Protein 4HZY (pdb70)

Structure (mmCIF, N/CA/C/O backbone):
data_4HZY
#
_entry.id   4HZY
#
_cell.length_a   106.413
_cell.length_b   106.413
_cell.length_c   62.251
_cell.angle_alpha   90.00
_cell.angle_beta   90.00
_cell.angle_gamma   90.00
#
_symmetry.space_group_name_H-M   'I 4'
#
loop_
_entity.id
_entity.type
_entity.pdbx_description
1 polymer Neuraminidase
2 branched 2-acetamido-2-deoxy-beta-D-glucopyranose-(1-4)-[alpha-L-fucopyranose-(1-6)]2-acetamido-2-deoxy-beta-D-glucopyranose
3 non-polymer 'CALCIUM ION'
4 water water
#
loop_
_atom_site.group_PDB
_atom_site.id
_atom_site.type_symbol
_atom_site.label_atom_id
_atom_site.label_alt_id
_atom_site.label_comp_id
_atom_site.label_asym_id
_atom_site.label_entity_id
_atom_site.label_seq_id
_atom_site.pdbx_PDB_ins_code
_atom_site.Cartn_x
_atom_site.Cartn_y
_atom_site.Cartn_z
_atom_site.occupancy
_atom_site.B_iso_or_equiv
_atom_site.auth_seq_id
_atom_site.auth_comp_id
_atom_site.auth_asym_id
_atom_site.auth_atom_id
_atom_site.pdbx_PDB_model_num
ATOM 1 N N . PHE A 1 1 ? 8.358 2.267 -4.040 1.00 68.95 82 PHE A N 1
ATOM 2 C CA . PHE A 1 1 ? 9.712 2.612 -3.599 1.00 73.93 82 PHE A CA 1
ATOM 3 C C . PHE A 1 1 ? 10.751 1.585 -4.054 1.00 67.91 82 PHE A C 1
ATOM 4 O O . PHE A 1 1 ? 10.613 0.388 -3.805 1.00 70.87 82 PHE A O 1
ATOM 12 N N . ARG A 1 2 ? 11.788 2.066 -4.729 1.00 42.41 83 ARG A N 1
ATOM 13 C CA . ARG A 1 2 ? 12.855 1.207 -5.221 1.00 36.13 83 ARG A CA 1
ATOM 14 C C . ARG A 1 2 ? 14.181 1.814 -4.820 1.00 31.41 83 ARG A C 1
ATOM 15 O O . ARG A 1 2 ? 14.356 3.028 -4.882 1.00 28.56 83 ARG A O 1
ATOM 23 N N . PRO A 1 3 ? 15.134 0.968 -4.420 1.00 25.66 84 PRO A N 1
ATOM 24 C CA . PRO A 1 3 ? 16.446 1.485 -4.039 1.00 20.16 84 PRO A CA 1
ATOM 25 C C . PRO A 1 3 ? 17.299 1.765 -5.268 1.00 17.62 84 PRO A C 1
ATOM 26 O O . PRO A 1 3 ? 17.007 1.252 -6.343 1.00 20.40 84 PRO A O 1
ATOM 30 N N . PHE A 1 4 ? 18.344 2.571 -5.106 1.00 18.02 85 PHE A N 1
ATOM 31 C CA . PHE A 1 4 ? 19.302 2.759 -6.192 1.00 17.33 85 PHE A CA 1
ATOM 32 C C . PHE A 1 4 ? 20.045 1.455 -6.434 1.00 18.39 85 PHE A C 1
ATOM 33 O O . PHE A 1 4 ? 20.321 0.699 -5.496 1.00 20.63 85 PHE A O 1
ATOM 41 N N . LYS A 1 5 ? 20.388 1.198 -7.690 1.00 17.97 86 LYS A N 1
ATOM 42 C CA . LYS A 1 5 ? 21.229 0.061 -8.042 1.00 19.91 86 LYS A CA 1
ATOM 43 C C . LYS A 1 5 ? 22.580 0.113 -7.325 1.00 22.23 86 LYS A C 1
ATOM 44 O O . LYS A 1 5 ? 23.185 1.184 -7.198 1.00 24.13 86 LYS A O 1
ATOM 50 N N . SER A 1 6 ? 23.029 -1.053 -6.860 1.00 19.56 87 SER A N 1
ATOM 51 C CA . SER A 1 6 ? 24.234 -1.214 -6.039 1.00 22.03 87 SER A CA 1
ATOM 52 C C . SER A 1 6 ? 25.420 -1.729 -6.847 1.00 20.39 87 SER A C 1
ATOM 53 O O . SER A 1 6 ? 25.246 -2.187 -7.965 1.00 23.00 87 SER A O 1
ATOM 56 N N . PRO A 1 7 ? 26.638 -1.657 -6.275 1.00 18.18 88 PRO A N 1
ATOM 57 C CA . PRO A 1 7 ? 27.884 -2.148 -6.901 1.00 20.24 88 PRO A CA 1
ATOM 58 C C . PRO A 1 7 ? 28.144 -3.666 -6.841 1.00 25.29 88 PRO A C 1
ATOM 59 O O . PRO A 1 7 ? 29.103 -4.092 -6.198 1.00 30.09 88 PRO A O 1
ATOM 63 N N . LEU A 1 8 ? 27.351 -4.465 -7.543 1.00 17.74 89 LEU A N 1
ATOM 64 C CA . LEU A 1 8 ? 27.476 -5.916 -7.461 1.00 16.90 89 LEU A CA 1
ATOM 65 C C . LEU A 1 8 ? 28.579 -6.422 -8.382 1.00 14.86 89 LEU A C 1
ATOM 66 O O . LEU A 1 8 ? 28.865 -5.799 -9.404 1.00 14.48 89 LEU A O 1
ATOM 71 N N . PRO A 1 9 ? 29.174 -7.572 -8.040 1.00 16.70 90 PRO A N 1
ATOM 72 C CA . PRO A 1 9 ? 30.151 -8.217 -8.925 1.00 17.10 90 PRO A CA 1
ATOM 73 C C . PRO A 1 9 ? 29.472 -8.811 -10.156 1.00 15.68 90 PRO A C 1
ATOM 74 O O . PRO A 1 9 ? 28.262 -9.046 -10.150 1.00 17.15 90 PRO A O 1
ATOM 78 N N . LEU A 1 10 ? 30.254 -9.086 -11.189 1.00 17.08 91 LEU A N 1
ATOM 79 C CA . LEU A 1 10 ? 29.743 -9.792 -12.353 1.00 17.59 91 LEU A CA 1
ATOM 80 C C . LEU A 1 10 ? 29.499 -11.253 -11.985 1.00 19.53 91 LEU A C 1
ATOM 81 O O . LEU A 1 10 ? 30.280 -11.865 -11.248 1.00 20.81 91 LEU A O 1
ATOM 86 N N . CYS A 1 11 ? 28.405 -11.810 -12.492 1.00 18.39 92 CYS A N 1
ATOM 87 C CA . CYS A 1 11 ? 28.117 -13.226 -12.312 1.00 19.36 92 CYS A CA 1
ATOM 88 C C . CYS A 1 11 ? 29.169 -14.085 -13.002 1.00 18.53 92 CYS A C 1
ATOM 89 O O . CYS A 1 11 ? 29.799 -13.664 -13.964 1.00 21.40 92 CYS A O 1
ATOM 92 N N . PRO A 1 12 ? 29.349 -15.314 -12.521 1.00 19.73 93 PRO A N 1
ATOM 93 C CA . PRO A 1 12 ? 30.220 -16.217 -13.276 1.00 24.19 93 PRO A CA 1
ATOM 94 C C . PRO A 1 12 ? 29.552 -16.646 -14.578 1.00 18.66 93 PRO A C 1
ATOM 95 O O . PRO A 1 12 ? 28.323 -16.754 -14.663 1.00 18.94 93 PRO A O 1
ATOM 99 N N . PHE A 1 13 ? 30.361 -16.872 -15.603 1.00 16.93 94 PHE A N 1
ATOM 100 C CA . PHE A 1 13 ? 29.829 -17.306 -16.887 1.00 14.61 94 PHE A CA 1
ATOM 101 C C . PHE A 1 13 ? 30.898 -18.041 -17.668 1.00 15.51 94 PHE A C 1
ATOM 102 O O . PHE A 1 13 ? 32.096 -17.813 -17.466 1.00 16.64 94 PHE A O 1
ATOM 110 N N . ARG A 1 14 ? 30.482 -18.934 -18.559 1.00 14.25 95 ARG A N 1
ATOM 111 C CA . ARG A 1 14 ? 31.461 -19.632 -19.386 1.00 16.10 95 ARG A CA 1
ATOM 112 C C . ARG A 1 14 ? 31.035 -19.672 -20.847 1.00 15.23 95 ARG A C 1
ATOM 113 O O . ARG A 1 14 ? 31.697 -20.287 -21.681 1.00 15.93 95 ARG A O 1
ATOM 121 N N . GLY A 1 15 ? 29.942 -18.993 -21.168 1.00 13.95 96 GLY A N 1
ATOM 122 C CA . GLY A 1 15 ? 29.492 -18.935 -22.546 1.00 14.10 96 GLY A CA 1
ATOM 123 C C . GLY A 1 15 ? 28.329 -17.983 -22.708 1.00 11.96 96 GLY A C 1
ATOM 124 O O . GLY A 1 15 ? 27.723 -17.570 -21.732 1.00 13.03 96 GLY A O 1
ATOM 125 N N . PHE A 1 16 ? 28.019 -17.656 -23.955 1.00 12.45 97 PHE A N 1
ATOM 126 C CA . PHE A 1 16 ? 26.957 -16.707 -24.258 1.00 13.15 97 PHE A CA 1
ATOM 127 C C . PHE A 1 16 ? 25.843 -17.362 -25.064 1.00 12.37 97 PHE A C 1
ATOM 128 O O . PHE A 1 16 ? 26.087 -18.230 -25.900 1.00 12.95 97 PHE A O 1
ATOM 136 N N . PHE A 1 17 ? 24.617 -16.934 -24.791 1.00 11.67 98 PHE A N 1
ATOM 137 C CA . PHE A 1 17 ? 23.428 -17.627 -25.277 1.00 11.63 98 PHE A CA 1
ATOM 138 C C . PHE A 1 17 ? 22.455 -16.655 -25.938 1.00 11.32 98 PHE A C 1
ATOM 139 O O . PHE A 1 17 ? 22.285 -15.538 -25.470 1.00 11.70 98 PHE A O 1
ATOM 147 N N . PRO A 1 18 ? 21.802 -17.086 -27.029 1.00 10.39 99 PRO A N 1
ATOM 148 C CA . PRO A 1 18 ? 20.924 -16.180 -27.778 1.00 11.28 99 PRO A CA 1
ATOM 149 C C . PRO A 1 18 ? 19.688 -15.771 -26.978 1.00 11.01 99 PRO A C 1
ATOM 150 O O . PRO A 1 18 ? 19.015 -16.624 -26.397 1.00 13.52 99 PRO A O 1
ATOM 154 N N . PHE A 1 19 ? 19.401 -14.468 -26.970 1.00 11.53 100 PHE A N 1
ATOM 155 C CA . PHE A 1 19 ? 18.402 -13.879 -26.074 1.00 12.06 100 PHE A CA 1
ATOM 156 C C . PHE A 1 19 ? 17.224 -13.371 -26.923 1.00 12.70 100 PHE A C 1
ATOM 157 O O . PHE A 1 19 ? 16.223 -14.084 -27.107 1.00 12.21 100 PHE A O 1
ATOM 165 N N . HIS A 1 20 ? 17.360 -12.155 -27.451 1.00 12.24 101 HIS A N 1
ATOM 166 C CA . HIS A 1 20 ? 16.298 -11.498 -28.229 1.00 11.49 101 HIS A CA 1
ATOM 167 C C . HIS A 1 20 ? 16.827 -11.157 -29.626 1.00 12.03 101 HIS A C 1
ATOM 168 O O . HIS A 1 20 ? 17.996 -10.837 -29.786 1.00 11.61 101 HIS A O 1
ATOM 175 N N . LYS A 1 21 ? 15.970 -11.216 -30.643 1.00 11.08 102 LYS A N 1
ATOM 176 C CA . LYS A 1 21 ? 16.364 -10.824 -31.997 1.00 10.68 102 LYS A CA 1
ATOM 177 C C . LYS A 1 21 ? 15.187 -10.146 -32.654 1.00 11.90 102 LYS A C 1
ATOM 178 O O . LYS A 1 21 ? 14.091 -10.698 -32.648 1.00 14.16 102 LYS A O 1
ATOM 184 N N . ASP A 1 22 ? 15.394 -8.976 -33.250 1.00 11.66 103 ASP A N 1
ATOM 185 C CA . ASP A 1 22 ? 14.222 -8.270 -33.742 1.00 11.31 103 ASP A CA 1
ATOM 186 C C . ASP A 1 22 ? 13.844 -8.490 -35.202 1.00 11.25 103 ASP A C 1
ATOM 187 O O . ASP A 1 22 ? 12.710 -8.240 -35.571 1.00 12.17 103 ASP A O 1
ATOM 192 N N . ASN A 1 23 ? 14.773 -8.962 -36.026 1.00 12.08 104 ASN A N 1
ATOM 193 C CA . ASN A 1 23 ? 14.441 -9.208 -37.434 1.00 10.76 104 ASN A CA 1
ATOM 194 C C . ASN A 1 23 ? 13.830 -7.962 -38.083 1.00 11.56 104 ASN A C 1
ATOM 195 O O . ASN A 1 23 ? 12.955 -8.050 -38.941 1.00 11.88 104 ASN A O 1
ATOM 200 N N . ALA A 1 24 ? 14.326 -6.793 -37.697 1.00 9.25 105 ALA A N 1
ATOM 201 C CA . ALA A 1 24 ? 13.673 -5.530 -38.059 1.00 12.64 105 ALA A CA 1
ATOM 202 C C . ALA A 1 24 ? 13.680 -5.224 -39.557 1.00 13.00 105 ALA A C 1
ATOM 203 O O . ALA A 1 24 ? 12.720 -4.658 -40.077 1.00 13.69 105 ALA A O 1
ATOM 205 N N . ILE A 1 25 ? 14.753 -5.584 -40.256 1.00 11.79 106 ILE A N 1
ATOM 206 C CA . ILE A 1 25 ? 14.807 -5.308 -41.689 1.00 12.25 106 ILE A CA 1
ATOM 207 C C . ILE A 1 25 ? 13.842 -6.225 -42.447 1.00 12.56 106 ILE A C 1
ATOM 208 O O . ILE A 1 25 ? 13.053 -5.755 -43.274 1.00 12.63 106 ILE A O 1
ATOM 213 N N . ARG A 1 26 ? 13.872 -7.522 -42.136 1.00 11.66 107 ARG A N 1
ATOM 214 C CA . ARG A 1 26 ? 12.907 -8.467 -42.705 1.00 11.79 107 ARG A CA 1
ATOM 215 C C . ARG A 1 26 ? 11.484 -7.955 -42.500 1.00 12.21 107 ARG A C 1
ATOM 216 O O . ARG A 1 26 ? 10.673 -7.939 -43.428 1.00 11.91 107 ARG A O 1
ATOM 224 N N . LEU A 1 27 ? 11.187 -7.532 -41.277 1.00 11.88 108 LEU A N 1
ATOM 225 C CA . LEU A 1 27 ? 9.831 -7.095 -40.950 1.00 9.98 108 LEU A CA 1
ATOM 226 C C . LEU A 1 27 ? 9.512 -5.727 -41.525 1.00 11.28 108 LEU A C 1
ATOM 227 O O . LEU A 1 27 ? 8.350 -5.304 -41.512 1.00 13.52 108 LEU A O 1
ATOM 232 N N . GLY A 1 28 ? 10.532 -5.055 -42.065 1.00 12.61 109 GLY A N 1
ATOM 233 C CA . GLY A 1 28 ? 10.352 -3.722 -42.627 1.00 13.07 109 GLY A CA 1
ATOM 234 C C . GLY A 1 28 ? 10.070 -3.698 -44.118 1.00 14.81 109 GLY A C 1
ATOM 235 O O . GLY A 1 28 ? 10.022 -2.634 -44.735 1.00 14.83 109 GLY A O 1
ATOM 236 N N . GLU A 1 29 ? 9.854 -4.872 -44.699 1.00 12.89 110 GLU A N 1
ATOM 237 C CA . GLU A 1 29 ? 9.717 -4.972 -46.147 1.00 13.27 110 GLU A CA 1
ATOM 238 C C . GLU A 1 29 ? 8.526 -4.163 -46.669 1.00 15.91 110 GLU A C 1
ATOM 239 O O . GLU A 1 29 ? 8.547 -3.702 -47.809 1.00 17.33 110 GLU A O 1
ATOM 245 N N . ASN A 1 30 ? 7.492 -3.998 -45.841 1.00 13.85 111 ASN A N 1
ATOM 246 C CA . ASN A 1 30 ? 6.289 -3.278 -46.270 1.00 14.53 111 ASN A CA 1
ATOM 247 C C . ASN A 1 30 ? 6.233 -1.846 -45.726 1.00 15.37 111 ASN A C 1
ATOM 248 O O . ASN A 1 30 ? 5.161 -1.250 -45.638 1.00 15.49 111 ASN A O 1
ATOM 253 N N . LYS A 1 31 ? 7.404 -1.312 -45.371 1.00 13.72 112 LYS A N 1
ATOM 254 C CA . LYS A 1 31 ? 7.582 0.103 -44.995 1.00 13.34 112 LYS A CA 1
ATOM 255 C C . LYS A 1 31 ? 7.004 0.478 -43.628 1.00 14.87 112 LYS A C 1
ATOM 256 O O . LYS A 1 31 ? 6.677 1.646 -43.388 1.00 16.85 112 LYS A O 1
ATOM 262 N N . ASP A 1 32 ? 6.887 -0.496 -42.728 1.00 15.49 113 ASP A N 1
ATOM 263 C CA . ASP A 1 32 ? 6.355 -0.210 -41.392 1.00 13.98 113 ASP A CA 1
ATOM 264 C C . ASP A 1 32 ? 7.424 0.252 -40.390 1.00 12.35 113 ASP A C 1
ATOM 265 O O . ASP A 1 32 ? 7.118 0.893 -39.379 1.00 16.28 113 ASP A O 1
ATOM 270 N N . VAL A 1 33 ? 8.680 -0.060 -40.674 1.00 12.12 114 VAL A N 1
ATOM 271 C CA . VAL A 1 33 ? 9.715 0.046 -39.663 1.00 10.91 114 VAL A CA 1
ATOM 272 C C . VAL A 1 33 ? 10.495 1.360 -39.729 1.00 11.05 114 VAL A C 1
ATOM 273 O O . VAL A 1 33 ? 10.801 1.867 -40.807 1.00 13.73 114 VAL A O 1
ATOM 277 N N . ILE A 1 34 ? 10.801 1.917 -38.562 1.00 9.77 115 ILE A N 1
ATOM 278 C CA . ILE A 1 34 ? 11.525 3.178 -38.493 1.00 10.51 115 ILE A CA 1
ATOM 279 C C . ILE A 1 34 ? 13.008 2.933 -38.795 1.00 11.30 115 ILE A C 1
ATOM 280 O O . ILE A 1 34 ? 13.593 1.984 -38.273 1.00 11.86 115 ILE A O 1
ATOM 285 N N . VAL A 1 35 ? 13.602 3.777 -39.645 1.00 9.82 116 VAL A N 1
ATOM 286 C CA . VAL A 1 35 ? 15.031 3.692 -39.935 1.00 11.00 116 VAL A CA 1
ATOM 287 C C . VAL A 1 35 ? 15.835 4.058 -38.690 1.00 11.44 116 VAL A C 1
ATOM 288 O O . VAL A 1 35 ? 15.548 5.061 -38.037 1.00 11.38 116 VAL A O 1
ATOM 292 N N . THR A 1 36 ? 16.835 3.241 -38.367 1.00 11.24 117 THR A N 1
ATOM 293 C CA . THR A 1 36 ? 17.662 3.463 -37.184 1.00 11.25 117 THR A CA 1
ATOM 294 C C . THR A 1 36 ? 19.120 3.133 -37.474 1.00 12.81 117 THR A C 1
ATOM 295 O O . THR A 1 36 ? 19.455 2.616 -38.541 1.00 14.46 117 THR A O 1
ATOM 299 N N . ARG A 1 37 ? 19.982 3.480 -36.522 1.00 10.25 118 ARG A N 1
ATOM 300 C CA . ARG A 1 37 ? 21.321 2.918 -36.396 1.00 10.25 118 ARG A CA 1
ATOM 301 C C . ARG A 1 37 ? 21.757 3.204 -34.965 1.00 11.46 118 ARG A C 1
ATOM 302 O O . ARG A 1 37 ? 21.026 3.839 -34.193 1.00 12.44 118 ARG A O 1
ATOM 310 N N . GLU A 1 38 ? 22.935 2.712 -34.611 1.00 10.96 119 GLU A N 1
ATOM 311 C CA . GLU A 1 38 ? 23.470 2.865 -33.255 1.00 12.30 119 GLU A CA 1
ATOM 312 C C . GLU A 1 38 ? 22.488 2.418 -32.175 1.00 11.10 119 GLU A C 1
ATOM 313 O O . GLU A 1 38 ? 22.173 3.178 -31.252 1.00 12.57 119 GLU A O 1
ATOM 319 N N . PRO A 1 39 ? 22.016 1.173 -32.275 1.00 11.69 120 PRO A N 1
ATOM 320 C CA . PRO A 1 39 ? 21.094 0.659 -31.264 1.00 12.22 120 PRO A CA 1
ATOM 321 C C . PRO A 1 39 ? 21.845 0.255 -30.009 1.00 11.94 120 PRO A C 1
ATOM 322 O O . PRO A 1 39 ? 23.069 0.111 -30.017 1.00 12.21 120 PRO A O 1
ATOM 326 N N . TYR A 1 40 ? 21.096 0.052 -28.933 1.00 10.48 121 TYR A N 1
ATOM 327 C CA . TYR A 1 40 ? 21.643 -0.571 -27.734 1.00 11.27 121 TYR A CA 1
ATOM 328 C C . TYR A 1 40 ? 20.520 -1.083 -26.854 1.00 12.43 121 TYR A C 1
ATOM 329 O O . TYR A 1 40 ? 19.346 -0.947 -27.195 1.00 11.82 121 TYR A O 1
ATOM 338 N N . VAL A 1 41 ? 20.880 -1.686 -25.728 1.00 9.51 122 VAL A N 1
ATOM 339 C CA . VAL A 1 41 ? 19.893 -2.243 -24.829 1.00 11.14 122 VAL A CA 1
ATOM 340 C C . VAL A 1 41 ? 20.170 -1.759 -23.420 1.00 11.84 122 VAL A C 1
ATOM 341 O O . VAL A 1 41 ? 21.317 -1.630 -23.014 1.00 13.49 122 VAL A O 1
ATOM 345 N N . SER A 1 42 ? 19.115 -1.473 -22.673 1.00 11.03 123 SER A N 1
ATOM 346 C CA . SER A 1 42 ? 19.278 -1.148 -21.268 1.00 11.53 123 SER A CA 1
ATOM 347 C C . SER A 1 42 ? 18.019 -1.562 -20.525 1.00 12.90 123 SER A C 1
ATOM 348 O O . SER A 1 42 ? 16.936 -1.586 -21.100 1.00 14.24 123 SER A O 1
ATOM 351 N N . CYS A 1 43 ? 18.164 -1.910 -19.249 1.00 13.99 124 CYS A N 1
ATOM 352 C CA . CYS A 1 43 ? 17.048 -2.486 -18.508 1.00 14.84 124 CYS A CA 1
ATOM 353 C C . CYS A 1 43 ? 16.702 -1.673 -17.267 1.00 16.40 124 CYS A C 1
ATOM 354 O O . CYS A 1 43 ? 17.577 -1.070 -16.633 1.00 15.33 124 CYS A O 1
ATOM 357 N N . ASP A 1 44 ? 15.416 -1.648 -16.925 1.00 14.76 125 ASP A N 1
ATOM 358 C CA . ASP A 1 44 ? 14.997 -1.090 -15.648 1.00 13.69 125 ASP A CA 1
ATOM 359 C C . ASP A 1 44 ? 14.732 -2.213 -14.647 1.00 17.74 125 ASP A C 1
ATOM 360 O O . ASP A 1 44 ? 15.263 -3.308 -14.794 1.00 20.22 125 ASP A O 1
ATOM 365 N N . ASN A 1 45 ? 13.936 -1.943 -13.621 1.00 16.83 126 ASN A N 1
ATOM 366 C CA . ASN A 1 45 ? 13.655 -2.968 -12.621 1.00 22.49 126 ASN A CA 1
ATOM 367 C C . ASN A 1 45 ? 12.839 -4.136 -13.183 1.00 25.65 126 ASN A C 1
ATOM 368 O O . ASN A 1 45 ? 12.907 -5.251 -12.663 1.00 34.14 126 ASN A O 1
ATOM 373 N N . ASP A 1 46 ? 12.075 -3.876 -14.242 1.00 23.13 127 ASP A N 1
ATOM 374 C CA . ASP A 1 46 ? 11.044 -4.807 -14.701 1.00 28.16 127 ASP A CA 1
ATOM 375 C C . ASP A 1 46 ? 11.295 -5.356 -16.100 1.00 28.51 127 ASP A C 1
ATOM 376 O O . ASP A 1 46 ? 10.926 -6.491 -16.405 1.00 31.29 127 ASP A O 1
ATOM 381 N N . ASN A 1 47 ? 11.891 -4.540 -16.961 1.00 21.49 128 ASN A N 1
ATOM 382 C CA . ASN A 1 47 ? 12.017 -4.910 -18.362 1.00 20.07 128 ASN A CA 1
ATOM 383 C C . ASN A 1 47 ? 13.333 -4.456 -18.961 1.00 17.42 128 ASN A C 1
ATOM 384 O O . ASN A 1 47 ? 13.884 -3.443 -18.543 1.00 16.33 128 ASN A O 1
ATOM 389 N N . CYS A 1 48 ? 13.811 -5.196 -19.962 1.00 17.30 129 CYS A N 1
ATOM 390 C CA . CYS A 1 48 ? 14.852 -4.692 -20.852 1.00 15.50 129 CYS A CA 1
ATOM 391 C C . CYS A 1 48 ? 14.216 -4.013 -22.062 1.00 13.49 129 CYS A C 1
ATOM 392 O O . CYS A 1 48 ? 13.120 -4.371 -22.489 1.00 14.53 129 CYS A O 1
ATOM 395 N N . TRP A 1 49 ? 14.906 -3.015 -22.597 1.00 11.67 130 TRP A N 1
ATOM 396 C CA . TRP A 1 49 ? 14.389 -2.211 -23.703 1.00 11.41 130 TRP A CA 1
ATOM 397 C C . TRP A 1 49 ? 15.417 -2.080 -24.797 1.00 12.33 130 TRP A C 1
ATOM 398 O O . TRP A 1 49 ? 16.618 -2.042 -24.520 1.00 11.34 130 TRP A O 1
ATOM 409 N N . SER A 1 50 ? 14.939 -2.016 -26.034 1.00 9.78 131 SER A N 1
ATOM 410 C CA . SER A 1 50 ? 15.761 -1.573 -27.156 1.00 9.54 131 SER A CA 1
ATOM 411 C C . SER A 1 50 ? 15.758 -0.049 -27.250 1.00 12.13 131 SER A C 1
ATOM 412 O O . SER A 1 50 ? 14.713 0.579 -27.070 1.00 12.60 131 SER A O 1
ATOM 415 N N . PHE A 1 51 ? 16.934 0.518 -27.522 1.00 9.63 132 PHE A N 1
ATOM 416 C CA . PHE A 1 51 ? 17.094 1.932 -27.833 1.00 10.86 132 PHE A CA 1
ATOM 417 C C . PHE A 1 51 ? 17.815 2.024 -29.158 1.00 12.52 132 PHE A C 1
ATOM 418 O O . PHE A 1 51 ? 18.589 1.135 -29.516 1.00 12.82 132 PHE A O 1
ATOM 426 N N . ALA A 1 52 ? 17.568 3.099 -29.889 1.00 11.00 133 ALA A N 1
ATOM 427 C CA . ALA A 1 52 ? 18.334 3.363 -31.107 1.00 10.52 133 ALA A CA 1
ATOM 428 C C . ALA A 1 52 ? 18.171 4.803 -31.527 1.00 12.95 133 ALA A C 1
ATOM 429 O O . ALA A 1 52 ? 17.232 5.479 -31.106 1.00 12.14 133 ALA A O 1
ATOM 431 N N . LEU A 1 53 ? 19.089 5.275 -32.365 1.00 9.81 134 LEU A N 1
ATOM 432 C CA . LEU A 1 53 ? 18.948 6.588 -32.976 1.00 10.51 134 LEU A CA 1
ATOM 433 C C . LEU A 1 53 ? 18.143 6.473 -34.260 1.00 11.70 134 LEU A C 1
ATOM 434 O O . LEU A 1 53 ? 18.623 5.950 -35.271 1.00 12.36 134 LEU A O 1
ATOM 439 N N . ALA A 1 54 ? 16.902 6.938 -34.215 1.00 11.49 135 ALA A N 1
ATOM 440 C CA . ALA A 1 54 ? 16.062 6.914 -35.408 1.00 10.27 135 ALA A CA 1
ATOM 441 C C . ALA A 1 54 ? 16.530 7.989 -36.383 1.00 11.56 135 ALA A C 1
ATOM 442 O O . ALA A 1 54 ? 17.326 8.866 -36.032 1.00 12.09 135 ALA A O 1
ATOM 444 N N . GLN A 1 55 ? 16.073 7.888 -37.624 1.00 10.85 136 GLN A N 1
ATOM 445 C CA . GLN A 1 55 ? 16.433 8.855 -38.658 1.00 11.38 136 GLN A CA 1
ATOM 446 C C . GLN A 1 55 ? 15.228 9.666 -39.115 1.00 12.61 136 GLN A C 1
ATOM 447 O O . GLN A 1 55 ? 15.290 10.361 -40.119 1.00 13.81 136 GLN A O 1
ATOM 453 N N . GLY A 1 56 ? 14.118 9.564 -38.389 1.00 12.24 137 GLY A N 1
ATOM 454 C CA . GLY A 1 56 ? 12.955 10.366 -38.735 1.00 10.88 137 GLY A CA 1
ATOM 455 C C . GLY A 1 56 ? 12.357 10.004 -40.089 1.00 12.67 137 GLY A C 1
ATOM 456 O O . GLY A 1 56 ? 11.781 10.849 -40.788 1.00 11.83 137 GLY A O 1
ATOM 457 N N . ALA A 1 57 ? 12.453 8.729 -40.448 1.00 12.27 138 ALA A N 1
ATOM 458 C CA . ALA A 1 57 ? 11.887 8.237 -41.701 1.00 11.76 138 ALA A CA 1
ATOM 459 C C . ALA A 1 57 ? 11.552 6.758 -41.552 1.00 12.27 138 ALA A C 1
ATOM 460 O O . ALA A 1 57 ? 12.169 6.054 -40.736 1.00 12.51 138 ALA A O 1
ATOM 462 N N . LEU A 1 58 ? 10.578 6.298 -42.336 1.00 10.06 139 LEU A N 1
ATOM 463 C CA . LEU A 1 58 ? 10.284 4.879 -42.421 1.00 10.61 139 LEU A CA 1
ATOM 464 C C . LEU A 1 58 ? 11.120 4.212 -43.512 1.00 11.96 139 LEU A C 1
ATOM 465 O O . LEU A 1 58 ? 11.361 4.776 -44.576 1.00 12.89 139 LEU A O 1
ATOM 470 N N . LEU A 1 59 ? 11.563 3.002 -43.215 1.00 11.99 140 LEU A N 1
ATOM 471 C CA . LEU A 1 59 ? 12.424 2.233 -44.105 1.00 12.88 140 LEU A CA 1
ATOM 472 C C . LEU A 1 59 ? 11.737 1.989 -45.443 1.00 13.77 140 LEU A C 1
ATOM 473 O O . LEU A 1 59 ? 10.602 1.499 -45.491 1.00 13.75 140 LEU A O 1
ATOM 478 N N . GLY A 1 60 ? 12.424 2.330 -46.531 1.00 11.35 141 GLY A N 1
ATOM 479 C CA . GLY A 1 60 ? 11.908 2.082 -47.866 1.00 12.57 141 GLY A CA 1
ATOM 480 C C . GLY A 1 60 ? 11.077 3.226 -48.425 1.00 14.30 141 GLY A C 1
ATOM 481 O O . GLY A 1 60 ? 10.642 3.173 -49.578 1.00 16.60 141 GLY A O 1
ATOM 482 N N . THR A 1 61 ? 10.845 4.261 -47.618 1.00 14.39 142 THR A N 1
ATOM 483 C CA . THR A 1 61 ? 10.199 5.463 -48.135 1.00 12.66 142 THR A CA 1
ATOM 484 C C . THR A 1 61 ? 11.242 6.370 -48.768 1.00 12.95 142 THR A C 1
ATOM 485 O O . THR A 1 61 ? 12.445 6.140 -48.634 1.00 13.98 142 THR A O 1
ATOM 489 N N . LYS A 1 62 ? 10.783 7.399 -49.467 1.00 12.62 143 LYS A N 1
ATOM 490 C CA . LYS A 1 62 ? 11.706 8.328 -50.115 1.00 11.25 143 LYS A CA 1
ATOM 491 C C . LYS A 1 62 ? 12.565 9.093 -49.114 1.00 11.94 143 LYS A C 1
ATOM 492 O O . LYS A 1 62 ? 13.731 9.398 -49.389 1.00 12.01 143 LYS A O 1
ATOM 498 N N . HIS A 1 63 ? 12.010 9.376 -47.937 1.00 12.11 144 HIS A N 1
ATOM 499 C CA . HIS A 1 63 ? 12.793 10.055 -46.911 1.00 11.76 144 HIS A CA 1
ATOM 500 C C . HIS A 1 63 ? 13.904 9.173 -46.335 1.00 14.07 144 HIS A C 1
ATOM 501 O O . HIS A 1 63 ? 14.799 9.680 -45.672 1.00 14.77 144 HIS A O 1
ATOM 508 N N . SER A 1 64 ? 13.855 7.865 -46.586 1.00 11.21 145 SER A N 1
ATOM 509 C CA . SER A 1 64 ? 14.912 6.984 -46.080 1.00 12.56 145 SER A CA 1
ATOM 510 C C . SER A 1 64 ? 16.153 6.998 -46.974 1.00 14.02 145 SER A C 1
ATOM 511 O O . SER A 1 64 ? 17.218 6.527 -46.578 1.00 12.45 145 SER A O 1
ATOM 514 N N . ASN A 1 65 ? 16.008 7.550 -48.180 1.00 11.56 146 ASN A N 1
ATOM 515 C CA . ASN A 1 65 ? 17.132 7.661 -49.111 1.00 12.80 146 ASN A CA 1
ATOM 516 C C . ASN A 1 65 ? 18.205 8.566 -48.503 1.00 12.41 146 ASN A C 1
ATOM 517 O O . ASN A 1 65 ? 17.905 9.693 -48.113 1.00 15.69 146 ASN A O 1
ATOM 522 N N . GLY A 1 66 ? 19.432 8.056 -48.363 1.00 13.25 147 GLY A N 1
ATOM 523 C CA . GLY A 1 66 ? 20.551 8.855 -47.868 1.00 12.95 147 GLY A CA 1
ATOM 524 C C . GLY A 1 66 ? 20.808 8.817 -46.374 1.00 14.56 147 GLY A C 1
ATOM 525 O O . GLY A 1 66 ? 21.602 9.600 -45.837 1.00 13.80 147 GLY A O 1
ATOM 526 N N . THR A 1 67 ? 20.154 7.890 -45.695 1.00 13.51 148 THR A N 1
ATOM 527 C CA . THR A 1 67 ? 20.274 7.798 -44.247 1.00 11.14 148 THR A CA 1
ATOM 528 C C . THR A 1 67 ? 21.615 7.225 -43.759 1.00 15.24 148 THR A C 1
ATOM 529 O O . THR A 1 67 ? 21.778 6.967 -42.573 1.00 12.41 148 THR A O 1
ATOM 533 N N . ILE A 1 68 ? 22.581 7.046 -44.656 1.00 13.07 149 ILE A N 1
ATOM 534 C CA . ILE A 1 68 ? 23.939 6.748 -44.215 1.00 13.90 149 ILE A CA 1
ATOM 535 C C . ILE A 1 68 ? 24.484 7.927 -43.391 1.00 14.58 149 ILE A C 1
ATOM 536 O O . ILE A 1 68 ? 25.336 7.744 -42.524 1.00 17.13 149 ILE A O 1
ATOM 541 N N . LYS A 1 69 ? 23.960 9.125 -43.641 1.00 15.68 150 LYS A N 1
ATOM 542 C CA . LYS A 1 69 ? 24.425 10.332 -42.951 1.00 14.16 150 LYS A CA 1
ATOM 543 C C . LYS A 1 69 ? 24.232 10.221 -41.427 1.00 14.01 150 LYS A C 1
ATOM 544 O O . LYS A 1 69 ? 23.149 9.865 -40.959 1.00 15.37 150 LYS A O 1
ATOM 550 N N . ASP A 1 70 ? 25.280 10.525 -40.665 1.00 14.72 151 ASP A N 1
ATOM 551 C CA . ASP A 1 70 ? 25.287 10.243 -39.223 1.00 14.54 151 ASP A CA 1
ATOM 552 C C . ASP A 1 70 ? 24.520 11.248 -38.370 1.00 14.32 151 ASP A C 1
ATOM 553 O O . ASP A 1 70 ? 23.904 10.879 -37.372 1.00 14.11 151 ASP A O 1
ATOM 558 N N . ARG A 1 71 ? 24.580 12.522 -38.744 1.00 14.33 152 ARG A N 1
ATOM 559 C CA . ARG A 1 71 ? 24.043 13.574 -37.891 1.00 11.59 152 ARG A CA 1
ATOM 560 C C . ARG A 1 71 ? 23.100 14.469 -38.665 1.00 13.79 152 ARG A C 1
ATOM 561 O O . ARG A 1 71 ? 23.502 15.116 -39.632 1.00 15.09 152 ARG A O 1
ATOM 569 N N . THR A 1 72 ? 21.841 14.477 -38.243 1.00 12.47 153 THR A N 1
ATOM 570 C CA . THR A 1 72 ? 20.823 15.365 -38.784 1.00 13.39 153 THR A CA 1
ATOM 571 C C . THR A 1 72 ? 19.939 15.810 -37.626 1.00 13.31 153 THR A C 1
ATOM 572 O O . THR A 1 72 ? 19.919 15.165 -36.577 1.00 12.21 153 THR A O 1
ATOM 576 N N . PRO A 1 73 ? 19.183 16.894 -37.822 1.00 12.72 154 PRO A N 1
ATOM 577 C CA . PRO A 1 73 ? 18.245 17.330 -36.778 1.00 12.26 154 PRO A CA 1
ATOM 578 C C . PRO A 1 73 ? 17.040 16.404 -36.654 1.00 14.10 154 PRO A C 1
ATOM 579 O O . PRO A 1 73 ? 16.250 16.567 -35.733 1.00 13.64 154 PRO A O 1
ATOM 583 N N . TYR A 1 74 ? 16.903 15.447 -37.569 1.00 11.62 155 TYR A N 1
ATOM 584 C CA . TYR A 1 74 ? 15.712 14.591 -37.606 1.00 10.20 155 TYR A CA 1
ATOM 585 C C . TYR A 1 74 ? 15.976 13.277 -36.897 1.00 10.41 155 TYR A C 1
ATOM 586 O O . TYR A 1 74 ? 15.151 12.366 -36.949 1.00 12.93 155 TYR A O 1
ATOM 595 N N . ARG A 1 75 ? 17.135 13.170 -36.252 1.00 10.14 156 ARG A N 1
ATOM 596 C CA . ARG A 1 75 ? 17.452 11.980 -35.473 1.00 10.26 156 ARG A CA 1
ATOM 597 C C . ARG A 1 75 ? 17.006 12.163 -34.031 1.00 9.73 156 ARG A C 1
ATOM 598 O O . ARG A 1 75 ? 17.201 13.239 -33.442 1.00 10.55 156 ARG A O 1
ATOM 606 N N . SER A 1 76 ? 16.363 11.126 -33.498 1.00 13.65 157 SER A N 1
ATOM 607 C CA . SER A 1 76 ? 15.902 11.097 -32.114 1.00 10.66 157 SER A CA 1
ATOM 608 C C . SER A 1 76 ? 16.311 9.783 -31.500 1.00 11.24 157 SER A C 1
ATOM 609 O O . SER A 1 76 ? 16.310 8.764 -32.176 1.00 13.32 157 SER A O 1
ATOM 612 N N . LEU A 1 77 ? 16.655 9.801 -30.215 1.00 10.00 158 LEU A N 1
ATOM 613 C CA . LEU A 1 77 ? 16.752 8.561 -29.480 1.00 10.07 158 LEU A CA 1
ATOM 614 C C . LEU A 1 77 ? 15.344 8.035 -29.281 1.00 10.98 158 LEU A C 1
ATOM 615 O O . LEU A 1 77 ? 14.470 8.751 -28.772 1.00 10.94 158 LEU A O 1
ATOM 620 N N . ILE A 1 78 ? 15.126 6.785 -29.675 1.00 9.81 159 ILE A N 1
ATOM 621 C CA . ILE A 1 78 ? 13.826 6.141 -29.452 1.00 10.48 159 ILE A CA 1
ATOM 622 C C . ILE A 1 78 ? 13.994 4.870 -28.637 1.00 11.72 159 ILE A C 1
ATOM 623 O O . ILE A 1 78 ? 15.082 4.284 -28.598 1.00 11.16 159 ILE A O 1
ATOM 628 N N . ARG A 1 79 ? 12.904 4.456 -27.996 1.00 10.63 160 ARG A N 1
ATOM 629 C CA . ARG A 1 79 ? 12.874 3.246 -27.202 1.00 10.52 160 ARG A CA 1
ATOM 630 C C . ARG A 1 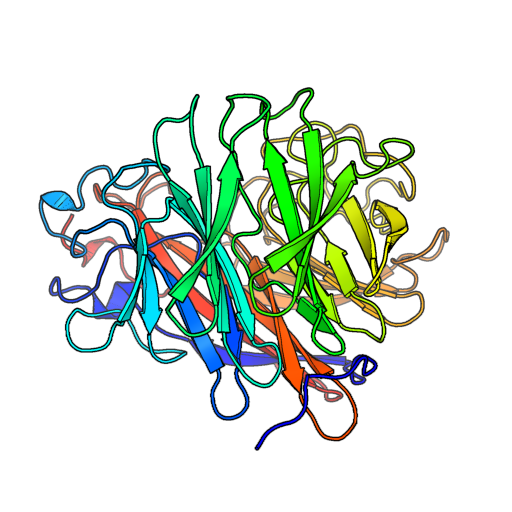79 ? 11.716 2.380 -27.690 1.00 10.30 160 ARG A C 1
ATOM 631 O O . ARG A 1 79 ? 10.643 2.891 -28.033 1.00 11.83 160 ARG A O 1
ATOM 639 N N . PHE A 1 80 ? 11.930 1.070 -27.734 1.00 9.80 161 PHE A N 1
ATOM 640 C CA . PHE A 1 80 ? 10.868 0.163 -28.145 1.00 11.09 161 PHE A CA 1
ATOM 641 C C . PHE A 1 80 ? 11.071 -1.178 -27.449 1.00 11.79 161 PHE A C 1
ATOM 642 O O . PHE A 1 80 ? 12.153 -1.431 -26.914 1.00 12.23 161 PHE A O 1
ATOM 650 N N . PRO A 1 81 ? 10.026 -2.021 -27.406 1.00 10.86 162 PRO A N 1
ATOM 651 C CA . PRO A 1 81 ? 10.157 -3.264 -26.632 1.00 10.21 162 PRO A CA 1
ATOM 652 C C . PRO A 1 81 ? 11.313 -4.124 -27.141 1.00 13.08 162 PRO A C 1
ATOM 653 O O . PRO A 1 81 ? 11.513 -4.243 -28.355 1.00 12.38 162 PRO A O 1
ATOM 657 N N . ILE A 1 82 ? 12.082 -4.700 -26.219 1.00 13.42 163 ILE A N 1
ATOM 658 C CA . ILE A 1 82 ? 13.259 -5.459 -26.617 1.00 11.87 163 ILE A CA 1
ATOM 659 C C . ILE A 1 82 ? 12.881 -6.599 -27.556 1.00 11.75 163 ILE A C 1
ATOM 660 O O . ILE A 1 82 ? 11.890 -7.300 -27.341 1.00 13.16 163 ILE A O 1
ATOM 665 N N . GLY A 1 83 ? 13.657 -6.746 -28.623 1.00 10.77 164 GLY A N 1
ATOM 666 C CA . GLY A 1 83 ? 13.407 -7.785 -29.608 1.00 11.86 164 GLY A CA 1
ATOM 667 C C . GLY A 1 83 ? 12.263 -7.488 -30.563 1.00 11.07 164 GLY A C 1
ATOM 668 O O . GLY A 1 83 ? 11.999 -8.289 -31.451 1.00 11.44 164 GLY A O 1
ATOM 669 N N . THR A 1 84 ? 11.574 -6.360 -30.401 1.00 11.71 165 THR A N 1
ATOM 670 C CA . THR A 1 84 ? 10.599 -5.950 -31.420 1.00 12.55 165 THR A CA 1
ATOM 671 C C . THR A 1 84 ? 11.203 -5.000 -32.463 1.00 11.35 165 THR A C 1
ATOM 672 O O . THR A 1 84 ? 12.218 -4.330 -32.220 1.00 11.36 165 THR A O 1
ATOM 676 N N . ALA A 1 85 ? 10.587 -4.958 -33.638 1.00 11.44 166 ALA A N 1
ATOM 677 C CA . ALA A 1 85 ? 10.967 -3.948 -34.625 1.00 10.18 166 ALA A CA 1
ATOM 678 C C . ALA A 1 85 ? 10.365 -2.612 -34.223 1.00 10.20 166 ALA A C 1
ATOM 679 O O . ALA A 1 85 ? 9.247 -2.569 -33.711 1.00 10.99 166 ALA A O 1
ATOM 681 N N . PRO A 1 86 ? 11.098 -1.516 -34.450 1.00 10.15 167 PRO A N 1
ATOM 682 C CA . PRO A 1 86 ? 10.549 -0.209 -34.064 1.00 10.60 167 PRO A CA 1
ATOM 683 C C . PRO A 1 86 ? 9.543 0.293 -35.091 1.00 11.74 167 PRO A C 1
ATOM 684 O O . PRO A 1 86 ? 9.885 0.483 -36.252 1.00 11.35 167 PRO A O 1
ATOM 688 N N . VAL A 1 87 ? 8.301 0.487 -34.670 1.00 12.41 168 VAL A N 1
ATOM 689 C CA . VAL A 1 87 ? 7.271 0.974 -35.576 1.00 10.60 168 VAL A CA 1
ATOM 690 C C . VAL A 1 87 ? 6.542 2.127 -34.917 1.00 11.40 168 VAL A C 1
ATOM 691 O O . VAL A 1 87 ? 6.693 2.354 -33.713 1.00 11.86 168 VAL A O 1
ATOM 695 N N . LEU A 1 88 ? 5.764 2.868 -35.696 1.00 10.73 169 LEU A N 1
ATOM 696 C CA . LEU A 1 88 ? 5.127 4.053 -35.131 1.00 12.29 169 LEU A CA 1
ATOM 697 C C . LEU A 1 88 ? 4.180 3.690 -33.998 1.00 11.00 169 LEU A C 1
ATOM 698 O O . LEU A 1 88 ? 3.973 4.476 -33.070 1.00 12.87 169 LEU A O 1
ATOM 703 N N . GLY A 1 89 ? 3.606 2.496 -34.073 1.00 12.78 170 GLY A N 1
ATOM 704 C CA . GLY A 1 89 ? 2.661 2.069 -33.061 1.00 14.02 170 GLY A CA 1
ATOM 705 C C . GLY A 1 89 ? 3.275 1.561 -31.763 1.00 15.64 170 GLY A C 1
ATOM 706 O O . GLY A 1 89 ? 2.544 1.338 -30.800 1.00 18.67 170 GLY A O 1
ATOM 707 N N . ASN A 1 90 A 4.594 1.351 -31.714 1.00 11.95 171 ASN A N 1
ATOM 708 C CA . ASN A 1 90 A 5.190 0.845 -30.472 1.00 13.08 171 ASN A CA 1
ATOM 709 C C . ASN A 1 90 A 6.329 1.671 -29.859 1.00 12.29 171 ASN A C 1
ATOM 710 O O . ASN A 1 90 A 6.740 1.420 -28.727 1.00 14.36 171 ASN A O 1
ATOM 715 N N . TYR A 1 91 ? 6.811 2.678 -30.573 1.00 11.89 171 TYR A N 1
ATOM 716 C CA . TYR A 1 91 ? 7.972 3.406 -30.074 1.00 10.85 171 TYR A CA 1
ATOM 717 C C . TYR A 1 91 ? 7.639 4.550 -29.123 1.00 12.25 171 TYR A C 1
ATOM 718 O O . TYR A 1 91 ? 6.513 5.050 -29.071 1.00 12.31 171 TYR A O 1
ATOM 727 N N . LYS A 1 92 ? 8.653 4.947 -28.361 1.00 12.42 172 LYS A N 1
ATOM 728 C CA . LYS A 1 92 ? 8.626 6.185 -27.598 1.00 11.97 172 LYS A CA 1
ATOM 729 C C . LYS A 1 92 ? 9.820 7.020 -28.016 1.00 13.67 172 LYS A C 1
ATOM 730 O O . LYS A 1 92 ? 10.908 6.486 -28.258 1.00 12.71 172 LYS A O 1
ATOM 736 N N . GLU A 1 93 ? 9.623 8.328 -28.091 1.00 11.36 173 GLU A N 1
ATOM 737 C CA . GLU A 1 93 ? 10.712 9.233 -28.415 1.00 10.30 173 GLU A CA 1
ATOM 738 C C . GLU A 1 93 ? 11.278 9.766 -27.109 1.00 14.75 173 GLU A C 1
ATOM 739 O O . GLU A 1 93 ? 10.552 10.345 -26.298 1.00 15.15 173 GLU A O 1
ATOM 745 N N . ILE A 1 94 ? 12.569 9.540 -26.893 1.00 10.43 174 ILE A N 1
ATOM 746 C CA . ILE A 1 94 ? 13.198 9.919 -25.632 1.00 10.21 174 ILE A CA 1
ATOM 747 C C . ILE A 1 94 ? 13.690 11.365 -25.685 1.00 11.05 174 ILE A C 1
ATOM 748 O O . ILE A 1 94 ? 13.467 12.144 -24.750 1.00 12.56 174 ILE A O 1
ATOM 753 N N . CYS A 1 95 ? 14.364 11.720 -26.772 1.00 11.98 175 CYS A N 1
ATOM 754 C CA . CYS A 1 95 ? 14.898 13.068 -26.936 1.00 12.47 175 CYS A CA 1
ATOM 755 C C . CYS A 1 95 ? 15.445 13.206 -28.338 1.00 12.78 175 CYS A C 1
ATOM 756 O O . CYS A 1 95 ? 15.693 12.215 -29.012 1.00 13.13 175 CYS A O 1
ATOM 759 N N . ILE A 1 96 ? 15.657 14.445 -28.762 1.00 10.33 176 ILE A N 1
ATOM 760 C CA . ILE A 1 96 ? 16.317 14.710 -30.030 1.00 10.89 176 ILE A CA 1
ATOM 761 C C . ILE A 1 96 ? 17.782 14.351 -29.834 1.00 11.39 176 ILE A C 1
ATOM 762 O O . ILE A 1 96 ? 18.394 14.803 -28.875 1.00 11.43 176 ILE A O 1
ATOM 767 N N . ALA A 1 97 ? 18.348 13.529 -30.719 1.00 10.54 177 ALA A N 1
ATOM 768 C CA . ALA A 1 97 ? 19.722 13.068 -30.524 1.00 11.18 177 ALA A CA 1
ATOM 769 C C . ALA A 1 97 ? 20.345 12.472 -31.775 1.00 11.51 177 ALA A C 1
ATOM 770 O O . ALA A 1 97 ? 19.728 11.634 -32.444 1.00 11.24 177 ALA A O 1
ATOM 772 N N . TRP A 1 98 ? 21.596 12.850 -32.046 1.00 10.72 178 TRP A N 1
ATOM 773 C CA . TRP A 1 98 ? 22.405 12.076 -32.983 1.00 11.71 178 TRP A CA 1
ATOM 774 C C . TRP A 1 98 ? 23.571 11.335 -32.327 1.00 10.81 178 TRP A C 1
ATOM 775 O O . TRP A 1 98 ? 24.387 10.728 -33.011 1.00 12.53 178 TRP A O 1
ATOM 786 N N . SER A 1 99 ? 23.624 11.387 -30.995 1.00 10.54 179 SER A N 1
ATOM 787 C CA . SER A 1 99 ? 24.515 10.556 -30.185 1.00 9.02 179 SER A CA 1
ATOM 788 C C . SER A 1 99 ? 23.826 10.421 -28.836 1.00 10.22 179 SER A C 1
ATOM 789 O O . SER A 1 99 ? 23.233 11.384 -28.366 1.00 11.85 179 SER A O 1
ATOM 792 N N . SER A 1 100 ? 23.879 9.250 -28.211 1.00 9.64 180 SER A N 1
ATOM 793 C CA . SER A 1 100 ? 23.176 9.096 -26.936 1.00 10.68 180 SER A CA 1
ATOM 794 C C . SER A 1 100 ? 23.746 8.025 -26.030 1.00 11.55 180 SER A C 1
ATOM 795 O O . SER A 1 100 ? 24.544 7.181 -26.441 1.00 12.47 180 SER A O 1
ATOM 798 N N . SER A 1 101 ? 23.292 8.065 -24.782 1.00 10.40 181 SER A N 1
ATOM 799 C CA . SER A 1 101 ? 23.512 6.987 -23.827 1.00 11.86 181 SER A CA 1
ATOM 800 C C . SER A 1 101 ? 22.315 7.000 -22.887 1.00 13.52 181 SER A C 1
ATOM 801 O O . SER A 1 101 ? 21.698 8.053 -22.683 1.00 12.55 181 SER A O 1
ATOM 804 N N . SER A 1 102 ? 21.961 5.840 -22.340 1.00 12.15 182 SER A N 1
ATOM 805 C CA . SER A 1 102 ? 20.857 5.759 -21.380 1.00 11.05 182 SER A CA 1
ATOM 806 C C . SER A 1 102 ? 21.217 4.797 -20.268 1.00 12.09 182 SER A C 1
ATOM 807 O O . SER A 1 102 ? 21.90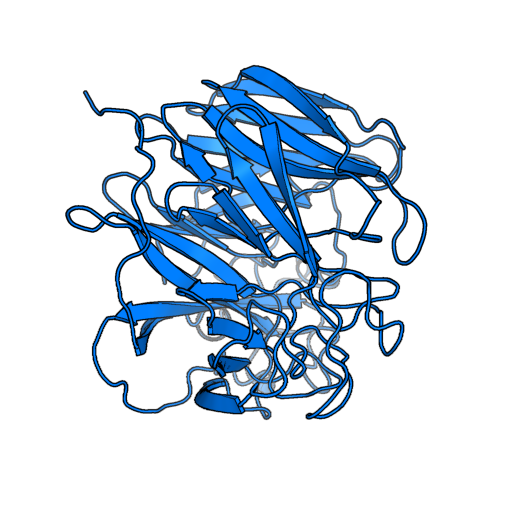2 3.808 -20.496 1.00 13.53 182 SER A O 1
ATOM 810 N N . CYS A 1 103 ? 20.737 5.062 -19.063 1.00 12.55 183 CYS A N 1
ATOM 811 C CA . CYS A 1 103 ? 20.873 4.077 -17.997 1.00 13.43 183 CYS A CA 1
ATOM 812 C C . CYS A 1 103 ? 19.824 4.322 -16.932 1.00 13.27 183 CYS A C 1
ATOM 813 O O . CYS A 1 103 ? 19.341 5.430 -16.774 1.00 13.94 183 CYS A O 1
ATOM 816 N N . PHE A 1 104 ? 19.469 3.255 -16.229 1.00 13.32 184 PHE A N 1
ATOM 817 C CA . PHE A 1 104 ? 18.458 3.304 -15.188 1.00 12.06 184 PHE A CA 1
ATOM 818 C C . PHE A 1 104 ? 19.155 3.202 -13.838 1.00 13.84 184 PHE A C 1
ATOM 819 O O . PHE A 1 104 ? 19.980 2.311 -13.624 1.00 16.66 184 PHE A O 1
ATOM 827 N N . ASP A 1 105 ? 18.848 4.114 -12.925 1.00 12.65 185 ASP A N 1
ATOM 828 C CA . ASP A 1 105 ? 19.613 4.162 -11.672 1.00 13.83 185 ASP A CA 1
ATOM 829 C C . ASP A 1 105 ? 18.995 3.349 -10.551 1.00 15.24 185 ASP A C 1
ATOM 830 O O . ASP A 1 105 ? 19.531 3.309 -9.452 1.00 15.82 185 ASP A O 1
ATOM 835 N N . GLY A 1 106 ? 17.892 2.670 -10.847 1.00 12.73 186 GLY A N 1
ATOM 836 C CA . GLY A 1 106 ? 17.154 1.939 -9.828 1.00 13.47 186 GLY A CA 1
ATOM 837 C C . GLY A 1 106 ? 15.817 2.584 -9.522 1.00 13.60 186 GLY A C 1
ATOM 838 O O . GLY A 1 106 ? 14.876 1.918 -9.081 1.00 16.54 186 GLY A O 1
ATOM 839 N N . LYS A 1 107 ? 15.738 3.889 -9.759 1.00 12.26 187 LYS A N 1
ATOM 840 C CA . LYS A 1 107 ? 14.519 4.661 -9.544 1.00 13.84 187 LYS A CA 1
ATOM 841 C C . LYS A 1 107 ? 13.993 5.275 -10.851 1.00 15.20 187 LYS A C 1
ATOM 842 O O . LYS A 1 107 ? 12.785 5.230 -11.132 1.00 15.87 187 LYS A O 1
ATOM 848 N N . GLU A 1 108 ? 14.893 5.868 -11.637 1.00 13.33 188 GLU A N 1
ATOM 849 C CA . GLU A 1 108 ? 14.493 6.573 -12.863 1.00 13.72 188 GLU A CA 1
ATOM 850 C C . GLU A 1 108 ? 15.510 6.382 -13.974 1.00 11.06 188 GLU A C 1
ATOM 851 O O . GLU A 1 108 ? 16.677 6.059 -13.719 1.00 12.09 188 GLU A O 1
ATOM 857 N N . TRP A 1 109 ? 15.057 6.603 -15.207 1.00 13.07 189 TRP A N 1
ATOM 858 C CA . TRP A 1 109 ? 15.943 6.632 -16.359 1.00 11.43 189 TRP A CA 1
ATOM 859 C C . TRP A 1 109 ? 16.676 7.950 -16.483 1.00 12.86 189 TRP A C 1
ATOM 860 O O . TRP A 1 109 ? 16.074 9.018 -16.349 1.00 13.03 189 TRP A O 1
ATOM 871 N N . MET A 1 110 ? 17.965 7.862 -16.787 1.00 11.55 190 MET A N 1
ATOM 872 C CA . MET A 1 110 ? 18.727 9.015 -17.242 1.00 11.23 190 MET A CA 1
ATOM 873 C C . MET A 1 110 ? 19.096 8.800 -18.710 1.00 11.75 190 MET A C 1
ATOM 874 O O . MET A 1 110 ? 19.414 7.678 -19.108 1.00 11.44 190 MET A O 1
ATOM 879 N N . HIS A 1 111 ? 19.036 9.868 -19.501 1.00 13.51 191 HIS A N 1
ATOM 880 C CA . HIS A 1 111 ? 19.527 9.838 -20.879 1.00 12.69 191 HIS A CA 1
ATOM 881 C C . HIS A 1 111 ? 20.448 11.011 -21.143 1.00 11.03 191 HIS A C 1
ATOM 882 O O . HIS A 1 111 ? 20.275 12.084 -20.571 1.00 11.99 191 HIS A O 1
ATOM 889 N N . VAL A 1 112 ? 21.418 10.800 -22.030 1.00 10.66 192 VAL A N 1
ATOM 890 C CA . VAL A 1 112 ? 22.325 11.845 -22.484 1.00 11.07 192 VAL A CA 1
ATOM 891 C C . VAL A 1 112 ? 22.144 11.967 -23.998 1.00 12.47 192 VAL A C 1
ATOM 892 O O . VAL A 1 112 ? 22.355 11.001 -24.729 1.00 11.70 192 VAL A O 1
ATOM 896 N N . CYS A 1 113 ? 21.716 13.141 -24.463 1.00 14.04 193 CYS A N 1
ATOM 897 C CA . CYS A 1 113 ? 21.318 13.313 -25.870 1.00 11.72 193 CYS A CA 1
ATOM 898 C C . CYS A 1 113 ? 22.052 14.472 -26.527 1.00 12.65 193 CYS A C 1
ATOM 899 O O . CYS A 1 113 ? 21.850 15.619 -26.146 1.00 13.53 193 CYS A O 1
ATOM 902 N N . MET A 1 114 ? 22.894 14.198 -27.523 1.00 12.46 194 MET A N 1
ATOM 903 C CA . MET A 1 114 ? 23.585 15.288 -28.215 1.00 11.43 194 MET A CA 1
ATOM 904 C C . MET A 1 114 ? 22.862 15.635 -29.504 1.00 11.92 194 MET A C 1
ATOM 905 O O . MET A 1 114 ? 22.472 14.749 -30.269 1.00 12.76 194 MET A O 1
ATOM 910 N N . THR A 1 115 ? 22.694 16.923 -29.759 1.00 11.95 195 THR A N 1
ATOM 911 C CA . THR A 1 115 ? 22.170 17.335 -31.053 1.00 13.05 195 THR A CA 1
ATOM 912 C C . THR A 1 115 ? 22.631 18.758 -31.356 1.00 13.68 195 THR A C 1
ATOM 913 O O . THR A 1 115 ? 23.280 19.394 -30.520 1.00 15.10 195 THR A O 1
ATOM 917 N N . GLY A 1 116 ? 22.317 19.231 -32.557 1.00 11.33 196 GLY A N 1
ATOM 918 C CA . GLY A 1 116 ? 22.750 20.548 -33.001 1.00 13.19 196 GLY A CA 1
ATOM 919 C C . GLY A 1 116 ? 23.877 20.498 -34.021 1.00 12.52 196 GLY A C 1
ATOM 920 O O . GLY A 1 116 ? 24.247 19.429 -34.503 1.00 12.99 196 GLY A O 1
ATOM 921 N N . ASN A 1 117 ? 24.423 21.667 -34.344 1.00 14.03 197 ASN A N 1
ATOM 922 C CA . ASN A 1 117 ? 25.498 21.776 -35.327 1.00 14.21 197 ASN A CA 1
ATOM 923 C C . ASN A 1 117 ? 26.756 21.066 -34.849 1.00 15.67 197 ASN A C 1
ATOM 924 O O . ASN A 1 117 ? 27.041 21.036 -33.653 1.00 15.13 197 ASN A O 1
ATOM 929 N N . ASP A 1 118 ? 27.523 20.514 -35.790 1.00 15.78 198 ASP A N 1
ATOM 930 C CA . ASP A 1 118 ? 28.776 19.844 -35.452 1.00 17.22 198 ASP A CA 1
ATOM 931 C C . ASP A 1 118 ? 29.702 20.721 -34.621 1.00 17.10 198 ASP A C 1
ATOM 932 O O . ASP A 1 118 ? 30.392 20.220 -33.735 1.00 17.91 198 ASP A O 1
ATOM 937 N N . ASN A 1 119 ? 29.722 22.021 -34.905 1.00 15.20 199 ASN A N 1
ATOM 938 C CA . ASN A 1 119 ? 30.634 22.913 -34.209 1.00 19.16 199 ASN A CA 1
ATOM 939 C C . ASN A 1 119 ? 30.034 23.625 -32.992 1.00 19.75 199 ASN A C 1
ATOM 940 O O . ASN A 1 119 ? 30.682 24.484 -32.394 1.00 21.79 199 ASN A O 1
ATOM 945 N N . ASP A 1 120 ? 28.810 23.259 -32.608 1.00 16.44 200 ASP A N 1
ATOM 946 C CA . ASP A 1 120 ? 28.142 23.944 -31.505 1.00 18.63 200 ASP A CA 1
ATOM 947 C C . ASP A 1 120 ? 27.056 23.050 -30.901 1.00 16.01 200 ASP A C 1
ATOM 948 O O . ASP A 1 120 ? 25.942 23.492 -30.622 1.00 16.57 200 ASP A O 1
ATOM 953 N N . ALA A 1 121 ? 27.384 21.783 -30.705 1.00 15.72 201 ALA A N 1
ATOM 954 C CA . ALA A 1 121 ? 26.402 20.855 -30.169 1.00 14.09 201 ALA A CA 1
ATOM 955 C C . ALA A 1 121 ? 26.249 21.027 -28.673 1.00 14.50 201 ALA A C 1
ATOM 956 O O . ALA A 1 121 ? 27.089 21.628 -27.998 1.00 16.41 201 ALA A O 1
ATOM 958 N N . SER A 1 122 ? 25.150 20.499 -28.160 1.00 13.57 202 SER A N 1
ATOM 959 C CA . SER A 1 122 ? 24.962 20.414 -26.731 1.00 13.43 202 SER A CA 1
ATOM 960 C C . SER A 1 122 ? 24.380 19.058 -26.399 1.00 12.78 202 SER A C 1
ATOM 961 O O . SER A 1 122 ? 23.661 18.452 -27.210 1.00 13.84 202 SER A O 1
ATOM 964 N N . ALA A 1 123 ? 24.709 18.583 -25.203 1.00 12.00 203 ALA A N 1
ATOM 965 C CA . ALA A 1 123 ? 24.137 17.352 -24.690 1.00 12.68 203 ALA A CA 1
ATOM 966 C C . ALA A 1 123 ? 23.062 17.716 -23.680 1.00 14.38 203 ALA A C 1
ATOM 967 O O . ALA A 1 123 ? 23.305 18.492 -22.752 1.00 17.12 203 ALA A O 1
ATOM 969 N N . GLN A 1 124 ? 21.869 17.171 -23.869 1.00 11.84 204 GLN A N 1
ATOM 970 C CA . GLN A 1 124 ? 20.807 17.361 -22.898 1.00 13.56 204 GLN A CA 1
ATOM 971 C C . GLN A 1 124 ? 20.753 16.158 -21.971 1.00 13.38 204 GLN A C 1
ATOM 972 O O . GLN A 1 124 ? 20.799 15.017 -22.422 1.00 12.95 204 GLN A O 1
ATOM 978 N N . ILE A 1 125 ? 20.681 16.421 -20.670 1.00 12.76 205 ILE A N 1
ATOM 979 C CA . ILE A 1 125 ? 20.538 15.355 -19.690 1.00 12.29 205 ILE A CA 1
ATOM 980 C C . ILE A 1 125 ? 19.079 15.284 -19.312 1.00 12.17 205 ILE A C 1
ATOM 981 O O . ILE A 1 125 ? 18.503 16.282 -18.866 1.00 13.35 205 ILE A O 1
ATOM 986 N N . ILE A 1 126 ? 18.484 14.109 -19.499 1.00 11.32 206 ILE A N 1
ATOM 987 C CA . ILE A 1 126 ? 17.083 13.873 -19.175 1.00 15.85 206 ILE A CA 1
ATOM 988 C C . ILE A 1 126 ? 17.033 12.916 -18.000 1.00 14.12 206 ILE A C 1
ATOM 989 O O . ILE A 1 126 ? 17.734 11.902 -17.989 1.00 13.20 206 ILE A O 1
ATOM 994 N N . TYR A 1 127 ? 16.230 13.234 -16.992 1.00 12.88 207 TYR A N 1
ATOM 995 C CA . TYR A 1 127 ? 16.134 12.366 -15.826 1.00 13.37 207 TYR A CA 1
ATOM 996 C C . TYR A 1 127 ? 14.675 12.278 -15.411 1.00 13.31 207 TYR A C 1
ATOM 997 O O . TYR A 1 127 ? 14.034 13.290 -15.143 1.00 12.88 207 TYR A O 1
ATOM 1006 N N . GLY A 1 128 ? 14.143 11.064 -15.356 1.00 12.19 208 GLY A N 1
ATOM 1007 C CA . GLY A 1 128 ? 12.717 10.902 -15.105 1.00 14.81 208 GLY A CA 1
ATOM 1008 C C . GLY A 1 128 ? 11.834 11.657 -16.088 1.00 16.78 208 GLY A C 1
ATOM 1009 O O . GLY A 1 128 ? 10.749 12.117 -15.724 1.00 17.65 208 GLY A O 1
ATOM 1010 N N . GLY A 1 129 ? 12.298 11.795 -17.326 1.00 14.83 209 GLY A N 1
ATOM 1011 C CA . GLY A 1 129 ? 11.525 12.452 -18.367 1.00 13.61 209 GLY A CA 1
ATOM 1012 C C . GLY A 1 129 ? 11.673 13.961 -18.422 1.00 14.02 209 GLY A C 1
ATOM 1013 O O . GLY A 1 129 ? 11.153 14.588 -19.342 1.00 15.79 209 GLY A O 1
ATOM 1014 N N . ARG A 1 130 ? 12.362 14.537 -17.445 1.00 13.57 210 ARG A N 1
ATOM 1015 C CA . ARG A 1 130 ? 12.559 15.981 -17.406 1.00 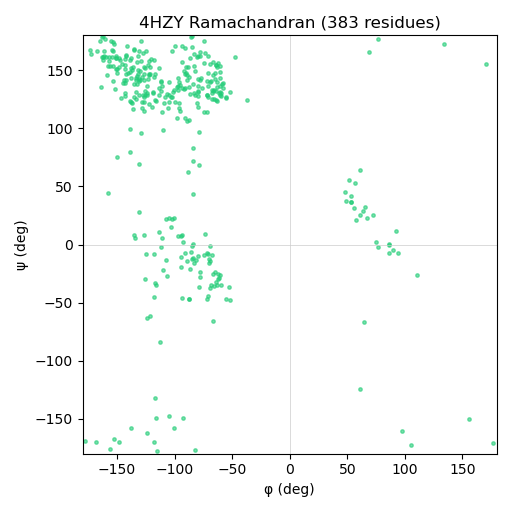13.35 210 ARG A CA 1
ATOM 1016 C C . ARG A 1 130 ? 13.966 16.341 -17.820 1.00 14.64 210 ARG A C 1
ATOM 1017 O O . ARG A 1 130 ? 14.912 15.677 -17.423 1.00 13.73 210 ARG A O 1
ATOM 1025 N N . MET A 1 131 ? 14.117 17.407 -18.599 1.00 13.17 211 MET A N 1
ATOM 1026 C CA . MET A 1 131 ? 15.457 17.897 -18.899 1.00 11.94 211 MET A CA 1
ATOM 1027 C C . MET A 1 131 ? 16.046 18.624 -17.686 1.00 15.19 211 MET A C 1
ATOM 1028 O O . MET A 1 131 ? 15.548 19.675 -17.278 1.00 16.65 211 MET A O 1
ATOM 1033 N N . THR A 1 132 ? 17.104 18.058 -17.115 1.00 11.90 212 THR A N 1
ATOM 1034 C CA . THR A 1 132 ? 17.631 18.517 -15.833 1.00 13.28 212 THR A CA 1
ATOM 1035 C C . THR A 1 132 ? 18.988 19.229 -15.921 1.00 14.97 212 THR A C 1
ATOM 1036 O O . THR A 1 132 ? 19.350 19.984 -15.023 1.00 16.81 212 THR A O 1
ATOM 1040 N N . ASP A 1 133 ? 19.748 18.988 -16.982 1.00 12.61 213 ASP A N 1
ATOM 1041 C CA . ASP A 1 133 ? 21.076 19.598 -17.093 1.00 11.98 213 ASP A CA 1
ATOM 1042 C C . ASP A 1 133 ? 21.550 19.510 -18.540 1.00 13.28 213 ASP A C 1
ATOM 1043 O O . ASP A 1 133 ? 20.850 18.973 -19.407 1.00 12.29 213 ASP A O 1
ATOM 1048 N N . SER A 1 134 ? 22.727 20.055 -18.810 1.00 13.69 214 SER A N 1
ATOM 1049 C CA . SER A 1 134 ? 23.248 20.022 -20.167 1.00 13.08 214 SER A CA 1
ATOM 1050 C C . SER A 1 134 ? 24.754 20.167 -20.162 1.00 16.21 214 SER A C 1
ATOM 1051 O O . SER A 1 134 ? 25.350 20.606 -19.174 1.00 15.85 214 SER A O 1
ATOM 1054 N N . ILE A 1 135 ? 25.364 19.769 -21.272 1.00 14.44 215 ILE A N 1
ATOM 1055 C CA . ILE A 1 135 ? 26.789 19.960 -21.490 1.00 14.93 215 ILE A CA 1
ATOM 1056 C C . ILE A 1 135 ? 26.977 20.694 -22.804 1.00 16.07 215 ILE A C 1
ATOM 1057 O O . ILE A 1 135 ? 26.432 20.282 -23.824 1.00 17.81 215 ILE A O 1
ATOM 1062 N N . LYS A 1 136 ? 27.743 21.781 -22.787 1.00 17.14 216 LYS A N 1
ATOM 1063 C CA . LYS A 1 136 ? 28.006 22.539 -24.006 1.00 16.42 216 LYS A CA 1
ATOM 1064 C C . LYS A 1 136 ? 29.326 22.093 -24.636 1.00 19.83 216 LYS A C 1
ATOM 1065 O O . LYS A 1 136 ? 30.307 21.868 -23.937 1.00 20.21 216 LYS A O 1
ATOM 1071 N N . SER A 1 137 ? 29.343 21.937 -25.954 1.00 17.25 217 SER A N 1
ATOM 1072 C CA . SER A 1 137 ? 30.568 21.554 -26.643 1.00 18.45 217 SER A CA 1
ATOM 1073 C C . SER A 1 137 ? 31.669 22.548 -26.290 1.00 19.55 217 SER A C 1
ATOM 1074 O O . SER A 1 137 ? 31.483 23.758 -26.431 1.00 23.67 217 SER A O 1
ATOM 1077 N N . TRP A 1 138 ? 32.806 22.046 -25.824 1.00 18.84 218 TRP A N 1
ATOM 1078 C CA . TRP A 1 138 ? 33.898 22.934 -25.435 1.00 22.51 218 TRP A CA 1
ATOM 1079 C C . TRP A 1 138 ? 35.046 22.890 -26.435 1.00 24.56 218 TRP A C 1
ATOM 1080 O O . TRP A 1 138 ? 35.941 23.739 -26.402 1.00 24.75 218 TRP A O 1
ATOM 1091 N N . ARG A 1 139 ? 35.028 21.895 -27.316 1.00 19.56 219 ARG A N 1
ATOM 1092 C CA . ARG A 1 139 ? 36.013 21.814 -28.395 1.00 19.79 219 ARG A CA 1
ATOM 1093 C C . ARG A 1 139 ? 35.372 22.044 -29.759 1.00 22.36 219 ARG A C 1
ATOM 1094 O O . ARG A 1 139 ? 36.057 22.048 -30.778 1.00 24.46 219 ARG A O 1
ATOM 1102 N N . LYS A 1 140 ? 34.056 22.229 -29.774 1.00 21.05 220 LYS A N 1
ATOM 1103 C CA . LYS A 1 140 ? 33.348 22.560 -31.009 1.00 20.60 220 LYS A CA 1
ATOM 1104 C C . LYS A 1 140 ? 33.628 21.589 -32.160 1.00 19.01 220 LYS A C 1
ATOM 1105 O O . LYS A 1 140 ? 33.801 22.007 -33.306 1.00 20.45 220 LYS A O 1
ATOM 1111 N N . ASP A 1 141 ? 33.669 20.297 -31.856 1.00 18.39 221 ASP A N 1
ATOM 1112 C CA . ASP A 1 141 ? 33.916 19.275 -32.872 1.00 22.16 221 ASP A CA 1
ATOM 1113 C C . ASP A 1 141 ? 33.222 17.959 -32.522 1.00 17.80 221 ASP A C 1
ATOM 1114 O O . ASP A 1 141 ? 33.851 17.001 -32.069 1.00 17.44 221 ASP A O 1
ATOM 1119 N N . ILE A 1 142 ? 31.908 17.945 -32.716 1.00 18.54 222 ILE A N 1
ATOM 1120 C CA . ILE A 1 142 ? 31.091 16.742 -32.551 1.00 16.48 222 ILE A CA 1
ATOM 1121 C C . ILE A 1 142 ? 31.118 16.162 -31.137 1.00 15.56 222 ILE A C 1
ATOM 1122 O O . ILE A 1 142 ? 31.569 15.034 -30.904 1.00 17.59 222 ILE A O 1
ATOM 1127 N N . LEU A 1 143 ? 30.602 16.937 -30.204 1.00 14.92 223 LEU A N 1
ATOM 1128 C CA . LEU A 1 143 ? 30.370 16.446 -28.856 1.00 14.83 223 LEU A CA 1
ATOM 1129 C C . LEU A 1 143 ? 29.556 15.149 -28.964 1.00 15.10 223 LEU A C 1
ATOM 1130 O O . LEU A 1 143 ? 28.559 15.100 -29.678 1.00 15.86 223 LEU A O 1
ATOM 1135 N N . ARG A 1 144 ? 29.983 14.097 -28.268 1.00 13.35 224 ARG A N 1
ATOM 1136 C CA . ARG A 1 144 ? 29.441 12.766 -28.533 1.00 13.74 224 ARG A CA 1
ATOM 1137 C C . ARG A 1 144 ? 29.645 11.819 -27.360 1.00 14.74 224 ARG A C 1
ATOM 1138 O O . ARG A 1 144 ? 30.485 12.054 -26.484 1.00 15.47 224 ARG A O 1
ATOM 1146 N N . THR A 1 145 ? 28.869 10.744 -27.343 1.00 12.70 225 THR A N 1
ATOM 1147 C CA . THR A 1 145 ? 28.897 9.834 -26.205 1.00 14.24 225 THR A CA 1
ATOM 1148 C C . THR A 1 145 ? 28.862 8.345 -26.602 1.00 16.17 225 THR A C 1
ATOM 1149 O O . THR A 1 145 ? 29.221 7.987 -27.728 1.00 15.72 225 THR A O 1
ATOM 1153 N N . GLN A 1 146 ? 28.441 7.486 -25.683 1.00 13.36 226 GLN A N 1
ATOM 1154 C CA . GLN A 1 146 ? 28.734 6.050 -25.772 1.00 13.81 226 GLN A CA 1
ATOM 1155 C C . GLN A 1 146 ? 28.053 5.262 -26.889 1.00 13.53 226 GLN A C 1
ATOM 1156 O O . GLN A 1 146 ? 28.648 4.328 -27.449 1.00 14.14 226 GLN A O 1
ATOM 1162 N N . GLU A 1 147 ? 26.816 5.638 -27.206 1.00 13.48 227 GLU A N 1
ATOM 1163 C CA . GLU A 1 147 ? 25.930 4.847 -28.063 1.00 12.39 227 GLU A CA 1
ATOM 1164 C C . GLU A 1 147 ? 25.648 3.481 -27.454 1.00 11.79 227 GLU A C 1
ATOM 1165 O O . GLU A 1 147 ? 25.363 2.538 -28.183 1.00 12.33 227 GLU A O 1
ATOM 1171 N N . SER A 1 148 ? 25.752 3.375 -26.125 1.00 12.82 228 SER A N 1
ATOM 1172 C CA . SER A 1 148 ? 25.245 2.214 -25.400 1.00 11.22 228 SER A CA 1
ATOM 1173 C C . SER A 1 148 ? 24.971 2.638 -23.966 1.00 12.32 228 SER A C 1
ATOM 1174 O O . SER A 1 148 ? 25.109 3.822 -23.639 1.00 13.70 228 SER A O 1
ATOM 1177 N N . GLU A 1 149 ? 24.582 1.696 -23.117 1.00 10.67 229 GLU A N 1
ATOM 1178 C CA . GLU A 1 149 ? 24.101 2.072 -21.787 1.00 11.92 229 GLU A CA 1
ATOM 1179 C C . GLU A 1 149 ? 25.214 2.614 -20.908 1.00 15.24 229 GLU A C 1
ATOM 1180 O O . GLU A 1 149 ? 26.354 2.124 -20.933 1.00 14.42 229 GLU A O 1
ATOM 1186 N N . CYS A 1 150 ? 24.880 3.649 -20.151 1.00 16.05 230 CYS A N 1
ATOM 1187 C CA . CYS A 1 150 ? 25.764 4.107 -19.104 1.00 13.57 230 CYS A CA 1
ATOM 1188 C C . CYS A 1 150 ? 25.525 3.224 -17.878 1.00 13.43 230 CYS A C 1
ATOM 1189 O O . CYS A 1 150 ? 24.751 2.255 -17.939 1.00 14.01 230 CYS A O 1
ATOM 1192 N N . GLN A 1 151 ? 26.196 3.521 -16.772 1.00 12.68 231 GLN A N 1
ATOM 1193 C CA . GLN A 1 151 ? 26.059 2.694 -15.582 1.00 13.38 231 GLN A CA 1
ATOM 1194 C C . GLN A 1 151 ? 25.846 3.592 -14.375 1.00 14.27 231 GLN A C 1
ATOM 1195 O O . GLN A 1 151 ? 26.445 4.660 -14.289 1.00 15.68 231 GLN A O 1
ATOM 1201 N N . CYS A 1 152 ? 25.016 3.149 -13.439 1.00 14.05 232 CYS A N 1
ATOM 1202 C CA . CYS A 1 152 ? 24.752 3.941 -12.234 1.00 13.57 232 CYS A CA 1
ATOM 1203 C C . CYS A 1 152 ? 25.022 3.097 -10.995 1.00 16.06 232 CYS A C 1
ATOM 1204 O O . CYS A 1 152 ? 24.585 1.947 -10.917 1.00 18.58 232 CYS A O 1
ATOM 1207 N N . ILE A 1 153 ? 25.762 3.663 -10.042 1.00 14.53 233 ILE A N 1
ATOM 1208 C CA . ILE A 1 153 ? 26.044 2.980 -8.785 1.00 15.45 233 ILE A CA 1
ATOM 1209 C C . ILE A 1 153 ? 25.655 3.865 -7.610 1.00 14.51 233 ILE A C 1
ATOM 1210 O O . ILE A 1 153 ? 26.122 5.006 -7.490 1.00 15.65 233 ILE A O 1
ATOM 1215 N N . ASP A 1 154 ? 24.774 3.341 -6.765 1.00 15.67 234 ASP A N 1
ATOM 1216 C CA . ASP A 1 154 ? 24.336 4.042 -5.563 1.00 19.03 234 ASP A CA 1
ATOM 1217 C C . ASP A 1 154 ? 23.834 5.444 -5.891 1.00 15.30 234 ASP A C 1
ATOM 1218 O O . ASP A 1 154 ? 24.044 6.395 -5.131 1.00 18.80 234 ASP A O 1
ATOM 1223 N N . GLY A 1 155 ? 23.171 5.567 -7.032 1.00 15.90 235 GLY A N 1
ATOM 1224 C CA . GLY A 1 155 ? 22.545 6.820 -7.403 1.00 17.45 235 GLY A CA 1
ATOM 1225 C C . GLY A 1 155 ? 23.365 7.750 -8.276 1.00 16.56 235 GLY A C 1
ATOM 1226 O O . GLY A 1 155 ? 22.848 8.761 -8.749 1.00 15.99 235 GLY A O 1
ATOM 1227 N N . THR A 1 156 ? 24.632 7.413 -8.494 1.00 14.16 236 THR A N 1
ATOM 1228 C CA . THR A 1 156 ? 25.485 8.245 -9.328 1.00 13.82 236 THR A CA 1
ATOM 1229 C C . THR A 1 156 ? 25.759 7.532 -10.633 1.00 14.59 236 THR A C 1
ATOM 1230 O O . THR A 1 156 ? 26.290 6.422 -10.647 1.00 14.74 236 THR A O 1
ATOM 1234 N N . CYS A 1 157 ? 25.388 8.169 -11.735 1.00 15.48 237 CYS A N 1
ATOM 1235 C CA . CYS A 1 157 ? 25.584 7.577 -13.049 1.00 14.68 237 CYS A CA 1
ATOM 1236 C C . CYS A 1 157 ? 26.857 8.114 -13.661 1.00 15.30 237 CYS A C 1
ATOM 1237 O O . CYS A 1 157 ? 27.204 9.280 -13.473 1.00 16.17 237 CYS A O 1
ATOM 1240 N N . VAL A 1 158 ? 27.551 7.241 -14.384 1.00 12.73 238 VAL A N 1
ATOM 1241 C CA . VAL A 1 158 ? 28.833 7.543 -14.993 1.00 13.00 238 VAL A CA 1
ATOM 1242 C C . VAL A 1 158 ? 28.706 7.389 -16.501 1.00 12.98 238 VAL A C 1
ATOM 1243 O O . VAL A 1 158 ? 28.183 6.385 -16.978 1.00 14.36 238 VAL A O 1
ATOM 1247 N N . VAL A 1 159 ? 29.173 8.377 -17.250 1.00 11.89 239 VAL A N 1
ATOM 1248 C CA . VAL A 1 159 ? 29.040 8.327 -18.712 1.00 12.35 239 VAL A CA 1
ATOM 1249 C C . VAL A 1 159 ? 30.262 8.968 -19.378 1.00 12.69 239 VAL A C 1
ATOM 1250 O O . VAL A 1 159 ? 30.759 9.995 -18.916 1.00 14.63 239 VAL A O 1
ATOM 1254 N N . ALA A 1 160 ? 30.746 8.355 -20.457 1.00 13.03 240 ALA A N 1
ATOM 1255 C CA . ALA A 1 160 ? 31.913 8.867 -21.181 1.00 13.92 240 ALA A CA 1
ATOM 1256 C C . ALA A 1 160 ? 31.492 9.769 -22.328 1.00 18.21 240 ALA A C 1
ATOM 1257 O O . ALA A 1 160 ? 30.587 9.439 -23.096 1.00 18.87 240 ALA A O 1
ATOM 1259 N N . VAL A 1 161 ? 32.166 10.906 -22.436 1.00 16.72 241 VAL A N 1
ATOM 1260 C CA . VAL A 1 161 ? 31.805 11.946 -23.387 1.00 21.55 241 VAL A CA 1
ATOM 1261 C C . VAL A 1 161 ? 33.080 12.442 -24.063 1.00 26.37 241 VAL A C 1
ATOM 1262 O O . VAL A 1 161 ? 34.101 12.616 -23.401 1.00 26.09 241 VAL A O 1
ATOM 1266 N N . THR A 1 162 ? 33.014 12.662 -25.374 1.00 22.00 242 THR A N 1
ATOM 1267 C CA . THR A 1 162 ? 34.178 13.051 -26.172 1.00 21.59 242 THR A CA 1
ATOM 1268 C C . THR A 1 162 ? 33.851 14.298 -26.986 1.00 23.55 242 THR A C 1
ATOM 1269 O O . THR A 1 162 ? 32.719 14.472 -27.428 1.00 20.13 242 THR A O 1
ATOM 1273 N N . ASP A 1 163 ? 34.831 15.182 -27.161 1.00 20.86 243 ASP A N 1
ATOM 1274 C CA . ASP A 1 163 ? 34.676 16.334 -28.048 1.00 19.97 243 ASP A CA 1
ATOM 1275 C C . ASP A 1 163 ? 36.027 16.549 -28.735 1.00 23.88 243 ASP A C 1
ATOM 1276 O O . ASP A 1 163 ? 37.059 16.604 -28.067 1.00 24.18 243 ASP A O 1
ATOM 1281 N N . GLY A 1 164 ? 36.024 16.629 -30.064 1.00 23.74 244 GLY A N 1
ATOM 1282 C CA . GLY A 1 164 ? 37.263 16.740 -30.819 1.00 25.52 244 GLY A CA 1
ATOM 1283 C C . GLY A 1 164 ? 37.335 15.824 -32.024 1.00 29.62 244 GLY A C 1
ATOM 1284 O O . GLY A 1 164 ? 36.464 14.982 -32.232 1.00 30.59 244 GLY A O 1
ATOM 1285 N N . PRO A 1 165 ? 38.389 15.990 -32.840 1.00 40.86 245 PRO A N 1
ATOM 1286 C CA . PRO A 1 165 ? 38.619 15.288 -34.110 1.00 41.36 245 PRO A CA 1
ATOM 1287 C C . PRO A 1 165 ? 38.770 13.769 -34.002 1.00 46.35 245 PRO A C 1
ATOM 1288 O O . PRO A 1 165 ? 39.139 13.240 -32.955 1.00 43.75 245 PRO A O 1
ATOM 1292 N N . ALA A 1 166 ? 38.486 13.080 -35.103 1.00 44.15 246 ALA A N 1
ATOM 1293 C CA . ALA A 1 166 ? 38.768 11.652 -35.213 1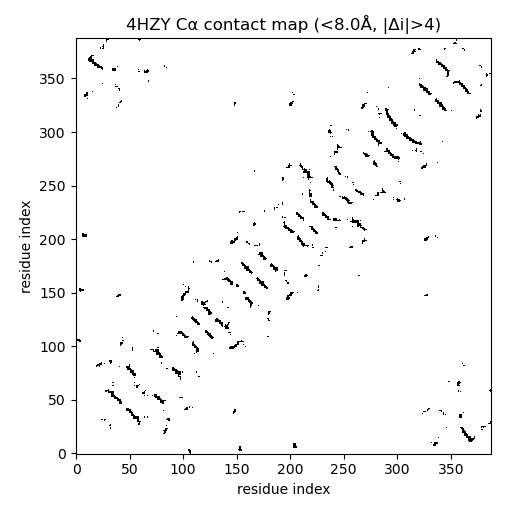.00 47.31 246 ALA A CA 1
ATOM 1294 C C . ALA A 1 166 ? 40.182 11.431 -35.752 1.00 48.46 246 ALA A C 1
ATOM 1295 O O . ALA A 1 166 ? 40.650 12.180 -36.617 1.00 53.55 246 ALA A O 1
ATOM 1297 N N . ALA A 1 167 ? 40.829 10.367 -35.288 1.00 47.98 247 ALA A N 1
ATOM 1298 C CA . ALA A 1 167 ? 42.142 9.981 -35.796 1.00 45.86 247 ALA A CA 1
ATOM 1299 C C . ALA A 1 167 ? 43.181 11.050 -35.494 1.00 56.57 247 ALA A C 1
ATOM 1300 O O . ALA A 1 167 ? 44.155 11.212 -36.229 1.00 52.99 247 ALA A O 1
ATOM 1302 N N . ASN A 1 168 ? 42.959 11.773 -34.403 1.00 61.87 248 ASN A N 1
ATOM 1303 C CA . ASN A 1 168 ? 43.858 12.836 -33.982 1.00 66.23 248 ASN A CA 1
ATOM 1304 C C . ASN A 1 168 ? 43.517 13.284 -32.569 1.00 71.79 248 ASN A C 1
ATOM 1305 O O . ASN A 1 168 ? 42.721 12.643 -31.886 1.00 72.03 248 ASN A O 1
ATOM 1310 N N . SER A 1 169 ? 44.117 14.388 -32.136 1.00 65.93 249 SER A N 1
ATOM 1311 C CA . SER A 1 169 ? 43.856 14.933 -30.809 1.00 64.97 249 SER A CA 1
ATOM 1312 C C . SER A 1 169 ? 42.360 15.008 -30.526 1.00 57.85 249 SER A C 1
ATOM 1313 O O . SER A 1 169 ? 41.541 14.963 -31.443 1.00 52.27 249 SER A O 1
ATOM 1316 N N . ALA A 1 170 ? 42.012 15.125 -29.248 1.00 43.62 250 ALA A N 1
ATOM 1317 C CA . ALA A 1 170 ? 40.619 15.209 -28.827 1.00 35.52 250 ALA A CA 1
ATOM 1318 C C . ALA A 1 170 ? 40.522 15.097 -27.311 1.00 31.29 250 ALA A C 1
ATOM 1319 O O . ALA A 1 170 ? 41.404 14.529 -26.668 1.00 27.22 250 ALA A O 1
ATOM 1321 N N . ASP A 1 171 ? 39.452 15.641 -26.740 1.00 24.98 251 ASP A N 1
ATOM 1322 C CA . ASP A 1 171 ? 39.266 15.574 -25.303 1.00 21.57 251 ASP A CA 1
ATOM 1323 C C . ASP A 1 171 ? 38.340 14.400 -25.011 1.00 23.88 251 ASP A C 1
ATOM 1324 O O . ASP A 1 171 ? 37.346 14.192 -25.711 1.00 24.83 251 ASP A O 1
ATOM 1329 N N . TYR A 1 172 ? 38.684 13.615 -24.001 1.00 17.05 252 TYR A N 1
ATOM 1330 C CA . TYR A 1 172 ? 37.837 12.513 -23.567 1.00 15.42 252 TYR A CA 1
ATOM 1331 C C . TYR A 1 172 ? 37.556 12.726 -22.090 1.00 15.68 252 TYR A C 1
ATOM 1332 O O . TYR A 1 172 ? 38.483 12.958 -21.306 1.00 16.24 252 TYR A O 1
ATOM 1341 N N . ARG A 1 173 ? 36.278 12.691 -21.716 1.00 12.51 253 ARG A N 1
ATOM 1342 C CA . ARG A 1 173 ? 35.891 12.926 -20.324 1.00 12.84 253 ARG A CA 1
ATOM 1343 C C . ARG A 1 173 ? 34.975 11.835 -19.792 1.00 15.31 253 ARG A C 1
ATOM 1344 O O . ARG A 1 173 ? 34.305 11.136 -20.552 1.00 14.57 253 ARG A O 1
ATOM 1352 N N . VAL A 1 174 ? 34.953 11.709 -18.471 1.00 12.38 254 VAL A N 1
ATOM 1353 C CA . VAL A 1 174 ? 33.882 11.012 -17.787 1.00 13.09 254 VAL A CA 1
ATOM 1354 C C . VAL A 1 174 ? 33.071 12.046 -17.005 1.00 14.84 254 VAL A C 1
ATOM 1355 O O . VAL A 1 174 ? 33.639 12.974 -16.407 1.00 13.29 254 VAL A O 1
ATOM 1359 N N . TYR A 1 175 ? 31.748 11.930 -17.070 1.00 12.26 255 TYR A N 1
ATOM 1360 C CA . TYR A 1 175 ? 30.858 12.762 -16.276 1.00 13.52 255 TYR A CA 1
ATOM 1361 C C . TYR A 1 175 ? 30.148 11.920 -15.220 1.00 13.61 255 TYR A C 1
ATOM 1362 O O . TYR A 1 175 ? 29.749 10.779 -15.487 1.00 12.42 255 TYR A O 1
ATOM 1371 N N . TRP A 1 176 ? 30.010 12.486 -14.023 1.00 11.86 256 TRP A N 1
ATOM 1372 C CA . TRP A 1 176 ? 29.236 11.882 -12.952 1.00 12.68 256 TRP A CA 1
ATOM 1373 C C . TRP A 1 176 ? 27.965 12.702 -12.776 1.00 13.04 256 TRP A C 1
ATOM 1374 O O . TRP A 1 176 ? 28.021 13.924 -12.616 1.00 14.19 256 TRP A O 1
ATOM 1385 N N . ILE A 1 177 ? 26.822 12.027 -12.813 1.00 11.58 257 ILE A N 1
ATOM 1386 C CA . ILE A 1 177 ? 25.534 12.693 -12.820 1.00 11.58 257 ILE A CA 1
ATOM 1387 C C . ILE A 1 177 ? 24.640 11.997 -11.804 1.00 12.09 257 ILE A C 1
ATOM 1388 O O . ILE A 1 177 ? 24.522 10.773 -11.800 1.00 14.11 257 ILE A O 1
ATOM 1393 N N . ARG A 1 178 ? 24.009 12.789 -10.951 1.00 13.72 258 ARG A N 1
ATOM 1394 C CA . ARG A 1 178 ? 23.173 12.230 -9.898 1.00 13.76 258 ARG A CA 1
ATOM 1395 C C . ARG A 1 178 ? 21.812 12.885 -9.919 1.00 13.92 258 ARG A C 1
ATOM 1396 O O . ARG A 1 178 ? 21.712 14.109 -9.795 1.00 14.97 258 ARG A O 1
ATOM 1404 N N . GLU A 1 179 ? 20.777 12.058 -10.073 1.00 14.98 259 GLU A N 1
ATOM 1405 C CA . GLU A 1 179 ? 19.405 12.524 -10.241 1.00 16.99 259 GLU A CA 1
ATOM 1406 C C . GLU A 1 179 ? 19.313 13.613 -11.304 1.00 15.61 259 GLU A C 1
ATOM 1407 O O . GLU A 1 179 ? 18.541 14.569 -11.185 1.00 18.56 259 GLU A O 1
ATOM 1413 N N . GLY A 1 180 ? 20.109 13.442 -12.353 1.00 13.89 260 GLY A N 1
ATOM 1414 C CA . GLY A 1 180 ? 20.044 14.307 -13.512 1.00 14.73 260 GLY A CA 1
ATOM 1415 C C . GLY A 1 180 ? 20.888 15.562 -13.397 1.00 14.18 260 GLY A C 1
ATOM 1416 O O . GLY A 1 180 ? 20.929 16.356 -14.325 1.00 15.50 260 GLY A O 1
ATOM 1417 N N . LYS A 1 181 ? 21.569 15.741 -12.269 1.00 12.17 261 LYS A N 1
ATOM 1418 C CA . LYS A 1 181 ? 22.411 16.921 -12.091 1.00 15.10 261 LYS A CA 1
ATOM 1419 C C . LYS A 1 181 ? 23.876 16.540 -12.229 1.00 13.75 261 LYS A C 1
ATOM 1420 O O . LYS A 1 181 ? 24.341 15.600 -11.593 1.00 13.67 261 LYS A O 1
ATOM 1426 N N . ILE A 1 182 ? 24.600 17.265 -13.067 1.00 13.12 262 ILE A N 1
ATOM 1427 C CA . ILE A 1 182 ? 26.020 17.003 -13.217 1.00 14.59 262 ILE A CA 1
ATOM 1428 C C . ILE A 1 182 ? 26.749 17.374 -11.927 1.00 14.94 262 ILE A C 1
ATOM 1429 O O . ILE A 1 182 ? 26.639 18.500 -11.445 1.00 16.79 262 ILE A O 1
ATOM 1434 N N . ILE A 1 183 ? 27.494 16.419 -11.379 1.00 12.57 263 ILE A N 1
ATOM 1435 C CA . ILE A 1 183 ? 28.232 16.613 -10.135 1.00 14.22 263 ILE A CA 1
ATOM 1436 C C . ILE A 1 183 ? 29.669 17.050 -10.411 1.00 17.42 263 ILE A C 1
ATOM 1437 O O . ILE A 1 183 ? 30.176 17.997 -9.794 1.00 18.64 263 ILE A O 1
ATOM 1442 N N . LYS A 1 184 ? 30.314 16.363 -11.354 1.00 14.84 264 LYS A N 1
ATOM 1443 C CA . LYS A 1 184 ? 31.696 16.642 -11.708 1.00 17.06 264 LYS A CA 1
ATOM 1444 C C . LYS A 1 184 ? 32.063 15.930 -13.007 1.00 15.67 264 LYS A C 1
ATOM 1445 O O . LYS A 1 184 ? 31.337 15.055 -13.483 1.00 13.09 264 LYS A O 1
ATOM 1451 N N . TYR A 1 185 ? 33.189 16.321 -13.586 1.00 16.01 265 TYR A N 1
ATOM 1452 C CA . TYR A 1 185 ? 33.762 15.567 -14.692 1.00 14.45 265 TYR A CA 1
ATOM 1453 C C . TYR A 1 185 ? 35.262 15.475 -14.504 1.00 16.48 265 TYR A C 1
ATOM 1454 O O . TYR A 1 185 ? 35.852 16.236 -13.732 1.00 17.28 265 TYR A O 1
ATOM 1463 N N . GLU A 1 186 ? 35.862 14.511 -15.189 1.00 15.12 266 GLU A N 1
ATOM 1464 C CA . GLU A 1 186 ? 37.307 14.369 -15.226 1.00 14.40 266 GLU A CA 1
ATOM 1465 C C . GLU A 1 186 ? 37.754 14.165 -16.662 1.00 17.62 266 GLU A C 1
ATOM 1466 O O . GLU A 1 186 ? 37.127 13.417 -17.412 1.00 16.71 266 GLU A O 1
ATOM 1472 N N . ASN A 1 187 ? 38.847 14.814 -17.044 1.00 14.27 267 ASN A N 1
ATOM 1473 C CA . ASN A 1 187 ? 39.524 14.464 -18.284 1.00 14.23 267 ASN A CA 1
ATOM 1474 C C . ASN A 1 187 ? 40.222 13.121 -18.098 1.00 15.50 267 ASN A C 1
ATOM 1475 O O . ASN A 1 187 ? 40.932 12.923 -17.116 1.00 16.83 267 ASN A O 1
ATOM 1480 N N . VAL A 1 188 ? 39.989 12.184 -19.014 1.00 14.86 268 VAL A N 1
ATOM 1481 C CA . VAL A 1 188 ? 40.606 10.872 -18.917 1.00 15.72 268 VAL A CA 1
ATOM 1482 C C . VAL A 1 188 ? 42.110 11.044 -19.091 1.00 17.31 268 VAL A C 1
ATOM 1483 O O . VAL A 1 188 ? 42.544 11.764 -19.989 1.00 19.68 268 VAL A O 1
ATOM 1487 N N . PRO A 1 189 ? 42.903 10.413 -18.210 1.00 18.08 269 PRO A N 1
ATOM 1488 C CA . PRO A 1 189 ? 44.364 10.522 -18.315 1.00 20.10 269 PRO A CA 1
ATOM 1489 C C . PRO A 1 189 ? 44.846 9.973 -19.648 1.00 21.82 269 PRO A C 1
ATOM 1490 O O . PRO A 1 189 ? 44.295 8.981 -20.138 1.00 19.61 269 PRO A O 1
ATOM 1494 N N . LYS A 1 190 ? 45.868 10.609 -20.212 1.00 21.03 270 LYS A N 1
ATOM 1495 C CA . LYS A 1 190 ? 46.444 10.172 -21.476 1.00 21.46 270 LYS A CA 1
ATOM 1496 C C . LYS A 1 190 ? 47.817 9.525 -21.308 1.00 21.31 270 LYS A C 1
ATOM 1497 O O . LYS A 1 190 ? 48.606 9.465 -22.252 1.00 21.08 270 LYS A O 1
ATOM 1503 N N . THR A 1 191 ? 48.088 9.041 -20.103 1.00 19.81 271 THR A N 1
ATOM 1504 C CA . THR A 1 191 ? 49.306 8.287 -19.827 1.00 18.88 271 THR A CA 1
ATOM 1505 C C . THR A 1 191 ? 49.355 6.987 -20.626 1.00 20.01 271 THR A C 1
ATOM 1506 O O . THR A 1 191 ? 50.424 6.537 -21.048 1.00 22.00 271 THR A O 1
ATOM 1510 N N . LYS A 1 192 A 48.192 6.372 -20.824 1.00 17.36 272 LYS A N 1
ATOM 1511 C CA . LYS A 1 192 A 48.116 5.134 -21.585 1.00 18.29 272 LYS A CA 1
ATOM 1512 C C . LYS A 1 192 A 47.194 5.308 -22.782 1.00 17.41 272 LYS A C 1
ATOM 1513 O O . LYS A 1 192 A 47.627 5.213 -23.936 1.00 17.07 272 LYS A O 1
ATOM 1519 N N . ILE A 1 193 ? 45.929 5.602 -22.498 1.00 19.20 272 ILE A N 1
ATOM 1520 C CA . ILE A 1 193 ? 44.940 5.847 -23.543 1.00 15.76 272 ILE A CA 1
ATOM 1521 C C . ILE A 1 193 ? 45.312 7.045 -24.406 1.00 18.88 272 ILE A C 1
ATOM 1522 O O . ILE A 1 193 ? 45.634 8.123 -23.892 1.00 21.22 272 ILE A O 1
ATOM 1527 N N . GLN A 1 194 ? 45.271 6.859 -25.723 1.00 14.73 273 GLN A N 1
ATOM 1528 C CA . GLN A 1 194 ? 45.568 7.943 -26.647 1.00 17.34 273 GLN A CA 1
ATOM 1529 C C . GLN A 1 194 ? 44.317 8.390 -27.372 1.00 15.97 273 GLN A C 1
ATOM 1530 O O . GLN A 1 194 ? 44.227 9.533 -27.795 1.00 18.65 273 GLN A O 1
ATOM 1536 N N A TYR A 1 195 ? 43.351 7.484 -27.506 0.50 16.02 274 TYR A N 1
ATOM 1537 N N B TYR A 1 195 ? 43.348 7.487 -27.502 0.50 16.02 274 TYR A N 1
ATOM 1538 C CA A TYR A 1 195 ? 42.065 7.832 -28.104 0.50 16.24 274 TYR A CA 1
ATOM 1539 C CA B TYR A 1 195 ? 42.070 7.800 -28.138 0.50 16.24 274 TYR A CA 1
ATOM 1540 C C A TYR A 1 195 ? 40.956 6.977 -27.520 0.50 14.60 274 TYR A C 1
ATOM 1541 C C B TYR A 1 195 ? 40.952 6.967 -27.514 0.50 14.60 274 TYR A C 1
ATOM 1542 O O A TYR A 1 195 ? 41.144 5.787 -27.307 0.50 15.52 274 TYR A O 1
ATOM 1543 O O B TYR A 1 195 ? 41.137 5.785 -27.242 0.50 15.52 274 TYR A O 1
ATOM 1560 N N . LEU A 1 196 ? 39.793 7.583 -27.289 1.00 17.79 275 LEU A N 1
ATOM 1561 C CA . LEU A 1 196 ? 38.683 6.888 -26.654 1.00 16.86 275 LEU A CA 1
ATOM 1562 C C . LEU A 1 196 ? 37.351 7.397 -27.206 1.00 19.22 275 LEU A C 1
ATOM 1563 O O . LEU A 1 196 ? 37.021 8.571 -27.067 1.00 20.73 275 LEU A O 1
ATOM 1568 N N . GLU A 1 197 ? 36.578 6.501 -27.792 1.00 20.50 276 GLU A N 1
ATOM 1569 C CA . GLU A 1 197 ? 35.251 6.872 -28.228 1.00 23.67 276 GLU A CA 1
ATOM 1570 C C . GLU A 1 197 ? 34.314 5.683 -28.135 1.00 18.26 276 GLU A C 1
ATOM 1571 O O . GLU A 1 197 ? 34.738 4.531 -28.192 1.00 16.86 276 GLU A O 1
ATOM 1577 N N . GLU A 1 198 ? 33.037 5.980 -27.960 1.00 14.52 277 GLU A N 1
ATOM 1578 C CA . GLU A 1 198 ? 31.996 4.951 -27.972 1.00 13.68 277 GLU A CA 1
ATOM 1579 C C . GLU A 1 198 ? 32.218 3.841 -26.946 1.00 13.36 277 GLU A C 1
ATOM 1580 O O . GLU A 1 198 ? 32.191 2.646 -27.268 1.00 12.92 277 GLU A O 1
ATOM 1586 N N . CYS A 1 199 ? 32.408 4.245 -25.695 1.00 12.85 278 CYS A N 1
ATOM 1587 C CA . CYS A 1 199 ? 32.629 3.283 -24.628 1.00 12.99 278 CYS A CA 1
ATOM 1588 C C . CYS A 1 199 ? 31.456 2.345 -24.384 1.00 12.91 278 CYS A C 1
ATOM 1589 O O . CYS A 1 199 ? 30.292 2.761 -24.364 1.00 13.76 278 CYS A O 1
ATOM 1592 N N . SER A 1 200 ? 31.788 1.069 -24.228 1.00 12.39 279 SER A N 1
ATOM 1593 C CA . SER A 1 200 ? 30.843 0.052 -23.799 1.00 12.64 2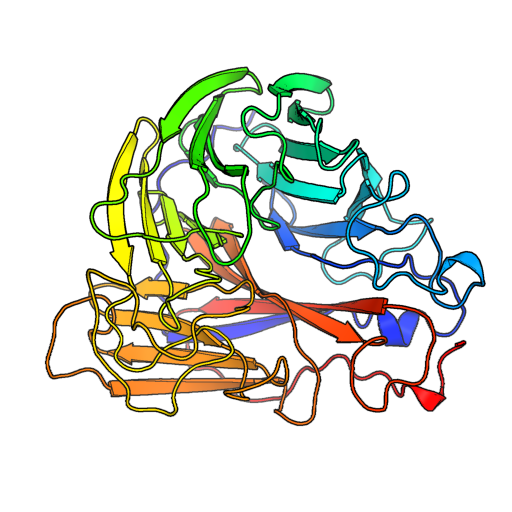79 SER A CA 1
ATOM 1594 C C . SER A 1 200 ? 31.144 -0.313 -22.363 1.00 14.06 279 SER A C 1
ATOM 1595 O O . SER A 1 200 ? 32.230 -0.814 -22.066 1.00 13.35 279 SER A O 1
ATOM 1598 N N . CYS A 1 201 ? 30.187 -0.068 -21.473 1.00 13.25 280 CYS A N 1
ATOM 1599 C CA . CYS A 1 201 ? 30.462 -0.209 -20.053 1.00 12.93 280 CYS A CA 1
ATOM 1600 C C . CYS A 1 201 ? 29.568 -1.239 -19.349 1.00 15.03 280 CYS A C 1
ATOM 1601 O O . CYS A 1 201 ? 28.493 -1.606 -19.835 1.00 16.68 280 CYS A O 1
ATOM 1604 N N . TYR A 1 202 ? 30.030 -1.711 -18.198 1.00 11.18 281 TYR A N 1
ATOM 1605 C CA . TYR A 1 202 ? 29.260 -2.636 -17.384 1.00 11.16 281 TYR A CA 1
ATOM 1606 C C . TYR A 1 202 ? 29.707 -2.457 -15.935 1.00 12.19 281 TYR A C 1
ATOM 1607 O O . TYR A 1 202 ? 30.631 -1.686 -15.669 1.00 12.71 281 TYR A O 1
ATOM 1616 N N . VAL A 1 203 ? 29.045 -3.133 -15.004 1.00 13.00 282 VAL A N 1
ATOM 1617 C CA . VAL A 1 203 ? 29.429 -3.059 -13.596 1.00 13.37 282 VAL A CA 1
ATOM 1618 C C . VAL A 1 203 ? 29.946 -4.406 -13.111 1.00 14.35 282 VAL A C 1
ATOM 1619 O O . VAL A 1 2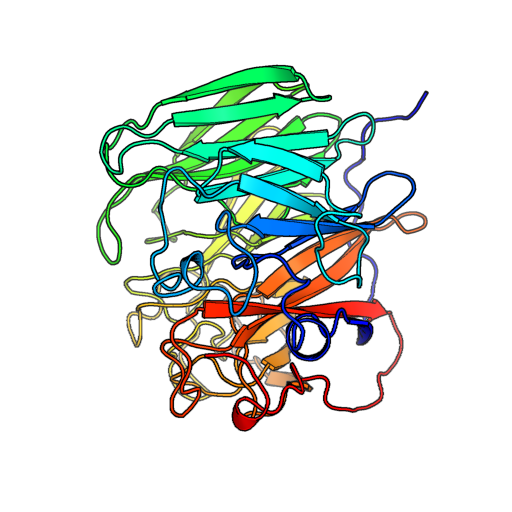03 ? 29.296 -5.442 -13.310 1.00 14.89 282 VAL A O 1
ATOM 1623 N N . ASP A 1 204 ? 31.125 -4.381 -12.494 1.00 13.01 283 ASP A N 1
ATOM 1624 C CA . ASP A 1 204 ? 31.699 -5.521 -11.786 1.00 14.17 283 ASP A CA 1
ATOM 1625 C C . ASP A 1 204 ? 32.307 -4.923 -10.515 1.00 15.11 283 ASP A C 1
ATOM 1626 O O . ASP A 1 204 ? 33.519 -4.709 -10.442 1.00 15.71 283 ASP A O 1
ATOM 1631 N N . ILE A 1 205 ? 31.438 -4.667 -9.531 1.00 14.28 284 ILE A N 1
ATOM 1632 C CA . ILE A 1 205 ? 31.715 -3.791 -8.385 1.00 16.28 284 ILE A CA 1
ATOM 1633 C C . ILE A 1 205 ? 31.932 -2.347 -8.846 1.00 15.84 284 ILE A C 1
ATOM 1634 O O . ILE A 1 205 ? 31.112 -1.471 -8.566 1.00 16.86 284 ILE A O 1
ATOM 1639 N N . ASP A 1 206 ? 33.018 -2.112 -9.577 1.00 14.58 285 ASP A N 1
ATOM 1640 C CA . ASP A 1 206 ? 33.227 -0.815 -10.200 1.00 13.26 285 ASP A CA 1
ATOM 1641 C C . ASP A 1 206 ? 32.682 -0.829 -11.637 1.00 12.88 285 ASP A C 1
ATOM 1642 O O . ASP A 1 206 ? 32.310 -1.881 -12.153 1.00 14.51 285 ASP A O 1
ATOM 1647 N N . VAL A 1 207 ? 32.638 0.343 -12.264 1.00 12.50 287 VAL A N 1
ATOM 1648 C CA . VAL A 1 207 ? 32.287 0.433 -13.681 1.00 11.09 287 VAL A CA 1
ATOM 1649 C C . VAL A 1 207 ? 33.530 0.145 -14.528 1.00 14.35 287 VAL A C 1
ATOM 1650 O O . VAL A 1 207 ? 34.588 0.742 -14.318 1.00 15.27 287 VAL A O 1
ATOM 1654 N N . TYR A 1 208 ? 33.405 -0.777 -15.480 1.00 13.51 288 TYR A N 1
ATOM 1655 C CA . TYR A 1 208 ? 34.460 -1.011 -16.460 1.00 14.01 288 TYR A CA 1
ATOM 1656 C C . TYR A 1 208 ? 33.955 -0.594 -17.833 1.00 14.29 288 TYR A C 1
ATOM 1657 O O . TYR A 1 208 ? 32.823 -0.917 -18.208 1.00 14.46 288 TYR A O 1
ATOM 1666 N N . CYS A 1 209 ? 34.789 0.132 -18.570 1.00 12.61 289 CYS A N 1
ATOM 1667 C CA . CYS A 1 209 ? 34.448 0.576 -19.922 1.00 12.42 289 CYS A CA 1
ATOM 1668 C C . CYS A 1 209 ? 35.521 0.090 -20.877 1.00 14.26 289 CYS A C 1
ATOM 1669 O O . CYS A 1 209 ? 36.698 0.300 -20.632 1.00 14.11 289 CYS A O 1
ATOM 1672 N N . ILE A 1 210 ? 35.099 -0.540 -21.965 1.00 12.19 290 ILE A N 1
ATOM 1673 C CA . ILE A 1 210 ? 35.989 -0.964 -23.037 1.00 12.06 290 ILE A CA 1
ATOM 1674 C C . ILE A 1 210 ? 35.536 -0.188 -24.269 1.00 14.27 290 ILE A C 1
ATOM 1675 O O . ILE A 1 210 ? 34.364 -0.209 -24.632 1.00 13.21 290 ILE A O 1
ATOM 1680 N N . CYS A 1 211 ? 36.457 0.542 -24.887 1.00 12.38 291 CYS A N 1
ATOM 1681 C CA . CYS A 1 211 ? 36.065 1.542 -25.874 1.00 10.69 291 CYS A CA 1
ATOM 1682 C C . CYS A 1 211 ? 36.727 1.359 -27.245 1.00 11.04 291 CYS A C 1
ATOM 1683 O O . CYS A 1 211 ? 37.260 0.290 -27.567 1.00 11.59 291 CYS A O 1
ATOM 1686 N N . ARG A 1 212 ? 36.691 2.425 -28.037 1.00 13.60 292 ARG A N 1
ATOM 1687 C CA . ARG A 1 212 ? 37.189 2.418 -29.407 1.00 12.30 292 ARG A CA 1
ATOM 1688 C C . ARG A 1 212 ? 38.278 3.478 -29.582 1.00 12.97 292 ARG A C 1
ATOM 1689 O O . ARG A 1 212 ? 38.037 4.657 -29.355 1.00 15.81 292 ARG A O 1
ATOM 1697 N N . ASP A 1 213 ? 39.469 3.038 -29.982 1.00 12.99 293 ASP A N 1
ATOM 1698 C CA . ASP A 1 213 ? 40.553 3.944 -30.356 1.00 11.33 293 ASP A CA 1
ATOM 1699 C C . ASP A 1 213 ? 40.440 4.023 -31.867 1.00 14.02 293 ASP A C 1
ATOM 1700 O O . ASP A 1 213 ? 40.537 3.003 -32.536 1.00 15.28 293 ASP A O 1
ATOM 1705 N N . ASN A 1 214 ? 40.175 5.203 -32.409 1.00 14.96 294 ASN A N 1
ATOM 1706 C CA . ASN A 1 214 ? 39.941 5.315 -33.843 1.00 14.84 294 ASN A CA 1
ATOM 1707 C C . ASN A 1 214 ? 41.142 5.886 -34.586 1.00 20.14 294 ASN A C 1
ATOM 1708 O O . ASN A 1 214 ? 41.034 6.297 -35.739 1.00 19.47 294 ASN A O 1
ATOM 1713 N N . TRP A 1 215 ? 42.293 5.914 -33.925 1.00 18.41 295 TRP A N 1
ATOM 1714 C CA . TRP A 1 215 ? 43.474 6.511 -34.535 1.00 23.21 295 TRP A CA 1
ATOM 1715 C C . TRP A 1 215 ? 44.682 5.582 -34.615 1.00 19.39 295 TRP A C 1
ATOM 1716 O O . TRP A 1 215 ? 45.146 5.261 -35.707 1.00 21.74 295 TRP A O 1
ATOM 1727 N N . LYS A 1 216 ? 45.200 5.160 -33.466 1.00 17.23 296 LYS A N 1
ATOM 1728 C CA . LYS A 1 216 ? 46.440 4.390 -33.462 1.00 19.65 296 LYS A CA 1
ATOM 1729 C C . LYS A 1 216 ? 46.329 2.971 -32.910 1.00 17.82 296 LYS A C 1
ATOM 1730 O O . LYS A 1 216 ? 47.286 2.203 -32.991 1.00 19.64 296 LYS A O 1
ATOM 1736 N N . GLY A 1 217 ? 45.182 2.618 -32.342 1.00 16.65 297 GLY A N 1
ATOM 1737 C CA . GLY A 1 217 ? 45.080 1.334 -31.664 1.00 16.91 297 GLY A CA 1
ATOM 1738 C C . GLY A 1 217 ? 44.102 0.334 -32.254 1.00 16.79 297 GLY A C 1
ATOM 1739 O O . GLY A 1 217 ? 42.926 0.639 -32.397 1.00 15.75 297 GLY A O 1
ATOM 1740 N N . SER A 1 218 ? 44.597 -0.854 -32.592 1.00 13.80 298 SER A N 1
ATOM 1741 C CA . SER A 1 218 ? 43.750 -1.964 -33.028 1.00 14.28 298 SER A CA 1
ATOM 1742 C C . SER A 1 218 ? 43.333 -2.763 -31.800 1.00 14.08 298 SER A C 1
ATOM 1743 O O . SER A 1 218 ? 42.415 -3.585 -31.866 1.00 14.47 298 SER A O 1
ATOM 1746 N N . ASN A 1 219 ? 44.021 -2.511 -30.683 1.00 14.09 299 ASN A N 1
ATOM 1747 C CA . ASN A 1 219 ? 43.619 -2.995 -29.362 1.00 14.55 299 ASN A CA 1
ATOM 1748 C C . ASN A 1 219 ? 42.675 -1.973 -28.725 1.00 14.31 299 ASN A C 1
ATOM 1749 O O . ASN A 1 219 ? 42.746 -0.784 -29.040 1.00 15.72 299 ASN A O 1
ATOM 1754 N N . ARG A 1 220 ? 41.785 -2.423 -27.844 1.00 14.04 300 ARG A N 1
ATOM 1755 C CA . ARG A 1 220 ? 40.801 -1.512 -27.266 1.00 13.22 300 ARG A CA 1
ATOM 1756 C C . ARG A 1 220 ? 41.250 -0.859 -25.962 1.00 12.18 300 ARG A C 1
ATOM 1757 O O . ARG A 1 220 ? 41.741 -1.528 -25.066 1.00 14.54 300 ARG A O 1
ATOM 1765 N N . PRO A 1 221 ? 41.050 0.457 -25.846 1.00 12.60 301 PRO A N 1
ATOM 1766 C CA . PRO A 1 221 ? 41.332 1.144 -24.584 1.00 14.07 301 PRO A CA 1
ATOM 1767 C C . PRO A 1 221 ? 40.254 0.814 -23.563 1.00 15.18 301 PRO A C 1
ATOM 1768 O O . PRO A 1 221 ? 39.141 0.433 -23.952 1.00 13.69 301 PRO A O 1
ATOM 1772 N N . TRP A 1 222 ? 40.591 0.940 -22.284 1.00 12.59 302 TRP A N 1
ATOM 1773 C CA . TRP A 1 222 ? 39.639 0.680 -21.213 1.00 13.39 302 TRP A CA 1
ATOM 1774 C C . TRP A 1 222 ? 39.856 1.552 -19.982 1.00 13.80 302 TRP A C 1
ATOM 1775 O O . TRP A 1 222 ? 40.944 2.085 -19.762 1.00 13.68 302 TRP A O 1
ATOM 1786 N N . MET A 1 223 ? 38.801 1.687 -19.184 1.00 13.55 303 MET A N 1
ATOM 1787 C CA . MET A 1 223 ? 38.857 2.416 -17.920 1.00 16.16 303 MET A CA 1
ATOM 1788 C C . MET A 1 223 ? 38.095 1.664 -16.849 1.00 15.12 303 MET A C 1
ATOM 1789 O O . MET A 1 223 ? 37.134 0.955 -17.146 1.00 14.03 303 MET A O 1
ATOM 1794 N N . ARG A 1 224 ? 38.513 1.850 -15.597 1.00 14.33 304 ARG A N 1
ATOM 1795 C CA . ARG A 1 224 ? 37.794 1.355 -14.430 1.00 14.35 304 ARG A CA 1
ATOM 1796 C C . ARG A 1 224 ? 37.425 2.603 -13.632 1.00 14.36 304 ARG A C 1
ATOM 1797 O O . ARG A 1 224 ? 38.280 3.467 -13.403 1.00 14.46 304 ARG A O 1
ATOM 1805 N N . ILE A 1 225 ? 36.157 2.715 -13.253 1.00 13.94 305 ILE A N 1
ATOM 1806 C CA . ILE A 1 225 ? 35.612 3.961 -12.708 1.00 13.61 305 ILE A CA 1
ATOM 1807 C C . ILE A 1 225 ? 34.714 3.651 -11.510 1.00 14.72 305 ILE A C 1
ATOM 1808 O O . ILE A 1 225 ? 34.006 2.651 -11.511 1.00 14.31 305 ILE A O 1
ATOM 1813 N N . ASN A 1 226 ? 34.730 4.494 -10.480 1.00 13.22 306 ASN A N 1
ATOM 1814 C CA . ASN A 1 226 ? 33.747 4.322 -9.402 1.00 13.29 306 ASN A CA 1
ATOM 1815 C C . ASN A 1 226 ? 32.842 5.538 -9.302 1.00 14.23 306 ASN A C 1
ATOM 1816 O O . ASN A 1 226 ? 32.853 6.381 -10.200 1.00 14.59 306 ASN A O 1
ATOM 1821 N N . ASN A 1 227 ? 32.042 5.624 -8.245 1.00 14.37 307 ASN A N 1
ATOM 1822 C CA . ASN A 1 227 ? 31.097 6.727 -8.144 1.00 15.16 307 ASN A CA 1
ATOM 1823 C C . ASN A 1 227 ? 31.738 8.093 -7.909 1.00 13.68 307 ASN A C 1
ATOM 1824 O O . ASN A 1 227 ? 31.022 9.096 -7.837 1.00 16.34 307 ASN A O 1
ATOM 1829 N N . GLU A 1 228 ? 33.062 8.137 -7.790 1.00 14.41 308 GLU A N 1
ATOM 1830 C CA . GLU A 1 228 ? 33.745 9.407 -7.551 1.00 18.83 308 GLU A CA 1
ATOM 1831 C C . GLU A 1 228 ? 34.845 9.755 -8.546 1.00 18.74 308 GLU A C 1
ATOM 1832 O O . GLU A 1 228 ? 35.100 10.940 -8.800 1.00 20.01 308 GLU A O 1
ATOM 1838 N N . THR A 1 229 ? 35.504 8.749 -9.110 1.00 15.13 309 THR A N 1
ATOM 1839 C CA . THR A 1 229 ? 36.721 9.035 -9.866 1.00 16.31 309 THR A CA 1
ATOM 1840 C C . THR A 1 229 ? 37.117 7.904 -10.820 1.00 15.52 309 THR A C 1
ATOM 1841 O O . THR A 1 229 ? 36.570 6.800 -10.750 1.00 13.93 309 THR A O 1
ATOM 1845 N N . ILE A 1 230 ? 38.042 8.194 -11.730 1.00 14.67 311 ILE A N 1
ATOM 1846 C CA . ILE A 1 230 ? 38.664 7.165 -12.572 1.00 14.81 311 ILE A CA 1
ATOM 1847 C C . ILE A 1 230 ? 39.774 6.453 -11.806 1.00 18.33 311 ILE A C 1
ATOM 1848 O O . ILE A 1 230 ? 40.725 7.088 -11.331 1.00 21.29 311 ILE A O 1
ATOM 1853 N N . LEU A 1 231 ? 39.645 5.136 -11.682 1.00 14.09 312 LEU A N 1
ATOM 1854 C CA . LEU A 1 231 ? 40.569 4.325 -10.887 1.00 15.54 312 LEU A CA 1
ATOM 1855 C C . LEU A 1 231 ? 41.785 3.859 -11.673 1.00 19.27 312 LEU A C 1
ATOM 1856 O O . LEU A 1 231 ? 42.912 3.936 -11.182 1.00 18.66 312 LEU A O 1
ATOM 1861 N N . GLU A 1 232 ? 41.554 3.351 -12.878 1.00 17.30 313 GLU A N 1
ATOM 1862 C CA . GLU A 1 232 ? 42.640 2.855 -13.711 1.00 17.64 313 GLU A CA 1
ATOM 1863 C C . GLU A 1 232 ? 42.312 3.005 -15.187 1.00 16.66 313 GLU A C 1
ATOM 1864 O O . GLU A 1 232 ? 41.150 3.146 -15.565 1.00 16.40 313 GLU A O 1
ATOM 1870 N N . THR A 1 233 ? 43.346 2.967 -16.018 1.00 15.55 314 THR A N 1
ATOM 1871 C CA . THR A 1 233 ? 43.166 3.015 -17.463 1.00 15.64 314 THR A CA 1
ATOM 1872 C C . THR A 1 233 ? 44.187 2.094 -18.108 1.00 16.65 314 THR A C 1
ATOM 1873 O O . THR A 1 233 ? 45.170 1.707 -17.478 1.00 18.03 314 THR A O 1
ATOM 1877 N N . GLY A 1 234 ? 43.955 1.738 -19.367 1.00 14.38 315 GLY A N 1
ATOM 1878 C CA . GLY A 1 234 ? 44.922 0.929 -20.088 1.00 15.77 315 GLY A CA 1
ATOM 1879 C C . GLY A 1 234 ? 44.410 0.581 -21.463 1.00 14.38 315 GLY A C 1
ATOM 1880 O O . GLY A 1 234 ? 43.413 1.151 -21.900 1.00 14.51 315 GLY A O 1
ATOM 1881 N N . TYR A 1 235 ? 45.129 -0.309 -22.150 1.00 13.35 316 TYR A N 1
ATOM 1882 C CA . TYR A 1 235 ? 44.600 -1.003 -23.329 1.00 13.23 316 TYR A CA 1
ATOM 1883 C C . TYR A 1 235 ? 44.482 -2.478 -22.985 1.00 13.08 316 TYR A C 1
ATOM 1884 O O . TYR A 1 235 ? 45.227 -2.991 -22.149 1.00 14.67 316 TYR A O 1
ATOM 1893 N N . VAL A 1 236 ? 43.550 -3.177 -23.618 1.00 13.69 317 VAL A N 1
ATOM 1894 C CA . VAL A 1 236 ? 43.376 -4.584 -23.300 1.00 13.75 317 VAL A CA 1
ATOM 1895 C C . VAL A 1 236 ? 44.642 -5.350 -23.691 1.00 14.59 317 VAL A C 1
ATOM 1896 O O . VAL A 1 236 ? 45.076 -5.304 -24.836 1.00 15.14 317 VAL A O 1
ATOM 1900 N N . CYS A 1 237 ? 45.219 -6.059 -22.727 1.00 12.94 318 CYS A N 1
ATOM 1901 C CA . CYS A 1 237 ? 46.507 -6.721 -22.919 1.00 16.18 318 CYS A CA 1
ATOM 1902 C C . CYS A 1 237 ? 46.508 -7.744 -24.039 1.00 14.89 318 CYS A C 1
ATOM 1903 O O . CYS A 1 237 ? 47.510 -7.917 -24.724 1.00 14.29 318 CYS A O 1
ATOM 1906 N N . SER A 1 238 ? 45.384 -8.431 -24.212 1.00 14.31 319 SER A N 1
ATOM 1907 C CA . SER A 1 238 ? 45.274 -9.539 -25.162 1.00 14.58 319 SER A CA 1
ATOM 1908 C C . SER A 1 238 ? 46.043 -9.332 -26.456 1.00 15.82 319 SER A C 1
ATOM 1909 O O . SER A 1 238 ? 45.829 -8.343 -27.161 1.00 14.95 319 SER A O 1
ATOM 1912 N N . LYS A 1 239 ? 46.927 -10.276 -26.779 1.00 14.15 320 LYS A N 1
ATOM 1913 C CA . LYS A 1 239 ? 47.633 -10.233 -28.060 1.00 12.19 320 LYS A CA 1
ATOM 1914 C C . LYS A 1 239 ? 46.714 -10.555 -29.234 1.00 14.63 320 LYS A C 1
ATOM 1915 O O . LYS A 1 239 ? 47.104 -10.418 -30.397 1.00 14.65 320 LYS A O 1
ATOM 1921 N N . PHE A 1 240 ? 45.494 -10.985 -28.927 1.00 14.10 321 PHE A N 1
ATOM 1922 C CA . PHE A 1 240 ? 44.466 -11.118 -29.943 1.00 14.99 321 PHE A CA 1
ATOM 1923 C C . PHE A 1 240 ? 43.621 -9.865 -29.855 1.00 14.47 321 PHE A C 1
ATOM 1924 O O . PHE A 1 240 ? 42.887 -9.685 -28.886 1.00 14.84 321 PHE A O 1
ATOM 1932 N N . HIS A 1 241 ? 43.746 -8.994 -30.855 1.00 13.64 322 HIS A N 1
ATOM 1933 C CA . HIS A 1 241 ? 43.095 -7.683 -30.828 1.00 11.80 322 HIS A CA 1
ATOM 1934 C C . HIS A 1 241 ? 41.629 -7.800 -31.198 1.00 11.70 322 HIS A C 1
ATOM 1935 O O . HIS A 1 241 ? 41.210 -8.793 -31.772 1.00 13.20 322 HIS A O 1
ATOM 1942 N N . SER A 1 242 ? 40.842 -6.782 -30.875 1.00 13.36 323 SER A N 1
ATOM 1943 C CA . SER A 1 242 ? 39.406 -6.917 -31.084 1.00 14.02 323 SER A CA 1
ATOM 1944 C C . SER A 1 242 ? 38.721 -5.718 -31.728 1.00 12.70 323 SER A C 1
ATOM 1945 O O . SER A 1 242 ? 37.503 -5.688 -31.801 1.00 13.95 323 SER A O 1
ATOM 1948 N N . ASP A 1 243 ? 39.476 -4.733 -32.199 1.00 12.75 324 ASP A N 1
ATOM 1949 C CA . ASP A 1 243 ? 38.862 -3.687 -33.010 1.00 13.87 324 ASP A CA 1
ATOM 1950 C C . ASP A 1 243 ? 38.799 -4.125 -34.473 1.00 16.32 324 ASP A C 1
ATOM 1951 O O . ASP A 1 243 ? 39.243 -5.223 -34.830 1.00 16.28 324 ASP A O 1
ATOM 1956 N N . THR A 1 244 ? 38.227 -3.264 -35.311 1.00 14.47 325 THR A N 1
ATOM 1957 C CA . THR A 1 244 ? 38.188 -3.493 -36.752 1.00 15.44 325 THR A CA 1
ATOM 1958 C C . THR A 1 244 ? 38.482 -2.180 -37.451 1.00 16.33 325 THR A C 1
ATOM 1959 O O . THR A 1 244 ? 37.778 -1.199 -37.235 1.00 15.75 325 THR A O 1
ATOM 1963 N N . PRO A 1 245 ? 39.519 -2.151 -38.304 1.00 17.01 326 PRO A N 1
ATOM 1964 C CA . PRO A 1 245 ? 40.381 -3.276 -38.681 1.00 17.26 326 PRO A CA 1
ATOM 1965 C C . PRO A 1 245 ? 41.354 -3.628 -37.572 1.00 15.74 326 PRO A C 1
ATOM 1966 O O . PRO A 1 245 ? 41.405 -2.932 -36.561 1.00 16.78 326 PRO A O 1
ATOM 1970 N N . ARG A 1 246 ? 42.112 -4.701 -37.766 1.00 14.63 327 ARG A N 1
ATOM 1971 C CA . ARG A 1 246 ? 43.100 -5.138 -36.795 1.00 14.99 327 ARG A CA 1
ATOM 1972 C C . ARG A 1 246 ? 44.080 -6.080 -37.469 1.00 16.53 327 ARG A C 1
ATOM 1973 O O . ARG A 1 246 ? 43.787 -6.637 -38.537 1.00 16.44 327 ARG A O 1
ATOM 1981 N N . PRO A 1 247 ? 45.254 -6.282 -36.848 1.00 14.47 328 PRO A N 1
ATOM 1982 C CA . PRO A 1 247 ? 46.167 -7.295 -37.381 1.00 15.66 328 PRO A CA 1
ATOM 1983 C C . PRO A 1 247 ? 45.610 -8.692 -37.173 1.00 15.60 328 PRO A C 1
ATOM 1984 O O . PRO A 1 247 ? 44.810 -8.932 -36.267 1.00 17.28 328 PRO A O 1
ATOM 1988 N N . ALA A 1 248 ? 46.050 -9.611 -38.017 1.00 19.10 329 ALA A N 1
ATOM 1989 C CA . ALA A 1 248 ? 45.714 -11.015 -37.857 1.00 19.83 329 ALA A CA 1
ATOM 1990 C C . ALA A 1 248 ? 46.234 -11.556 -36.524 1.00 17.84 329 ALA A C 1
ATOM 1991 O O . ALA A 1 248 ? 47.272 -11.108 -36.028 1.00 18.73 329 ALA A O 1
ATOM 1993 N N . ASP A 1 249 ? 45.521 -12.526 -35.953 1.00 17.71 330 ASP A N 1
ATOM 1994 C CA . ASP A 1 249 ? 46.010 -13.248 -34.782 1.00 15.28 330 ASP A CA 1
ATOM 1995 C C . ASP A 1 249 ? 47.212 -14.096 -35.191 1.00 19.07 330 ASP A C 1
ATOM 1996 O O . ASP A 1 249 ? 47.200 -14.703 -36.266 1.00 18.57 330 ASP A O 1
ATOM 2001 N N . PRO A 1 250 ? 48.243 -14.168 -34.334 1.00 17.56 331 PRO A N 1
ATOM 2002 C CA . PRO A 1 250 ? 48.408 -13.438 -33.077 1.00 15.56 331 PRO A CA 1
ATOM 2003 C C . PRO A 1 250 ? 49.126 -12.123 -33.331 1.00 17.65 331 PRO A C 1
ATOM 2004 O O . PRO A 1 250 ? 49.960 -12.055 -34.235 1.00 20.50 331 PRO A O 1
ATOM 2008 N N . SER A 1 251 ? 48.810 -11.096 -32.553 1.00 16.52 332 SER A N 1
ATOM 2009 C CA . SER A 1 251 ? 49.462 -9.807 -32.722 1.00 17.66 332 SER A CA 1
ATOM 2010 C C . SER A 1 251 ? 50.257 -9.452 -31.471 1.00 17.97 332 SER A C 1
ATOM 2011 O O . SER A 1 251 ? 50.760 -10.331 -30.780 1.00 19.61 332 SER A O 1
ATOM 2014 N N . THR A 1 252 ? 50.375 -8.159 -31.194 1.00 16.54 333 THR A N 1
ATOM 2015 C CA . THR A 1 252 ? 51.220 -7.683 -30.109 1.00 18.88 333 THR A CA 1
ATOM 2016 C C . THR A 1 252 ? 50.461 -7.564 -28.797 1.00 16.53 333 THR A C 1
ATOM 2017 O O . THR A 1 252 ? 49.270 -7.242 -28.781 1.00 16.99 333 THR A O 1
ATOM 2021 N N . MET A 1 253 ? 51.159 -7.819 -27.695 1.00 17.46 334 MET A N 1
ATOM 2022 C CA . MET A 1 253 ? 50.600 -7.581 -26.375 1.00 17.34 334 MET A CA 1
ATOM 2023 C C . MET A 1 253 ? 50.959 -6.170 -25.949 1.00 19.91 334 MET A C 1
ATOM 2024 O O . MET A 1 253 ? 52.117 -5.868 -25.659 1.00 19.54 334 MET A O 1
ATOM 2029 N N . SER A 1 254 ? 49.964 -5.294 -25.924 1.00 18.76 335 SER A N 1
ATOM 2030 C CA . SER A 1 254 ? 50.184 -3.918 -25.515 1.00 18.38 335 SER A CA 1
ATOM 2031 C C . SER A 1 254 ? 49.178 -3.534 -24.453 1.00 20.37 335 SER A C 1
ATOM 2032 O O . SER A 1 254 ? 48.052 -3.135 -24.771 1.00 19.44 335 SER A O 1
ATOM 2035 N N . CYS A 1 255 ? 49.601 -3.642 -23.200 1.00 18.71 337 CYS A N 1
ATOM 2036 C CA . CYS A 1 255 ? 48.768 -3.315 -22.044 1.00 19.28 337 CYS A CA 1
ATOM 2037 C C . CYS A 1 255 ? 48.653 -1.815 -21.785 1.00 19.27 337 CYS A C 1
ATOM 2038 O O . CYS A 1 255 ? 47.705 -1.362 -21.155 1.00 17.63 337 CYS A O 1
ATOM 2041 N N . ASP A 1 256 ? 49.624 -1.036 -22.255 1.00 18.71 338 ASP A N 1
ATOM 2042 C CA . ASP A 1 256 ? 49.731 0.338 -21.782 1.00 19.03 338 ASP A CA 1
ATOM 2043 C C . ASP A 1 256 ? 49.763 1.377 -22.902 1.00 18.31 338 ASP A C 1
ATOM 2044 O O . ASP A 1 256 ? 49.987 2.558 -22.649 1.00 19.42 338 ASP A O 1
ATOM 2049 N N . SER A 1 257 ? 49.524 0.942 -24.133 1.00 15.37 339 SER A N 1
ATOM 2050 C CA . SER A 1 257 ? 49.586 1.846 -25.270 1.00 15.49 339 SER A CA 1
ATOM 2051 C C . SER A 1 257 ? 48.849 1.259 -26.459 1.00 16.19 339 SER A C 1
ATOM 2052 O O . SER A 1 257 ? 48.603 0.047 -26.496 1.00 15.47 339 SER A O 1
ATOM 2055 N N . PRO A 1 258 ? 48.508 2.109 -27.441 1.00 15.93 340 PRO A N 1
ATOM 2056 C CA . PRO A 1 258 ? 47.904 1.592 -28.669 1.00 14.33 340 PRO A CA 1
ATOM 2057 C C . PRO A 1 258 ? 48.891 0.692 -29.402 1.00 16.81 340 PRO A C 1
ATOM 2058 O O . PRO A 1 258 ? 50.109 0.828 -29.244 1.00 17.51 340 PRO A O 1
ATOM 2062 N N . SER A 1 259 ? 48.360 -0.224 -30.197 1.00 15.28 341 SER A N 1
ATOM 2063 C CA . SER A 1 259 ? 49.192 -1.159 -30.947 1.00 16.17 341 SER A CA 1
ATOM 2064 C C . SER A 1 259 ? 50.054 -0.456 -31.987 1.00 19.01 341 SER A C 1
ATOM 2065 O O . SER A 1 259 ? 51.079 -0.988 -32.401 1.00 17.77 341 SER A O 1
ATOM 2068 N N . ASN A 1 260 ? 49.612 0.727 -32.408 1.00 15.37 342 ASN A N 1
ATOM 2069 C CA . ASN A 1 260 ? 50.276 1.509 -33.450 1.00 15.46 342 ASN A CA 1
ATOM 2070 C C . ASN A 1 260 ? 50.219 0.852 -34.834 1.00 21.36 342 ASN A C 1
ATOM 2071 O O . ASN A 1 260 ? 51.036 1.136 -35.705 1.00 23.36 342 ASN A O 1
ATOM 2076 N N . VAL A 1 261 ? 49.240 -0.027 -35.034 1.00 19.68 343 VAL A N 1
ATOM 2077 C CA . VAL A 1 261 ? 48.980 -0.613 -36.351 1.00 22.81 343 VAL A CA 1
ATOM 2078 C C . VAL A 1 261 ? 47.474 -0.762 -36.575 1.00 24.38 343 VAL A C 1
ATOM 2079 O O . VAL A 1 261 ? 46.732 -1.005 -35.625 1.00 21.17 343 VAL A O 1
ATOM 2083 N N . ASN A 1 262 ? 47.033 -0.620 -37.825 1.00 22.00 344 ASN A N 1
ATOM 2084 C CA . ASN A 1 262 ? 45.612 -0.750 -38.167 1.00 26.28 344 ASN A CA 1
ATOM 2085 C C . ASN A 1 262 ? 44.708 0.045 -37.234 1.00 22.32 344 ASN A C 1
ATOM 2086 O O . ASN A 1 262 ? 43.664 -0.450 -36.788 1.00 22.26 344 ASN A O 1
ATOM 2091 N N . GLY A 1 263 ? 45.097 1.282 -36.958 1.00 23.62 345 GLY A N 1
ATOM 2092 C CA . GLY A 1 263 ? 44.428 2.066 -35.939 1.00 23.92 345 GLY A CA 1
ATOM 2093 C C . GLY A 1 263 ? 43.009 2.511 -36.236 1.00 23.41 345 GLY A C 1
ATOM 2094 O O . GLY A 1 263 ? 42.181 2.561 -35.337 1.00 25.04 345 GLY A O 1
ATOM 2095 N N . GLY A 1 264 ? 42.716 2.862 -37.482 1.00 25.30 346 GLY A N 1
ATOM 2096 C CA . GLY A 1 264 ? 41.402 3.387 -37.806 1.00 23.29 346 GLY A CA 1
ATOM 2097 C C . GLY A 1 264 ? 40.728 2.668 -38.959 1.00 20.50 346 GLY A C 1
ATOM 2098 O O . GLY A 1 264 ? 41.387 1.955 -39.723 1.00 22.85 346 GLY A O 1
ATOM 2099 N N . PRO A 1 265 ? 39.415 2.871 -39.113 1.00 20.87 347 PRO A N 1
ATOM 2100 C CA . PRO A 1 265 ? 38.618 3.773 -38.275 1.00 23.77 347 PRO A CA 1
ATOM 2101 C C . PRO A 1 265 ? 38.133 3.155 -36.960 1.00 22.77 347 PRO A C 1
ATOM 2102 O O . PRO A 1 265 ? 37.651 3.892 -36.109 1.00 20.07 347 PRO A O 1
ATOM 2106 N N . GLY A 1 266 ? 38.250 1.839 -36.801 1.00 18.21 348 GLY A N 1
ATOM 2107 C CA . GLY A 1 266 ? 37.694 1.169 -35.641 1.00 15.32 348 GLY A CA 1
ATOM 2108 C C . GLY A 1 266 ? 36.183 0.988 -35.730 1.00 14.79 348 GLY A C 1
ATOM 2109 O O . GLY A 1 266 ? 35.531 1.439 -36.669 1.00 15.06 348 GLY A O 1
ATOM 2110 N N . VAL A 1 267 ? 35.636 0.316 -34.728 1.00 12.29 349 VAL A N 1
ATOM 2111 C CA . VAL A 1 267 ? 34.195 0.099 -34.614 1.00 12.04 349 VAL A CA 1
ATOM 2112 C C . VAL A 1 267 ? 33.864 0.017 -33.124 1.00 12.06 349 VAL A C 1
ATOM 2113 O O . VAL A 1 267 ? 34.673 -0.440 -32.334 1.00 11.47 349 VAL A O 1
ATOM 2117 N N . LYS A 1 268 ? 32.687 0.471 -32.724 1.00 10.30 350 LYS A N 1
ATOM 2118 C CA . LYS A 1 268 ? 32.285 0.278 -31.335 1.00 9.74 350 LYS A CA 1
ATOM 2119 C C . LYS A 1 268 ? 32.228 -1.207 -31.005 1.00 11.93 350 LYS A C 1
ATOM 2120 O O . LYS A 1 268 ? 31.644 -1.991 -31.757 1.00 11.38 350 LYS A O 1
ATOM 2126 N N . GLY A 1 269 ? 32.842 -1.587 -29.886 1.00 10.92 351 GLY A N 1
ATOM 2127 C CA . GLY A 1 269 ? 32.810 -2.960 -29.422 1.00 11.82 351 GLY A CA 1
ATOM 2128 C C . GLY A 1 269 ? 32.862 -3.024 -27.901 1.00 10.68 351 GLY A C 1
ATOM 2129 O O . GLY A 1 269 ? 32.736 -2.002 -27.223 1.00 12.05 351 GLY A O 1
ATOM 2130 N N . PHE A 1 270 ? 33.043 -4.225 -27.363 1.00 10.83 352 PHE A N 1
ATOM 2131 C CA . PHE A 1 270 ? 32.940 -4.419 -25.921 1.00 11.39 352 PHE A CA 1
ATOM 2132 C C . PHE A 1 270 ? 33.793 -5.610 -25.474 1.00 12.24 352 PHE A C 1
ATOM 2133 O O . PHE A 1 270 ? 34.335 -6.374 -26.289 1.00 12.02 352 PHE A O 1
ATOM 2141 N N . GLY A 1 271 ? 33.887 -5.774 -24.166 1.00 11.98 353 GLY A N 1
ATOM 2142 C CA . GLY A 1 271 ? 34.471 -6.970 -23.599 1.00 12.40 353 GLY A CA 1
ATOM 2143 C C . GLY A 1 271 ? 34.123 -7.092 -22.126 1.00 12.88 353 GLY A C 1
ATOM 2144 O O . GLY A 1 271 ? 33.502 -6.195 -21.548 1.00 14.57 353 GLY A O 1
ATOM 2145 N N . PHE A 1 272 ? 34.519 -8.209 -21.526 1.00 11.36 354 PHE A N 1
ATOM 2146 C CA . PHE A 1 272 ? 34.292 -8.428 -20.105 1.00 10.57 354 PHE A CA 1
ATOM 2147 C C . PHE A 1 272 ? 35.540 -9.014 -19.490 1.00 13.72 354 PHE A C 1
ATOM 2148 O O . PHE A 1 272 ? 36.008 -10.072 -19.920 1.00 14.88 354 PHE A O 1
ATOM 2156 N N . LYS A 1 273 ? 36.080 -8.313 -18.492 1.00 12.19 355 LYS A N 1
ATOM 2157 C CA . LYS A 1 273 ? 37.147 -8.870 -17.675 1.00 16.23 355 LYS A CA 1
ATOM 2158 C C . LYS A 1 273 ? 36.570 -9.975 -16.795 1.00 15.41 355 LYS A C 1
ATOM 2159 O O . LYS A 1 273 ? 35.488 -9.831 -16.227 1.00 16.00 355 LYS A O 1
ATOM 2165 N N . ALA A 1 274 ? 37.286 -11.089 -16.694 1.00 14.05 356 ALA A N 1
ATOM 2166 C CA . ALA A 1 274 ? 36.879 -12.175 -15.808 1.00 15.53 356 ALA A CA 1
ATOM 2167 C C . ALA A 1 274 ? 38.134 -12.706 -15.129 1.00 15.80 356 ALA A C 1
ATOM 2168 O O . ALA A 1 274 ? 38.884 -13.476 -15.715 1.00 16.22 356 ALA A O 1
ATOM 2170 N N . GLY A 1 275 ? 38.366 -12.271 -13.895 1.00 18.35 357 GLY A N 1
ATOM 2171 C CA . GLY A 1 275 ? 39.623 -12.564 -13.234 1.00 21.40 357 GLY A CA 1
ATOM 2172 C C . GLY A 1 275 ? 40.776 -11.964 -14.025 1.00 17.08 357 GLY A C 1
ATOM 2173 O O . GLY A 1 275 ? 40.797 -10.766 -14.299 1.00 19.22 357 GLY A O 1
ATOM 2174 N N . ASP A 1 276 ? 41.733 -12.803 -14.406 1.00 19.58 358 ASP A N 1
ATOM 2175 C CA . ASP A 1 276 ? 42.853 -12.349 -15.227 1.00 18.21 358 ASP A CA 1
ATOM 2176 C C . ASP A 1 276 ? 42.550 -12.517 -16.712 1.00 15.05 358 ASP A C 1
ATOM 2177 O O . ASP A 1 276 ? 43.337 -12.094 -17.552 1.00 15.77 358 ASP A O 1
ATOM 2182 N N . ASP A 1 277 ? 41.426 -13.157 -17.023 1.00 15.46 359 ASP A N 1
ATOM 2183 C CA . ASP A 1 277 ? 41.056 -13.433 -18.406 1.00 14.61 359 ASP A CA 1
ATOM 2184 C C . ASP A 1 277 ? 40.217 -12.296 -18.973 1.00 14.41 359 ASP A C 1
ATOM 2185 O O . ASP A 1 277 ? 39.765 -11.414 -18.244 1.00 14.93 359 ASP A O 1
ATOM 2190 N N . VAL A 1 278 ? 39.996 -12.312 -20.283 1.00 11.85 360 VAL A N 1
ATOM 2191 C CA . VAL A 1 278 ? 39.082 -11.331 -20.856 1.00 11.96 360 VAL A CA 1
ATOM 2192 C C . VAL A 1 278 ? 38.285 -11.947 -21.994 1.00 13.32 360 VAL A C 1
ATOM 2193 O O . VAL A 1 278 ? 38.795 -12.766 -22.749 1.00 12.59 360 VAL A O 1
ATOM 2197 N N . TRP A 1 279 ? 37.013 -11.577 -22.068 1.00 12.75 361 TRP A N 1
ATOM 2198 C CA . TRP A 1 279 ? 36.158 -11.905 -23.206 1.00 12.76 361 TRP A CA 1
ATOM 2199 C C . TRP A 1 279 ? 36.055 -10.680 -24.098 1.00 14.98 361 TRP A C 1
ATOM 2200 O O . TRP A 1 279 ? 35.831 -9.556 -23.615 1.00 12.78 361 TRP A O 1
ATOM 2211 N N . LEU A 1 280 ? 36.234 -10.883 -25.400 1.00 11.91 362 LEU A N 1
ATOM 2212 C CA . LEU A 1 280 ? 36.207 -9.767 -26.344 1.00 11.03 362 LEU A CA 1
ATOM 2213 C C . LEU A 1 280 ? 35.298 -10.102 -27.503 1.00 13.04 362 LEU A C 1
ATOM 2214 O O . LEU A 1 280 ? 35.424 -11.163 -28.111 1.00 12.73 362 LEU A O 1
ATOM 2219 N N . GLY A 1 281 ? 34.378 -9.198 -27.804 1.00 10.90 363 GLY A N 1
ATOM 2220 C CA . GLY A 1 281 ? 33.598 -9.333 -29.016 1.00 10.62 363 GLY A CA 1
ATOM 2221 C C . GLY A 1 281 ? 34.405 -8.793 -30.177 1.00 11.26 363 GLY A C 1
ATOM 2222 O O . GLY A 1 281 ? 35.211 -7.872 -30.015 1.00 12.41 363 GLY A O 1
ATOM 2223 N N . ARG A 1 282 ? 34.198 -9.351 -31.363 1.00 10.65 364 ARG A N 1
ATOM 2224 C CA . ARG A 1 282 ? 34.803 -8.755 -32.541 1.00 12.06 364 ARG A CA 1
ATOM 2225 C C . ARG A 1 282 ? 34.131 -9.227 -33.820 1.00 12.06 364 ARG A C 1
ATOM 2226 O O . ARG A 1 282 ? 33.481 -10.270 -33.853 1.00 12.08 364 ARG A O 1
ATOM 2234 N N . THR A 1 283 ? 34.297 -8.449 -34.878 1.00 12.02 365 THR A N 1
ATOM 2235 C CA . THR A 1 283 ? 33.865 -8.883 -36.197 1.00 12.59 365 THR A CA 1
ATOM 2236 C C . THR A 1 283 ? 34.668 -10.116 -36.579 1.00 14.68 365 THR A C 1
ATOM 2237 O O . THR A 1 283 ? 35.787 -10.298 -36.107 1.00 14.50 365 THR A O 1
ATOM 2241 N N . VAL A 1 284 ? 34.114 -10.979 -37.422 1.00 13.13 366 VAL A N 1
ATOM 2242 C CA . VAL A 1 284 ? 34.890 -12.132 -37.859 1.00 13.43 366 VAL A CA 1
ATOM 2243 C C . VAL A 1 284 ? 36.003 -11.679 -38.800 1.00 16.17 366 VAL A C 1
ATOM 2244 O O . VAL A 1 284 ? 37.162 -12.114 -38.690 1.00 15.38 366 VAL A O 1
ATOM 2248 N N . SER A 1 285 ? 35.650 -10.795 -39.718 1.00 12.95 367 SER A N 1
ATOM 2249 C CA . SER A 1 285 ? 36.628 -10.184 -40.603 1.00 13.86 367 SER A CA 1
ATOM 2250 C C . SER A 1 285 ? 37.611 -9.306 -39.833 1.00 14.75 367 SER A C 1
ATOM 2251 O O . SER A 1 285 ? 37.235 -8.622 -38.883 1.00 14.48 367 SER A O 1
ATOM 2254 N N . THR A 1 286 ? 38.878 -9.327 -40.242 1.00 14.99 368 THR A N 1
ATOM 2255 C CA . THR A 1 286 ? 39.867 -8.435 -39.645 1.00 15.46 368 THR A CA 1
ATOM 2256 C C . THR A 1 286 ? 39.886 -7.070 -40.331 1.00 18.52 368 THR A C 1
ATOM 2257 O O . THR A 1 286 ? 40.581 -6.156 -39.885 1.00 20.34 368 THR A O 1
ATOM 2261 N N . SER A 1 287 ? 39.135 -6.929 -41.421 1.00 15.48 369 SER A N 1
ATOM 2262 C CA . SER A 1 287 ? 39.156 -5.697 -42.200 1.00 16.15 369 SER A CA 1
ATOM 2263 C C . SER A 1 287 ? 37.827 -4.952 -42.221 1.00 19.76 369 SER A C 1
ATOM 2264 O O . SER A 1 287 ? 37.799 -3.725 -42.238 1.00 23.19 369 SER A O 1
ATOM 2267 N N . GLY A 1 288 ? 36.723 -5.691 -42.221 1.00 16.36 370 GLY A N 1
ATOM 2268 C CA . GLY A 1 288 ? 35.429 -5.057 -42.379 1.00 17.07 370 GLY A CA 1
ATOM 2269 C C . GLY A 1 288 ? 34.411 -5.453 -41.331 1.00 15.34 370 GLY A C 1
ATOM 2270 O O . GLY A 1 288 ? 34.657 -6.324 -40.496 1.00 14.84 370 GLY A O 1
ATOM 2271 N N . ARG A 1 289 ? 33.255 -4.805 -41.396 1.00 15.34 371 ARG A N 1
ATOM 2272 C CA . ARG A 1 289 ? 32.199 -5.035 -40.424 1.00 12.37 371 ARG A CA 1
ATOM 2273 C C . ARG A 1 289 ? 31.291 -6.182 -40.851 1.00 14.46 371 ARG A C 1
ATOM 2274 O O . ARG A 1 289 ? 30.092 -5.999 -41.080 1.00 14.53 371 ARG A O 1
ATOM 2282 N N . SER A 1 290 ? 31.888 -7.364 -40.955 1.00 12.41 372 SER A N 1
ATOM 2283 C CA . SER A 1 290 ? 31.146 -8.582 -41.245 1.00 13.43 372 SER A CA 1
ATOM 2284 C C . SER A 1 290 ? 31.438 -9.652 -40.214 1.00 14.29 372 SER A C 1
ATOM 2285 O O . SER A 1 290 ? 32.558 -9.744 -39.683 1.00 13.76 372 SER A O 1
ATOM 2288 N N . GLY A 1 291 ? 30.418 -10.461 -39.941 1.00 14.05 373 GLY A N 1
ATOM 2289 C CA . GLY A 1 291 ? 30.484 -11.488 -38.920 1.00 12.85 373 GLY A CA 1
ATOM 2290 C C . GLY A 1 291 ? 30.555 -10.938 -37.506 1.00 12.30 373 GLY A C 1
ATOM 2291 O O . GLY A 1 291 ? 30.808 -9.748 -37.276 1.00 13.01 373 GLY A O 1
ATOM 2292 N N . PHE A 1 292 ? 30.313 -11.821 -36.551 1.00 12.65 374 PHE A N 1
ATOM 2293 C CA . PHE A 1 292 ? 30.536 -11.492 -35.164 1.00 12.18 374 PHE A CA 1
ATOM 2294 C C . PHE A 1 292 ? 30.859 -12.733 -34.370 1.00 12.62 374 PHE A C 1
ATOM 2295 O O . PHE A 1 292 ? 30.184 -13.759 -34.490 1.00 12.37 374 PHE A O 1
ATOM 2303 N N . GLU A 1 293 ? 31.893 -12.631 -33.549 1.00 11.72 375 GLU A N 1
ATOM 2304 C CA . GLU A 1 293 ? 32.306 -13.734 -32.705 1.00 10.94 375 GLU A CA 1
ATOM 2305 C C . GLU A 1 293 ? 32.663 -13.167 -31.353 1.00 13.65 375 GLU A C 1
ATOM 2306 O O . GLU A 1 293 ? 32.938 -11.977 -31.230 1.00 12.97 375 GLU A O 1
ATOM 2312 N N . ILE A 1 294 ? 32.648 -14.006 -30.333 1.00 12.25 376 ILE A N 1
ATOM 2313 C CA . ILE A 1 294 ? 33.220 -13.593 -29.056 1.00 13.30 376 ILE A CA 1
ATOM 2314 C C . ILE A 1 294 ? 34.291 -14.610 -28.656 1.00 15.12 376 ILE A C 1
ATOM 2315 O O . ILE A 1 294 ? 34.102 -15.820 -28.805 1.00 14.35 376 ILE A O 1
ATOM 2320 N N . ILE A 1 295 ? 35.424 -14.110 -28.180 1.00 13.56 377 ILE A N 1
ATOM 2321 C CA . ILE A 1 295 ? 36.512 -14.978 -27.761 1.00 13.96 377 ILE A CA 1
ATOM 2322 C C . ILE A 1 295 ? 36.795 -14.817 -26.277 1.00 13.48 377 ILE A C 1
ATOM 2323 O O . ILE A 1 295 ? 36.644 -13.734 -25.731 1.00 14.07 377 ILE A O 1
ATOM 2328 N N . LYS A 1 296 ? 37.196 -15.904 -25.621 1.00 13.95 378 LYS A N 1
ATOM 2329 C CA . LYS A 1 296 ? 37.794 -15.786 -24.294 1.00 13.23 378 LYS A CA 1
ATOM 2330 C C . LYS A 1 296 ? 39.296 -15.949 -24.435 1.00 14.54 378 LYS A C 1
ATOM 2331 O O . LYS A 1 296 ? 39.759 -16.922 -25.029 1.00 16.83 378 LYS A O 1
ATOM 2337 N N . VAL A 1 297 ? 40.055 -14.988 -23.905 1.00 12.04 379 VAL A N 1
ATOM 2338 C CA . VAL A 1 297 ? 41.507 -15.073 -23.936 1.00 13.93 379 VAL A CA 1
ATOM 2339 C C . VAL A 1 297 ? 42.012 -15.299 -22.521 1.00 14.77 379 VAL A C 1
ATOM 2340 O O . VAL A 1 297 ? 41.844 -14.453 -21.636 1.00 13.80 379 VAL A O 1
ATOM 2344 N N . THR A 1 298 ? 42.596 -16.476 -22.306 1.00 13.50 380 THR A N 1
ATOM 2345 C CA . THR A 1 298 ? 43.170 -16.815 -21.015 1.00 16.60 380 THR A CA 1
ATOM 2346 C C . THR A 1 298 ? 44.283 -15.837 -20.662 1.00 15.80 380 THR A C 1
ATOM 2347 O O . THR A 1 298 ? 45.179 -15.590 -21.472 1.00 18.98 380 THR A O 1
ATOM 2351 N N . GLU A 1 299 ? 44.196 -15.273 -19.458 1.00 15.59 381 GLU A N 1
ATOM 2352 C CA . GLU A 1 299 ? 45.120 -14.244 -18.971 1.00 17.29 381 GLU A CA 1
ATOM 2353 C C . GLU A 1 299 ? 45.180 -13.003 -19.868 1.00 16.58 381 GLU A C 1
ATOM 2354 O O . GLU A 1 299 ? 46.121 -12.213 -19.799 1.00 16.92 381 GLU A O 1
ATOM 2360 N N . GLY A 1 300 ? 44.140 -12.809 -20.677 1.00 15.20 382 GLY A N 1
ATOM 2361 C CA . GLY A 1 300 ? 44.100 -11.701 -21.613 1.00 14.59 382 GLY A CA 1
ATOM 2362 C C . GLY A 1 300 ? 43.941 -10.316 -21.008 1.00 14.01 382 GLY A C 1
ATOM 2363 O O . GLY A 1 300 ? 44.121 -9.312 -21.707 1.00 15.01 382 GLY A O 1
ATOM 2364 N N . TRP A 1 301 ? 43.591 -10.240 -19.723 1.00 13.99 383 TRP A N 1
ATOM 2365 C CA . TRP A 1 301 ? 43.493 -8.948 -19.057 1.00 14.27 383 TRP A CA 1
ATOM 2366 C C . TRP A 1 301 ? 44.846 -8.443 -18.566 1.00 15.64 383 TRP A C 1
ATOM 2367 O O . TRP A 1 301 ? 44.992 -7.258 -18.262 1.00 17.99 383 TRP A O 1
ATOM 2378 N N . ILE A 1 302 ? 45.830 -9.337 -18.500 1.00 14.51 384 ILE A N 1
ATOM 2379 C CA . ILE A 1 302 ? 47.095 -9.005 -17.863 1.00 16.31 384 ILE A CA 1
ATOM 2380 C C . ILE A 1 302 ? 48.300 -9.214 -18.753 1.00 16.60 384 ILE A C 1
ATOM 2381 O O . ILE A 1 302 ? 48.222 -9.846 -19.809 1.00 15.96 384 ILE A O 1
ATOM 2386 N N . ASN A 1 303 ? 49.425 -8.669 -18.304 1.00 17.40 385 ASN A N 1
ATOM 2387 C CA . ASN A 1 303 ? 50.692 -8.907 -18.962 1.00 19.12 385 ASN A CA 1
ATOM 2388 C C . ASN A 1 303 ? 51.142 -10.330 -18.692 1.00 19.73 385 ASN A C 1
ATOM 2389 O O . ASN A 1 303 ? 51.435 -10.694 -17.548 1.00 23.12 385 ASN A O 1
ATOM 2394 N N . SER A 1 304 ? 51.182 -11.136 -19.744 1.00 18.17 386 SER A N 1
ATOM 2395 C CA . SER A 1 304 ? 51.438 -12.560 -19.615 1.00 21.07 386 SER A CA 1
ATOM 2396 C C . SER A 1 304 ? 51.939 -13.129 -20.932 1.00 23.44 386 SER A C 1
ATOM 2397 O O . SER A 1 304 ? 51.526 -12.684 -22.007 1.00 23.51 386 SER A O 1
ATOM 2400 N N . PRO A 1 305 ? 52.833 -14.126 -20.858 1.00 24.33 387 PRO A N 1
ATOM 2401 C CA . PRO A 1 305 ? 53.264 -14.793 -22.086 1.00 24.59 387 PRO A CA 1
ATOM 2402 C C . PRO A 1 305 ? 52.291 -15.898 -22.486 1.00 22.89 387 PRO A C 1
ATOM 2403 O O . PRO A 1 305 ? 52.509 -16.539 -23.517 1.00 29.01 387 PRO A O 1
ATOM 2407 N N . ASN A 1 306 ? 51.233 -16.089 -21.695 1.00 24.49 388 ASN A N 1
ATOM 2408 C CA . ASN A 1 306 ? 50.335 -17.242 -21.835 1.00 25.30 388 ASN A CA 1
ATOM 2409 C C . ASN A 1 306 ? 48.973 -16.965 -22.479 1.00 23.70 388 ASN A C 1
ATOM 2410 O O . ASN A 1 306 ? 48.032 -17.731 -22.260 1.00 23.16 388 ASN A O 1
ATOM 2415 N N . HIS A 1 307 ? 48.837 -15.899 -23.265 1.00 19.49 389 HIS A N 1
ATOM 2416 C CA . HIS A 1 307 ? 47.527 -15.626 -23.873 1.00 16.97 389 HIS A CA 1
ATOM 2417 C C . HIS A 1 307 ? 47.149 -16.709 -24.866 1.00 17.76 389 HIS A C 1
ATOM 2418 O O . HIS A 1 307 ? 47.896 -16.980 -25.806 1.00 21.03 389 HIS A O 1
ATOM 2425 N N . VAL A 1 308 ? 45.977 -17.300 -24.672 1.00 17.29 390 VAL A N 1
ATOM 2426 C CA . VAL A 1 308 ? 45.458 -18.294 -25.597 1.00 15.43 390 VAL A CA 1
ATOM 2427 C C . VAL A 1 308 ? 43.953 -18.116 -25.744 1.00 16.36 390 VAL A C 1
ATOM 2428 O O . VAL A 1 308 ? 43.262 -17.817 -24.772 1.00 17.45 390 VAL A O 1
ATOM 2432 N N . LYS A 1 309 ? 43.447 -18.293 -26.959 1.00 18.12 391 LYS A N 1
ATOM 2433 C CA . LYS A 1 309 ? 42.006 -18.228 -27.178 1.00 18.89 391 LYS A CA 1
ATOM 2434 C C . LYS A 1 309 ? 41.376 -19.546 -26.742 1.00 21.82 391 LYS A C 1
ATOM 2435 O O . LYS A 1 309 ? 41.364 -20.512 -27.507 1.00 25.39 391 LYS A O 1
ATOM 2441 N N . SER A 1 310 ? 40.856 -19.585 -25.520 1.00 18.90 392 SER A N 1
ATOM 2442 C CA . SER A 1 310 ? 40.319 -20.826 -24.955 1.00 22.40 392 SER A CA 1
ATOM 2443 C C . SER A 1 310 ? 38.932 -21.169 -25.492 1.00 22.76 392 SER A C 1
ATOM 2444 O O . SER A 1 310 ? 38.550 -22.341 -25.549 1.00 25.82 392 SER A O 1
ATOM 2447 N N . ILE A 1 311 ? 38.183 -20.143 -25.887 1.00 18.07 393 ILE A N 1
ATOM 2448 C CA . ILE A 1 311 ? 36.841 -20.314 -26.436 1.00 21.46 393 ILE A CA 1
ATOM 2449 C C . ILE A 1 311 ? 36.614 -19.296 -27.547 1.00 20.47 393 ILE A C 1
ATOM 2450 O O . ILE A 1 311 ? 37.055 -18.151 -27.439 1.00 18.79 393 ILE A O 1
ATOM 2455 N N . THR A 1 312 ? 35.968 -19.731 -28.628 1.00 18.25 394 THR A N 1
ATOM 2456 C CA . THR A 1 312 ? 35.513 -18.835 -29.684 1.00 15.76 394 THR A CA 1
ATOM 2457 C C . THR A 1 312 ? 34.103 -19.246 -30.079 1.00 17.84 394 THR A C 1
ATOM 2458 O O . THR A 1 312 ? 33.894 -20.358 -30.562 1.00 21.43 394 THR A O 1
ATOM 2462 N N . GLN A 1 313 ? 33.131 -18.364 -29.863 1.00 13.53 395 GLN A N 1
ATOM 2463 C CA . GLN A 1 313 ? 31.776 -18.609 -30.360 1.00 13.91 395 GLN A CA 1
ATOM 2464 C C . GLN A 1 313 ? 31.534 -17.727 -31.569 1.00 12.39 395 GLN A C 1
ATOM 2465 O O . GLN A 1 313 ? 31.678 -16.514 -31.484 1.00 13.75 395 GLN A O 1
ATOM 2471 N N . THR A 1 314 ? 31.192 -18.335 -32.705 1.00 12.76 396 THR A N 1
ATOM 2472 C CA . THR A 1 314 ? 30.855 -17.556 -33.8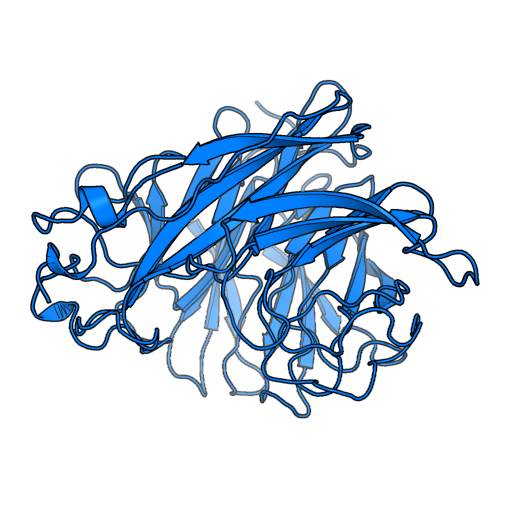89 1.00 12.76 396 THR A CA 1
ATOM 2473 C C . THR A 1 314 ? 29.337 -17.393 -33.935 1.00 12.29 396 THR A C 1
ATOM 2474 O O . THR A 1 314 ? 28.603 -18.377 -34.077 1.00 13.57 396 THR A O 1
ATOM 2478 N N . LEU A 1 315 ? 28.869 -16.154 -33.801 1.00 12.35 397 LEU A N 1
ATOM 2479 C CA . LEU A 1 315 ? 27.448 -15.902 -33.595 1.00 12.86 397 LEU A CA 1
ATOM 2480 C C . LEU A 1 315 ? 26.761 -15.332 -34.836 1.00 13.89 397 LEU A C 1
ATOM 2481 O O . LEU A 1 315 ? 25.555 -15.524 -35.038 1.00 14.11 397 LEU A O 1
ATOM 2486 N N . VAL A 1 316 ? 27.537 -14.636 -35.662 1.00 11.03 398 VAL A N 1
ATOM 2487 C CA . VAL A 1 316 ? 27.069 -14.144 -36.953 1.00 11.64 398 VAL A CA 1
ATOM 2488 C C . VAL A 1 316 ? 28.165 -14.494 -37.952 1.00 14.27 398 VAL A C 1
ATOM 2489 O O . VAL A 1 316 ? 29.332 -14.153 -37.736 1.00 13.05 398 VAL A O 1
ATOM 2493 N N . SER A 1 317 ? 27.807 -15.196 -39.023 1.00 12.67 399 SER A N 1
ATOM 2494 C CA . SER A 1 317 ? 28.828 -15.664 -39.963 1.00 13.03 399 SER A CA 1
ATOM 2495 C C . SER A 1 317 ? 29.503 -14.514 -40.704 1.00 13.06 399 SER A C 1
ATOM 2496 O O . SER A 1 317 ? 28.951 -13.416 -40.822 1.00 13.22 399 SER A O 1
ATOM 2499 N N . ASN A 1 318 ? 30.716 -14.757 -41.197 1.00 14.25 400 ASN A N 1
ATOM 2500 C CA . ASN A 1 318 ? 31.425 -13.728 -41.947 1.00 14.68 400 ASN A CA 1
ATOM 2501 C C . ASN A 1 318 ? 30.767 -13.406 -43.285 1.00 18.04 400 ASN A C 1
ATOM 2502 O O . ASN A 1 318 ? 31.136 -12.443 -43.949 1.00 17.50 400 ASN A O 1
ATOM 2507 N N . ASN A 1 319 ? 29.777 -14.197 -43.674 1.00 15.71 401 ASN A N 1
ATOM 2508 C CA . ASN A 1 319 ? 29.006 -13.895 -44.872 1.00 17.43 401 ASN A CA 1
ATOM 2509 C C . ASN A 1 319 ? 27.869 -12.917 -44.609 1.00 17.02 401 ASN A C 1
ATOM 2510 O O . ASN A 1 319 ? 27.151 -12.524 -45.530 1.00 19.12 401 ASN A O 1
ATOM 2515 N N . ASP A 1 320 ? 27.735 -12.510 -43.352 1.00 12.71 402 ASP A N 1
ATOM 2516 C CA . ASP A 1 320 ? 26.617 -11.677 -42.922 1.00 14.13 402 ASP A CA 1
ATOM 2517 C C . ASP A 1 320 ? 27.148 -10.379 -42.336 1.00 13.90 402 ASP A C 1
ATOM 2518 O O . ASP A 1 320 ? 28.226 -10.366 -41.746 1.00 14.81 402 ASP A O 1
ATOM 2523 N N . TRP A 1 321 ? 26.409 -9.288 -42.509 1.00 12.39 403 TRP A N 1
ATOM 2524 C CA . TRP A 1 321 ? 26.873 -7.997 -41.991 1.00 12.65 403 TRP A CA 1
ATOM 2525 C C . TRP A 1 321 ? 26.657 -7.837 -40.500 1.00 12.55 403 TRP A C 1
ATOM 2526 O O . TRP A 1 321 ? 25.619 -8.239 -39.966 1.00 13.90 403 TRP A O 1
ATOM 2537 N N . SER A 1 322 ? 27.627 -7.209 -39.835 1.00 11.71 404 SER A N 1
ATOM 2538 C CA . SER A 1 322 ? 27.450 -6.834 -38.430 1.00 11.57 404 SER A CA 1
ATOM 2539 C C . SER A 1 322 ? 27.493 -5.311 -38.266 1.00 12.33 404 SER A C 1
ATOM 2540 O O . SER A 1 322 ? 26.816 -4.603 -38.998 1.00 13.19 404 SER A O 1
ATOM 2543 N N . GLY A 1 323 ? 28.268 -4.802 -37.312 1.00 11.31 405 GLY A N 1
ATOM 2544 C CA . GLY A 1 323 ? 28.213 -3.384 -36.996 1.00 11.82 405 GLY A CA 1
ATOM 2545 C C . GLY A 1 323 ? 28.677 -3.137 -35.576 1.00 12.79 405 GLY A C 1
ATOM 2546 O O . GLY A 1 323 ? 29.522 -3.869 -35.070 1.00 11.72 405 GLY A O 1
ATOM 2547 N N . TYR A 1 324 ? 28.145 -2.097 -34.947 1.00 10.77 406 TYR A N 1
ATOM 2548 C CA . TYR A 1 324 ? 28.464 -1.806 -33.560 1.00 9.96 406 TYR A CA 1
ATOM 2549 C C . TYR A 1 324 ? 28.062 -2.949 -32.638 1.00 11.65 406 TYR A C 1
ATOM 2550 O O . TYR A 1 324 ? 27.153 -3.722 -32.946 1.00 11.52 406 TYR A O 1
ATOM 2559 N N . SER A 1 325 ? 28.745 -3.076 -31.507 1.00 9.90 407 SER A N 1
ATOM 2560 C CA . SER A 1 325 ? 28.288 -3.989 -30.476 1.00 10.46 407 SER A CA 1
ATOM 2561 C C . SER A 1 325 ? 28.579 -3.348 -29.127 1.00 10.73 407 SER A C 1
ATOM 2562 O O . SER A 1 325 ? 29.467 -2.508 -29.010 1.00 10.79 407 SER A O 1
ATOM 2565 N N . GLY A 1 326 ? 27.818 -3.733 -28.109 1.00 11.20 408 GLY A N 1
ATOM 2566 C CA . GLY A 1 326 ? 27.953 -3.080 -26.817 1.00 12.32 408 GLY A CA 1
ATOM 2567 C C . GLY A 1 326 ? 27.453 -3.966 -25.699 1.00 10.72 408 GLY A C 1
ATOM 2568 O O . GLY A 1 326 ? 26.660 -4.874 -25.915 1.00 11.88 408 GLY A O 1
ATOM 2569 N N . SER A 1 327 ? 27.929 -3.691 -24.493 1.00 10.63 409 SER A N 1
ATOM 2570 C CA . SER A 1 327 ? 27.556 -4.452 -23.311 1.00 9.76 409 SER A CA 1
ATOM 2571 C C . SER A 1 327 ? 26.328 -3.868 -22.629 1.00 13.01 409 SER A C 1
ATOM 2572 O O . SER A 1 327 ? 26.059 -2.671 -22.724 1.00 13.97 409 SER A O 1
ATOM 2575 N N . PHE A 1 328 ? 25.593 -4.728 -21.937 1.00 12.47 410 PHE A N 1
ATOM 2576 C CA . PHE A 1 328 ? 24.611 -4.281 -20.954 1.00 12.22 410 PHE A CA 1
ATOM 2577 C C . PHE A 1 328 ? 24.535 -5.315 -19.852 1.00 14.80 410 PHE A C 1
ATOM 2578 O O . PHE A 1 328 ? 24.991 -6.434 -20.021 1.00 14.50 410 PHE A O 1
ATOM 2586 N N . ILE A 1 329 ? 24.012 -4.931 -18.699 1.00 14.30 411 ILE A N 1
ATOM 2587 C CA . ILE A 1 329 ? 23.936 -5.873 -17.599 1.00 14.58 411 ILE A CA 1
ATOM 2588 C C . ILE A 1 329 ? 22.504 -6.060 -17.144 1.00 14.04 411 ILE A C 1
ATOM 2589 O O . ILE A 1 329 ? 21.670 -5.174 -17.296 1.00 14.39 411 ILE A O 1
ATOM 2594 N N . VAL A 1 330 ? 22.233 -7.231 -16.579 1.00 13.01 412 VAL A N 1
ATOM 2595 C CA . VAL A 1 330 ? 20.921 -7.530 -16.030 1.00 13.79 412 VAL A CA 1
ATOM 2596 C C . VAL A 1 330 ? 21.125 -8.011 -14.600 1.00 15.82 412 VAL A C 1
ATOM 2597 O O . VAL A 1 330 ? 21.954 -8.893 -14.360 1.00 16.16 412 VAL A O 1
ATOM 2601 N N . LYS A 1 331 ? 20.413 -7.422 -13.639 1.00 16.34 413 LYS A N 1
ATOM 2602 C CA . LYS A 1 331 ? 20.608 -7.830 -12.250 1.00 17.67 413 LYS A CA 1
ATOM 2603 C C . LYS A 1 331 ? 20.108 -9.248 -12.046 1.00 19.15 413 LYS A C 1
ATOM 2604 O O . LYS A 1 331 ? 19.001 -9.588 -12.461 1.00 20.93 413 LYS A O 1
ATOM 2610 N N . ALA A 1 332 ? 20.943 -10.078 -11.435 1.00 16.22 414 ALA A N 1
ATOM 2611 C CA . ALA A 1 332 ? 20.534 -11.406 -11.012 1.00 18.79 414 ALA A CA 1
ATOM 2612 C C . ALA A 1 332 ? 20.345 -11.361 -9.497 1.00 27.46 414 ALA A C 1
ATOM 2613 O O . ALA A 1 332 ? 19.939 -10.336 -8.962 1.00 34.96 414 ALA A O 1
ATOM 2615 N N . LYS A 1 333 ? 20.615 -12.449 -8.794 1.00 50.87 415 LYS A N 1
ATOM 2616 C CA . LYS A 1 333 ? 20.346 -12.445 -7.358 1.00 54.66 415 LYS A CA 1
ATOM 2617 C C . LYS A 1 333 ? 21.268 -11.472 -6.620 1.00 52.21 415 LYS A C 1
ATOM 2618 O O . LYS A 1 333 ? 20.814 -10.461 -6.084 1.00 57.75 415 LYS A O 1
ATOM 2624 N N . ASP A 1 334 ? 22.563 -11.770 -6.625 1.00 23.79 416 ASP A N 1
ATOM 2625 C CA . ASP A 1 334 ? 23.557 -10.938 -5.955 1.00 27.70 416 ASP A CA 1
ATOM 2626 C C . ASP A 1 334 ? 24.731 -10.634 -6.884 1.00 23.10 416 ASP A C 1
ATOM 2627 O O . ASP A 1 334 ? 25.860 -10.426 -6.440 1.00 22.87 416 ASP A O 1
ATOM 2632 N N . CYS A 1 335 ? 24.456 -10.615 -8.183 1.00 19.48 417 CYS A N 1
ATOM 2633 C CA . CYS A 1 335 ? 25.482 -10.300 -9.161 1.00 17.95 417 CYS A CA 1
ATOM 2634 C C . CYS A 1 335 ? 24.810 -9.730 -10.394 1.00 16.10 417 CYS A C 1
ATOM 2635 O O . CYS A 1 335 ? 23.587 -9.791 -10.514 1.00 15.36 417 CYS A O 1
ATOM 2638 N N . PHE A 1 336 ? 25.611 -9.136 -11.277 1.00 14.72 418 PHE A N 1
ATOM 2639 C CA . PHE A 1 336 ? 25.126 -8.636 -12.558 1.00 15.19 418 PHE A CA 1
ATOM 2640 C C . PHE A 1 336 ? 25.483 -9.622 -13.659 1.00 14.64 418 PHE A C 1
ATOM 2641 O O . PHE A 1 336 ? 26.621 -10.054 -13.759 1.00 14.92 418 PHE A O 1
ATOM 2649 N N . GLN A 1 337 ? 24.505 -9.968 -14.488 1.00 13.75 419 GLN A N 1
ATOM 2650 C CA . GLN A 1 337 ? 24.749 -10.861 -15.601 1.00 12.60 419 GLN A CA 1
ATOM 2651 C C . GLN A 1 337 ? 25.230 -10.054 -16.800 1.00 12.91 419 GLN A C 1
ATOM 2652 O O . GLN A 1 337 ? 24.602 -9.051 -17.164 1.00 11.38 419 GLN A O 1
ATOM 2658 N N . PRO A 1 338 ? 26.347 -10.482 -17.418 1.00 11.80 420 PRO A N 1
ATOM 2659 C CA . PRO A 1 338 ? 26.854 -9.779 -18.600 1.00 10.83 420 PRO A CA 1
ATOM 2660 C C . PRO A 1 338 ? 26.099 -10.167 -19.856 1.00 12.78 420 PRO A C 1
ATOM 2661 O O . PRO A 1 338 ? 25.912 -11.352 -20.112 1.00 12.79 420 PRO A O 1
ATOM 2665 N N . CYS A 1 339 ? 25.663 -9.172 -20.621 1.00 12.00 421 CYS A N 1
ATOM 2666 C CA . CYS A 1 339 ? 24.975 -9.415 -21.886 1.00 10.64 421 CYS A CA 1
ATOM 2667 C C . CYS A 1 339 ? 25.533 -8.464 -22.939 1.00 13.33 421 CYS A C 1
ATOM 2668 O O . CYS A 1 339 ? 26.247 -7.515 -22.619 1.00 11.88 421 CYS A O 1
ATOM 2671 N N . PHE A 1 340 ? 25.217 -8.706 -24.205 1.00 10.97 422 PHE A N 1
ATOM 2672 C CA . PHE A 1 340 ? 25.616 -7.768 -25.238 1.00 10.05 422 PHE A CA 1
ATOM 2673 C C . PHE A 1 340 ? 24.643 -7.779 -26.397 1.00 10.30 422 PHE A C 1
ATOM 2674 O O . PHE A 1 340 ? 23.856 -8.722 -26.565 1.00 11.53 422 PHE A O 1
ATOM 2682 N N . TYR A 1 341 ? 24.671 -6.712 -27.179 1.00 9.86 423 TYR A N 1
ATOM 2683 C CA . TYR A 1 341 ? 23.895 -6.682 -28.418 1.00 9.38 423 TYR A CA 1
ATOM 2684 C C . TYR A 1 341 ? 24.864 -6.535 -29.572 1.00 11.45 423 TYR A C 1
ATOM 2685 O O . TYR A 1 341 ? 26.007 -6.077 -29.395 1.00 12.02 423 TYR A O 1
ATOM 2694 N N . VAL A 1 342 ? 24.400 -6.930 -30.753 1.00 9.80 424 VAL A N 1
ATOM 2695 C CA . VAL A 1 342 ? 25.138 -6.701 -31.981 1.00 11.07 424 VAL A CA 1
ATOM 2696 C C . VAL A 1 342 ? 24.195 -5.992 -32.949 1.00 11.41 424 VAL A C 1
ATOM 2697 O O . VAL A 1 342 ? 23.070 -6.448 -33.185 1.00 12.71 424 VAL A O 1
ATOM 2701 N N . GLU A 1 343 ? 24.661 -4.862 -33.480 1.00 10.87 425 GLU A N 1
ATOM 2702 C CA . GLU A 1 343 ? 23.981 -4.133 -34.537 1.00 11.57 425 GLU A CA 1
ATOM 2703 C C . GLU A 1 343 ? 24.279 -4.812 -35.867 1.00 12.27 425 GLU A C 1
ATOM 2704 O O . GLU A 1 343 ? 25.447 -5.031 -36.215 1.00 11.99 425 GLU A O 1
ATOM 2710 N N . LEU A 1 344 ? 23.226 -5.132 -36.614 1.00 11.50 426 LEU A N 1
ATOM 2711 C CA . LEU A 1 344 ? 23.391 -5.777 -37.909 1.00 10.33 426 LEU A CA 1
ATOM 2712 C C . LEU A 1 344 ? 22.996 -4.776 -38.989 1.00 11.92 426 LEU A C 1
ATOM 2713 O O . LEU A 1 344 ? 21.812 -4.570 -39.256 1.00 12.04 426 LEU A O 1
ATOM 2718 N N . ILE A 1 345 ? 23.990 -4.117 -39.579 1.00 11.86 427 ILE A N 1
ATOM 2719 C CA . ILE A 1 345 ? 23.723 -3.009 -40.488 1.00 10.20 427 ILE A CA 1
ATOM 2720 C C . ILE A 1 345 ? 23.415 -3.519 -41.883 1.00 12.19 427 ILE A C 1
ATOM 2721 O O . ILE A 1 345 ? 24.155 -4.341 -42.411 1.00 13.54 427 ILE A O 1
ATOM 2726 N N . ARG A 1 346 ? 22.323 -3.032 -42.470 1.00 10.17 428 ARG A N 1
ATOM 2727 C CA . ARG A 1 346 ? 22.022 -3.310 -43.873 1.00 10.23 428 ARG A CA 1
ATOM 2728 C C . ARG A 1 346 ? 21.868 -2.007 -44.631 1.00 12.51 428 ARG A C 1
ATOM 2729 O O . ARG A 1 346 ? 21.508 -0.978 -44.059 1.00 13.60 428 ARG A O 1
ATOM 2737 N N . GLY A 1 347 ? 22.113 -2.064 -45.935 1.00 12.88 429 GLY A N 1
ATOM 2738 C CA . GLY A 1 347 ? 22.053 -0.876 -46.765 1.00 12.21 429 GLY A CA 1
ATOM 2739 C C . GLY A 1 347 ? 23.434 -0.287 -46.975 1.00 14.36 429 GLY A C 1
ATOM 2740 O O . GLY A 1 347 ? 24.452 -0.958 -46.777 1.00 14.03 429 GLY A O 1
ATOM 2741 N N . ARG A 1 348 ? 23.465 0.983 -47.357 1.00 13.42 430 ARG A N 1
ATOM 2742 C CA . ARG A 1 348 ? 24.718 1.657 -47.667 1.00 14.24 430 ARG A CA 1
ATOM 2743 C C . ARG A 1 348 ? 25.603 1.724 -46.415 1.00 14.74 430 ARG A C 1
ATOM 2744 O O . ARG A 1 348 ? 25.107 1.973 -45.320 1.00 16.06 430 ARG A O 1
ATOM 2752 N N . PRO A 1 349 ? 26.922 1.514 -46.563 1.00 14.29 431 PRO A N 1
ATOM 2753 C CA . PRO A 1 349 ? 27.672 1.319 -47.806 1.00 16.40 431 PRO A CA 1
ATOM 2754 C C . PRO A 1 349 ? 27.990 -0.137 -48.092 1.00 18.65 431 PRO A C 1
ATOM 2755 O O . PRO A 1 349 ? 28.938 -0.398 -48.837 1.00 19.80 431 PRO A O 1
ATOM 2759 N N . ASN A 1 350 A 27.227 -1.067 -47.529 1.00 15.20 432 ASN A N 1
ATOM 2760 C CA . ASN A 1 350 A 27.597 -2.471 -47.613 1.00 17.30 432 ASN A CA 1
ATOM 2761 C C . ASN A 1 350 A 27.589 -2.975 -49.041 1.00 18.72 432 ASN A C 1
ATOM 2762 O O . ASN A 1 350 A 26.631 -2.769 -49.773 1.00 19.37 432 ASN A O 1
ATOM 2767 N N . LYS A 1 351 ? 28.661 -3.662 -49.420 1.00 18.29 432 LYS A N 1
ATOM 2768 C CA . LYS A 1 351 ? 28.790 -4.164 -50.780 1.00 19.70 432 LYS A CA 1
ATOM 2769 C C . LYS A 1 351 ? 27.591 -5.032 -51.150 1.00 19.66 432 LYS A C 1
ATOM 2770 O O . LYS A 1 351 ? 27.257 -5.986 -50.443 1.00 20.31 432 LYS A O 1
ATOM 2776 N N . ASN A 1 352 ? 26.952 -4.684 -52.264 1.00 21.10 433 ASN A N 1
ATOM 2777 C CA . ASN A 1 352 ? 25.818 -5.439 -52.801 1.00 22.43 433 ASN A CA 1
ATOM 2778 C C . ASN A 1 352 ? 24.480 -5.284 -52.068 1.00 19.47 433 ASN A C 1
ATOM 2779 O O . ASN A 1 352 ? 23.495 -5.901 -52.459 1.00 22.09 433 ASN A O 1
ATOM 2784 N N . ASP A 1 353 ? 24.433 -4.451 -51.031 1.00 17.76 434 ASP A N 1
ATOM 2785 C CA . ASP A 1 353 ? 23.138 -4.046 -50.480 1.00 15.76 434 ASP A CA 1
ATOM 2786 C C . ASP A 1 353 ? 22.634 -2.869 -51.325 1.00 17.57 434 ASP A C 1
ATOM 2787 O O . ASP A 1 353 ? 22.820 -1.701 -50.968 1.00 16.53 434 ASP A O 1
ATOM 2792 N N . ASP A 1 354 ? 22.015 -3.179 -52.462 1.00 21.68 435 ASP A N 1
ATOM 2793 C CA . ASP A 1 354 ? 21.643 -2.140 -53.421 1.00 21.67 435 ASP A CA 1
ATOM 2794 C C . ASP A 1 354 ? 20.315 -1.472 -53.075 1.00 23.00 435 ASP A C 1
ATOM 2795 O O . ASP A 1 354 ? 19.295 -1.674 -53.731 1.00 23.07 435 ASP A O 1
ATOM 2800 N N . VAL A 1 355 ? 20.355 -0.670 -52.024 1.00 19.26 436 VAL A N 1
ATOM 2801 C CA . VAL A 1 355 ? 19.220 0.141 -51.622 1.00 16.99 436 VAL A CA 1
ATOM 2802 C C . VAL A 1 355 ? 19.805 1.507 -51.308 1.00 15.77 436 VAL A C 1
ATOM 2803 O O . VAL A 1 355 ? 21.026 1.643 -51.205 1.00 18.22 436 VAL A O 1
ATOM 2807 N N . SER A 1 356 ? 18.956 2.515 -51.151 1.00 14.75 437 SER A N 1
ATOM 2808 C CA . SER A 1 356 ? 19.449 3.873 -50.936 1.00 14.19 437 SER A CA 1
ATOM 2809 C C . SER A 1 356 ? 19.551 4.242 -49.456 1.00 14.96 437 SER A C 1
ATOM 2810 O O . SER A 1 356 ? 20.127 5.278 -49.106 1.00 13.77 437 SER A O 1
ATOM 2813 N N . TRP A 1 357 ? 18.980 3.389 -48.606 1.00 14.05 438 TRP A N 1
ATOM 2814 C CA . TRP A 1 357 ? 18.910 3.665 -47.174 1.00 12.42 438 TRP A CA 1
ATOM 2815 C C . TRP A 1 357 ? 19.994 2.925 -46.398 1.00 13.69 438 TRP A C 1
ATOM 2816 O O . TRP A 1 357 ? 20.704 2.074 -46.952 1.00 12.50 438 TRP A O 1
ATOM 2827 N N . THR A 1 358 ? 20.117 3.269 -45.115 1.00 13.47 439 THR A N 1
ATOM 2828 C CA . THR A 1 358 ? 20.999 2.568 -44.191 1.00 12.86 439 THR A CA 1
ATOM 2829 C C . THR A 1 358 ? 20.224 2.345 -42.909 1.00 11.45 439 THR A C 1
ATOM 2830 O O . THR A 1 358 ? 19.659 3.287 -42.367 1.00 11.38 439 THR A O 1
ATOM 2834 N N . SER A 1 359 ? 20.165 1.103 -42.441 1.00 12.29 440 SER A N 1
ATOM 2835 C CA . SER A 1 359 ? 19.463 0.834 -41.191 1.00 11.73 440 SER A CA 1
ATOM 2836 C C . SER A 1 359 ? 20.063 -0.397 -40.543 1.00 12.24 440 SER A C 1
ATOM 2837 O O . SER A 1 359 ? 21.146 -0.828 -40.935 1.00 14.90 440 SER A O 1
ATOM 2840 N N . ASN A 1 360 ? 19.397 -0.949 -39.534 1.00 11.36 441 ASN A N 1
ATOM 2841 C CA . ASN A 1 360 ? 19.950 -2.109 -38.844 1.00 11.08 441 ASN A CA 1
ATOM 2842 C C . ASN A 1 360 ? 18.861 -2.938 -38.198 1.00 11.47 441 ASN A C 1
ATOM 2843 O O . ASN A 1 360 ? 17.741 -2.466 -38.000 1.00 12.44 441 ASN A O 1
ATOM 2848 N N . SER A 1 361 ? 19.199 -4.188 -37.891 1.00 11.38 442 SER A N 1
ATOM 2849 C CA . SER A 1 361 ? 18.431 -4.955 -36.926 1.00 11.27 442 SER A CA 1
ATOM 2850 C C . SER A 1 361 ? 19.332 -5.238 -35.733 1.00 11.86 442 SER A C 1
ATOM 2851 O O . SER A 1 361 ? 20.452 -4.755 -35.671 1.00 12.84 442 SER A O 1
ATOM 2854 N N . ILE A 1 362 ? 18.813 -5.979 -34.766 1.00 11.58 443 ILE A N 1
ATOM 2855 C CA . ILE A 1 362 ? 19.520 -6.227 -33.519 1.00 11.82 443 ILE A CA 1
ATOM 2856 C C . ILE A 1 362 ? 19.452 -7.704 -33.167 1.00 12.03 443 ILE A C 1
ATOM 2857 O O . ILE A 1 362 ? 18.426 -8.352 -33.387 1.00 12.41 443 ILE A O 1
ATOM 2862 N N . VAL A 1 363 ? 20.549 -8.235 -32.630 1.00 10.53 444 VAL A N 1
ATOM 2863 C CA . VAL A 1 363 ? 20.516 -9.528 -31.957 1.00 11.24 444 VAL A CA 1
ATOM 2864 C C . VAL A 1 363 ? 21.245 -9.383 -30.615 1.00 11.78 444 VAL A C 1
ATOM 2865 O O . VAL A 1 363 ? 22.120 -8.536 -30.480 1.00 12.26 444 VAL A O 1
ATOM 2869 N N . THR A 1 364 ? 20.853 -10.170 -29.617 1.00 11.69 445 THR A N 1
ATOM 2870 C CA . THR A 1 364 ? 21.424 -10.042 -28.282 1.00 11.34 445 THR A CA 1
ATOM 2871 C C . THR A 1 364 ? 21.746 -11.393 -27.677 1.00 11.99 445 THR A C 1
ATOM 2872 O O . THR A 1 364 ? 21.109 -12.401 -28.008 1.00 11.36 445 THR A O 1
ATOM 2876 N N . PHE A 1 365 ? 22.729 -11.399 -26.776 1.00 11.86 446 PHE A N 1
ATOM 2877 C CA . PHE A 1 365 ? 23.195 -12.620 -26.123 1.00 12.02 446 PHE A CA 1
ATOM 2878 C C . PHE A 1 365 ? 23.448 -12.339 -24.652 1.00 12.39 446 PHE A C 1
ATOM 2879 O O . PHE A 1 365 ? 23.818 -11.232 -24.300 1.00 14.70 446 PHE A O 1
ATOM 2887 N N . CYS A 1 366 ? 23.252 -13.343 -23.801 1.00 11.79 447 CYS A N 1
ATOM 2888 C CA . CYS A 1 366 ? 23.598 -13.206 -22.383 1.00 12.87 447 CYS A CA 1
ATOM 2889 C C . CYS A 1 366 ? 24.509 -14.315 -21.892 1.00 11.51 447 CYS A C 1
ATOM 2890 O O . CYS A 1 366 ? 24.482 -15.426 -22.411 1.00 13.71 447 CYS A O 1
ATOM 2893 N N . GLY A 1 367 ? 25.304 -14.003 -20.870 1.00 12.88 448 GLY A N 1
ATOM 2894 C CA . GLY A 1 367 ? 26.245 -14.965 -20.324 1.00 14.36 448 GLY A CA 1
ATOM 2895 C C . GLY A 1 367 ? 25.633 -15.839 -19.244 1.00 15.03 448 GLY A C 1
ATOM 2896 O O . GLY A 1 367 ? 24.914 -15.347 -18.376 1.00 13.88 448 GLY A O 1
ATOM 2897 N N . LEU A 1 368 ? 25.916 -17.139 -19.309 1.00 12.85 449 LEU A N 1
ATOM 2898 C CA . LEU A 1 368 ? 25.537 -18.081 -18.262 1.00 13.37 449 LEU A CA 1
ATOM 2899 C C . LEU A 1 368 ? 26.734 -18.956 -17.926 1.00 13.01 449 LEU A C 1
ATOM 2900 O O . LEU A 1 368 ? 27.633 -19.121 -18.749 1.00 13.43 449 LEU A O 1
ATOM 2905 N N . ASP A 1 369 ? 26.721 -19.524 -16.724 1.00 12.40 450 ASP A N 1
ATOM 2906 C CA . ASP A 1 369 ? 27.775 -20.445 -16.303 1.00 14.09 450 ASP A CA 1
ATOM 2907 C C . ASP A 1 369 ? 27.496 -21.867 -16.803 1.00 19.65 450 ASP A C 1
ATOM 2908 O O . ASP A 1 369 ? 27.658 -22.832 -16.059 1.00 20.65 450 ASP A O 1
ATOM 2913 N N . ASN A 1 370 ? 27.083 -21.973 -18.064 1.00 14.90 451 ASN A N 1
ATOM 2914 C CA . ASN A 1 370 ? 26.812 -23.246 -18.726 1.00 16.80 451 ASN A CA 1
ATOM 2915 C C . ASN A 1 370 ? 27.497 -23.273 -20.079 1.00 15.34 451 ASN A C 1
ATOM 2916 O O . ASN A 1 370 ? 27.865 -22.225 -20.608 1.00 15.79 451 ASN A O 1
ATOM 2921 N N . GLU A 1 371 ? 27.655 -24.469 -20.648 1.00 19.53 452 GLU A N 1
ATOM 2922 C CA . GLU A 1 371 ? 28.240 -24.605 -21.982 1.00 18.06 452 GLU A CA 1
ATOM 2923 C C . GLU A 1 371 ? 27.212 -24.308 -23.063 1.00 17.15 452 GLU A C 1
ATOM 2924 O O . GLU A 1 371 ? 26.091 -24.833 -23.026 1.00 17.70 452 GLU A O 1
ATOM 2930 N N . PRO A 1 372 ? 27.594 -23.474 -24.038 1.00 17.58 453 PRO A N 1
ATOM 2931 C CA . PRO A 1 372 ? 26.690 -23.131 -25.140 1.00 16.57 453 PRO A CA 1
ATOM 2932 C C . PRO A 1 372 ? 26.681 -24.164 -26.269 1.00 20.30 453 PRO A C 1
ATOM 2933 O O . PRO A 1 372 ? 27.560 -25.035 -26.362 1.00 18.18 453 PRO A O 1
ATOM 2937 N N . GLY A 1 373 ? 25.660 -24.071 -27.113 1.00 17.37 454 GLY A N 1
ATOM 2938 C CA . GLY A 1 373 ? 25.646 -24.784 -28.374 1.00 17.49 454 GLY A CA 1
ATOM 2939 C C . GLY A 1 373 ? 26.201 -23.871 -29.450 1.00 18.48 454 GLY A C 1
ATOM 2940 O O . GLY A 1 373 ? 27.066 -23.037 -29.183 1.00 15.78 454 GLY A O 1
ATOM 2941 N N . SER A 1 374 ? 25.723 -24.031 -30.676 1.00 14.88 455 SER A N 1
ATOM 2942 C CA . SER A 1 374 ? 26.208 -23.192 -31.757 1.00 16.91 455 SER A CA 1
ATOM 2943 C C . SER A 1 374 ? 25.090 -22.906 -32.741 1.00 14.45 455 SER A C 1
ATOM 2944 O O . SER A 1 374 ? 24.120 -23.651 -32.830 1.00 16.83 455 SER A O 1
ATOM 2947 N N . GLY A 1 375 ? 25.227 -21.806 -33.457 1.00 14.59 456 GLY A N 1
ATOM 2948 C CA . GLY A 1 375 ? 24.228 -21.388 -34.419 1.00 13.91 456 GLY A CA 1
ATOM 2949 C C . GLY A 1 375 ? 24.706 -20.131 -35.107 1.00 15.28 456 GLY A C 1
ATOM 2950 O O . GLY A 1 375 ? 25.870 -19.744 -34.983 1.00 16.71 456 GLY A O 1
ATOM 2951 N N . ASN A 1 376 ? 23.804 -19.506 -35.847 1.00 15.53 457 ASN A N 1
ATOM 2952 C CA . ASN A 1 376 ? 24.103 -18.316 -36.618 1.00 15.07 457 ASN A CA 1
ATOM 2953 C C . ASN A 1 376 ? 22.842 -17.474 -36.604 1.00 13.39 457 ASN A C 1
ATOM 2954 O O . ASN A 1 376 ? 21.760 -17.971 -36.933 1.00 15.21 457 ASN A O 1
ATOM 2959 N N . TRP A 1 377 ? 22.969 -16.214 -36.193 1.00 12.07 458 TRP A N 1
ATOM 2960 C CA . TRP A 1 377 ? 21.792 -15.357 -36.055 1.00 13.31 458 TRP A CA 1
ATOM 2961 C C . TRP A 1 377 ? 22.025 -14.005 -36.738 1.00 11.96 458 TRP A C 1
ATOM 2962 O O . TRP A 1 377 ? 22.126 -12.967 -36.079 1.00 12.18 458 TRP A O 1
ATOM 2973 N N . PRO A 1 378 ? 22.100 -14.015 -38.080 1.00 13.86 459 PRO A N 1
ATOM 2974 C CA . PRO A 1 378 ? 22.360 -12.792 -38.835 1.00 13.35 459 PRO A CA 1
ATOM 2975 C C . PRO A 1 378 ? 21.077 -12.021 -39.081 1.00 11.35 459 PRO A C 1
ATOM 2976 O O . PRO A 1 378 ? 19.991 -12.458 -38.691 1.00 13.59 459 PRO A O 1
ATOM 2980 N N . ASP A 1 379 ? 21.197 -10.882 -39.751 1.00 13.04 460 ASP A N 1
ATOM 2981 C CA . ASP A 1 379 ? 20.028 -10.058 -40.022 1.00 12.13 460 ASP A CA 1
ATOM 2982 C C . ASP A 1 379 ? 18.964 -10.873 -40.749 1.00 13.20 460 ASP A C 1
ATOM 2983 O O . ASP A 1 379 ? 17.788 -10.826 -40.391 1.00 13.13 460 ASP A O 1
ATOM 2988 N N . GLY A 1 380 ? 19.378 -11.612 -41.774 1.00 12.05 461 GLY A N 1
ATOM 2989 C CA . GLY A 1 380 ? 18.468 -12.510 -42.465 1.00 12.77 461 GLY A CA 1
ATOM 2990 C C . GLY A 1 380 ? 17.620 -11.939 -43.591 1.00 13.27 461 GLY A C 1
ATOM 2991 O O . GLY A 1 380 ? 16.835 -12.679 -44.184 1.00 14.46 461 GLY A O 1
ATOM 2992 N N . SER A 1 381 ? 17.767 -10.655 -43.896 1.00 13.60 462 SER A N 1
ATOM 2993 C CA . SER A 1 381 ? 16.983 -10.054 -44.974 1.00 12.28 462 SER A CA 1
ATOM 2994 C C . SER A 1 381 ? 17.584 -10.393 -46.317 1.00 13.82 462 SER A C 1
ATOM 2995 O O . SER A 1 381 ? 18.803 -10.439 -46.459 1.00 16.76 462 SER A O 1
ATOM 2998 N N . ASN A 1 382 ? 16.713 -10.630 -47.294 1.00 14.20 463 ASN A N 1
ATOM 2999 C CA . ASN A 1 382 ? 17.118 -10.694 -48.690 1.00 13.29 463 ASN A CA 1
ATOM 3000 C C . ASN A 1 382 ? 17.008 -9.278 -49.232 1.00 14.52 463 ASN A C 1
ATOM 3001 O O . ASN A 1 382 ? 15.912 -8.756 -49.411 1.00 14.40 463 ASN A O 1
ATOM 3006 N N . ILE A 1 383 ? 18.140 -8.623 -49.436 1.00 15.19 464 ILE A N 1
ATOM 3007 C CA . ILE A 1 383 ? 18.111 -7.215 -49.783 1.00 13.72 464 ILE A CA 1
ATOM 3008 C C . ILE A 1 383 ? 17.359 -6.961 -51.090 1.00 16.62 464 ILE A C 1
ATOM 3009 O O . ILE A 1 383 ? 16.786 -5.887 -51.295 1.00 18.07 464 ILE A O 1
ATOM 3014 N N . GLY A 1 384 ? 17.338 -7.966 -51.956 1.00 16.98 465 GLY A N 1
ATOM 3015 C CA . GLY A 1 384 ? 16.629 -7.850 -53.218 1.00 18.48 465 GLY A CA 1
ATOM 3016 C C . GLY A 1 384 ? 15.116 -7.826 -53.070 1.00 18.02 465 GLY A C 1
ATOM 3017 O O . GLY A 1 384 ? 14.415 -7.458 -54.014 1.00 19.76 465 GLY A O 1
ATOM 3018 N N . PHE A 1 385 ? 14.605 -8.223 -51.902 1.00 14.98 466 PHE A N 1
ATOM 3019 C CA . PHE A 1 385 ? 13.163 -8.157 -51.643 1.00 15.78 466 PHE A CA 1
ATOM 3020 C C . PHE A 1 385 ? 12.743 -6.778 -51.139 1.00 16.91 466 PHE A C 1
ATOM 3021 O O . PHE A 1 385 ? 11.550 -6.479 -51.062 1.00 18.54 466 PHE A O 1
ATOM 3029 N N . MET A 1 386 ? 13.711 -5.941 -50.765 1.00 15.11 467 MET A N 1
ATOM 3030 C CA . MET A 1 386 ? 13.397 -4.703 -50.050 1.00 16.66 467 MET A CA 1
ATOM 3031 C C . MET A 1 386 ? 13.085 -3.524 -50.958 1.00 18.70 467 MET A C 1
ATOM 3032 O O . MET A 1 386 ? 13.684 -3.379 -52.018 1.00 17.78 467 MET A O 1
ATOM 3037 N N . PRO A 1 387 ? 12.147 -2.663 -50.533 1.00 15.25 468 PRO A N 1
ATOM 3038 C CA . PRO A 1 387 ? 11.980 -1.379 -51.218 1.00 17.67 468 PRO A CA 1
ATOM 3039 C C . PRO A 1 387 ? 13.291 -0.611 -51.109 1.00 16.92 468 PRO A C 1
ATOM 3040 O O . PRO A 1 387 ? 13.891 -0.596 -50.033 1.00 16.70 468 PRO A O 1
ATOM 3044 N N . LYS A 1 388 ? 13.732 0.005 -52.199 1.00 18.15 469 LYS A N 1
ATOM 3045 C CA . LYS A 1 388 ? 15.046 0.626 -52.235 1.00 18.47 469 LYS A CA 1
ATOM 3046 C C . LYS A 1 388 ? 15.065 2.037 -51.655 1.00 23.01 469 LYS A C 1
ATOM 3047 O O . LYS A 1 388 ? 14.022 2.652 -51.390 1.00 25.33 469 LYS A O 1
#

Sequence (388 aa):
FRPFKSPLPLCPFRGFFPFHKDNAIRLGENKDVIVTREPYVSCDNDNCWSFALAQGALLGTKHSNGTIKDRTPYRSLIRFPIGTAPVLGNYKEICIAWSSSSCFDGKEWMHVCMTGNDNDASAQIIYGGRMTDSIKSWRKDILRTQESECQCIDGTCVVAVTDGPAANSADYRVYWIREGKIIKYENVPKTKIQYYLEECSCYVDIDVYCICRDNWKGSNRPWMRINNETILETGYVCSKFHSDTPRPADPSTMSCDSPSNVNGGPGVKGFGFKAGDDVWLGRTVSTSGRSGFEIIKVTEGWINSPNHVKSITQTLVSNNDWSGYSGSFIVKAKDCFQPCFYVELIRGRPNKNDDVSWTSNSIVTFCGLDNEPGSGNWPDGSNIGFMPK

InterPro domains:
  IPR001860 Glycoside hydrolase, family 34 [MF_04071] (1-468)
  IPR001860 Glycoside hydrolase, family 34 [PF00064] (72-463)
  IPR036278 Sialidase superfamily [SSF50939] (81-466)

B-factor: mean 18.96, std 9.18, range [8.57, 91.74]

Organism: NCBI:txid489926

Foldseek 3Di:
DWFFAAQFAADDFDDKFWDAWALQQVVLQVQFFFFWDLKEWEDAPPAIKIKTWTQQGTFLDPSQFAAVDQADQNIFIKIFHTNHGHGPVTIDTLGRASAKEWYYGGPWIWMWGWHDDQQWIKIFIAINSRGQDIGIQPQRGHWHWASYYWDYHRQKTKTKIWHDDAQDDTWIKIWIAGRRHTDDMDTDDVQFDPAFHNWFWDHRSWIKTWGAQAHFALFTKMWTHHNPGTDDIWTFQQLCGAWAQDDDPRHHGGTRYGSRPRRHRTAAWGWDDDPQKIKTKHAPHNHDQFWIKIWIWVSRRDDDPRTDGPDIATAADRVFGWGHKHWYWDDDDRHTWIKMKIWGKADPPDPPLPDSHIHTIMIMMTGDHDDDDHDHDGSPDDSVSHND

Nearest PDB structures (foldseek):
  4hzy-assembly1_A  TM=1.003E+00  e=4.960E-77  Influenza A virus (A/swine/Missouri/2124514/2006(H2N3))
  4hzv-assembly1_A  TM=1.002E+00  e=2.081E-74  Influenza A virus (A/swine/Missouri/2124514/2006(H2N3))
  4wa3-assembly1_A  TM=9.559E-01  e=1.211E-43  Influenza A virus (A/harbor seal/Massachusetts/1/2011(H3N8))
  2ht5-assembly1_A  TM=9.615E-01  e=4.211E-43  Influenza A virus
  4d8s-assembly1_A  TM=9.634E-01  e=9.978E-43  Influenza A virus (A/duck/Ukraine/1/1963(H3N8))

Radius of gyration: 19.14 Å; Cα contacts (8 Å, |Δi|>4): 1241; chains: 1; bounding box: 51×49×50 Å

Solvent-accessible surface area: 14637 Å² total; per-residue (Å²): 217,121,96,38,37,50,48,34,56,24,15,96,22,104,0,2,44,69,95,58,53,4,44,2,1,134,111,0,87,124,94,78,4,8,0,4,30,13,0,0,0,1,14,33,71,112,81,21,47,1,0,0,0,5,13,56,12,46,1,7,41,189,155,0,99,35,14,81,125,71,66,22,96,153,2,20,0,1,43,3,49,28,22,52,11,3,42,106,80,45,73,121,93,39,15,96,0,13,2,0,0,0,0,16,0,0,78,76,30,1,9,0,0,0,26,42,104,60,88,71,1,39,0,27,0,15,30,45,70,148,110,20,46,61,10,134,4,69,88,117,42,39,0,29,5,2,12,0,4,1,0,2,8,66,0,10,2,4,0,6,0,5,0,2,44,70,30,75,64,0,34,3,29,0,8,1,1,89,89,0,97,45,104,74,103,40,86,6,56,95,117,71,0,88,1,1,16,23,1,1,2,0,1,32,83,19,1,9,2,0,0,19,0,8,114,97,0,0,2,3,0,23,0,70,1,33,60,114,4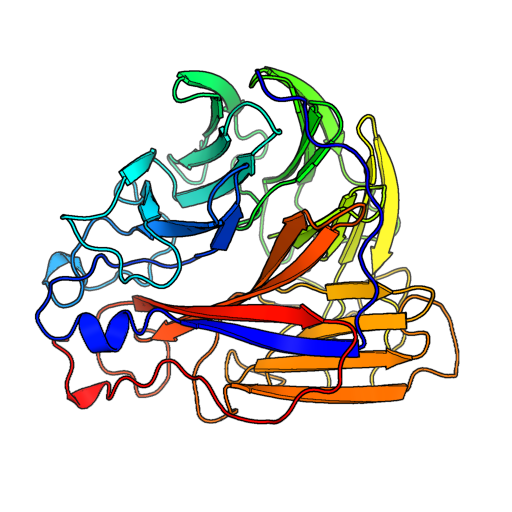9,22,81,70,12,1,0,4,7,2,62,16,3,2,0,4,27,11,25,71,47,95,26,72,76,21,17,82,49,10,14,97,70,69,10,35,88,1,5,0,1,0,0,0,45,32,52,73,30,0,1,1,1,14,2,42,19,57,89,27,68,16,0,2,17,0,0,47,0,46,48,0,24,55,106,8,127,84,5,79,84,61,52,69,17,68,6,0,34,68,149,36,68,1,1,17,2,0,0,0,9,38,136,45,189,103,19,4,36,0,0,0,0,0,0,0,10,24,0,107,106,22,166,120,8,79,4,21,0,4,2,4,0,6,2,2,0,11,3,72,67,85,127,40,66,117,32,72,67,26,3,37,14,79,21,54,139,11,30,123

CATH classification: 2.120.10.10

Secondary structure (DSSP, 8-state):
--PPPP-PPBPP-SEEEEEEE--HHHHTTTS-BEEEEEEEEEE-SS-EEEEEEEEEEETTSGGGTTTT-S--TT-EEEEEETTSPPBTTT-EEEEE-SEEEEEE-SSSEEEEEEES-TTS-EEEEEETTEEEEEEE-SSSS--B--SS--EEETTEEEEEEEES-TTS--EEEEEEEETTEEEEEEEPP-SS-S--EEEEEEEESEEEEEEE--SS-SSPEEEEE-SSSEEEEEE---SS--SSS-PPSS----SSS--SSS-SS-----EEEETTEEEEEE-SSSSSSEEEEEEEEETTTS--S--EEEEEEEEEEEEEE---EEEEEEE-SSSEEEEEEEEEEEETTSTT--SS-EEEEEEEEEEESS------------GGGS--